Protein AF-A0AA90H547-F1 (afdb_monomer_lite)

Structure (mmCIF, N/CA/C/O backbone):
data_AF-A0AA90H547-F1
#
_entry.id   AF-A0AA90H547-F1
#
loop_
_atom_site.group_PDB
_atom_site.id
_atom_site.type_symbol
_atom_site.label_atom_id
_atom_site.label_alt_id
_atom_site.label_comp_id
_atom_site.label_asym_id
_atom_site.label_entity_id
_atom_site.label_seq_id
_atom_site.pdbx_PDB_ins_code
_atom_site.Cartn_x
_atom_site.Cartn_y
_atom_site.Cartn_z
_atom_site.occupancy
_atom_site.B_iso_or_equiv
_atom_site.auth_seq_id
_atom_site.auth_comp_id
_atom_site.auth_asym_id
_atom_site.auth_atom_id
_atom_site.pdbx_PDB_model_num
ATOM 1 N N . MET A 1 1 ? -18.351 31.328 -49.818 1.00 44.69 1 MET A N 1
ATOM 2 C CA . MET A 1 1 ? -17.237 31.840 -50.646 1.00 44.69 1 MET A CA 1
ATOM 3 C C . MET A 1 1 ? -16.129 32.241 -49.694 1.00 44.69 1 MET A C 1
ATOM 5 O O . MET A 1 1 ? -16.438 33.064 -48.835 1.00 44.69 1 MET A O 1
ATOM 9 N N . PRO A 1 2 ? -14.910 31.686 -49.777 1.00 39.16 2 PRO A N 1
ATOM 10 C CA . PRO A 1 2 ? -14.369 30.683 -50.716 1.00 39.16 2 PRO A CA 1
ATOM 11 C C . PRO A 1 2 ? -14.647 29.254 -50.184 1.00 39.16 2 PRO A C 1
ATOM 13 O O . PRO A 1 2 ? -15.070 29.134 -49.043 1.00 39.16 2 PRO A O 1
ATOM 16 N N . GLY A 1 3 ? -14.597 28.133 -50.902 1.00 38.66 3 GLY A N 1
ATOM 17 C CA . GLY A 1 3 ? -13.915 27.749 -52.138 1.00 38.66 3 GLY A CA 1
ATOM 18 C C . GLY A 1 3 ? -13.122 26.476 -51.807 1.00 38.66 3 GLY A C 1
ATOM 19 O O . GLY A 1 3 ? -11.982 26.596 -51.379 1.00 38.66 3 GLY A O 1
ATOM 20 N N . GLU A 1 4 ? -13.767 25.303 -51.863 1.00 49.12 4 GLU A N 1
ATOM 21 C CA . GLU A 1 4 ? -13.149 23.998 -51.557 1.00 49.12 4 GLU A CA 1
ATOM 22 C C . GLU A 1 4 ? -11.969 23.703 -52.503 1.00 49.12 4 GLU A C 1
ATOM 24 O O . GLU A 1 4 ? -12.091 23.973 -53.702 1.00 49.12 4 GLU A O 1
ATOM 29 N N . PRO A 1 5 ? -10.842 23.169 -51.995 1.00 47.97 5 PRO A N 1
ATOM 30 C CA . PRO A 1 5 ? -9.689 22.825 -52.817 1.00 47.97 5 PRO A CA 1
ATOM 31 C C . PRO A 1 5 ? -9.897 21.519 -53.604 1.00 47.97 5 PRO A C 1
ATOM 33 O O . PRO A 1 5 ? -10.669 20.640 -53.220 1.00 47.97 5 PRO A O 1
ATOM 36 N N . ASP A 1 6 ? -9.185 21.439 -54.726 1.00 48.38 6 ASP A N 1
ATOM 37 C CA . ASP A 1 6 ? -9.250 20.417 -55.773 1.00 48.38 6 ASP A CA 1
ATOM 38 C C . ASP A 1 6 ? -8.772 19.027 -55.279 1.00 48.38 6 ASP A C 1
ATOM 40 O O . ASP A 1 6 ? -7.678 18.921 -54.714 1.00 48.38 6 ASP A O 1
ATOM 44 N N . PRO A 1 7 ? -9.529 17.931 -55.507 1.00 45.75 7 PRO A N 1
ATOM 45 C CA . PRO A 1 7 ? -9.138 16.578 -55.099 1.00 45.75 7 PRO A CA 1
ATOM 46 C C . PRO A 1 7 ? -7.829 16.059 -55.722 1.00 45.75 7 PRO A C 1
ATOM 48 O O . PRO A 1 7 ? -7.287 15.064 -55.237 1.00 45.75 7 PRO A O 1
ATOM 51 N N . ALA A 1 8 ? -7.307 16.699 -56.775 1.00 43.00 8 ALA A N 1
ATOM 52 C CA . ALA A 1 8 ? -6.040 16.316 -57.399 1.00 43.00 8 ALA A CA 1
ATOM 53 C C . ALA A 1 8 ? -4.793 16.743 -56.593 1.00 43.00 8 ALA A C 1
ATOM 55 O O . ALA A 1 8 ? -3.749 16.099 -56.708 1.00 43.00 8 ALA A O 1
ATOM 56 N N . GLU A 1 9 ? -4.887 17.758 -55.725 1.00 43.50 9 GLU A N 1
ATOM 57 C CA . GLU A 1 9 ? -3.752 18.205 -54.895 1.00 43.50 9 GLU A CA 1
ATOM 58 C C . GLU A 1 9 ? -3.546 17.351 -53.629 1.00 43.50 9 GLU A C 1
ATOM 60 O O . GLU A 1 9 ? -2.462 17.356 -53.047 1.00 43.50 9 GLU A O 1
ATOM 65 N N . MET A 1 10 ? -4.527 16.532 -53.228 1.00 44.00 10 MET A N 1
ATOM 66 C CA . MET A 1 10 ? -4.402 15.634 -52.066 1.00 44.00 10 MET A CA 1
ATOM 67 C C . MET A 1 10 ? -3.755 14.271 -52.369 1.00 44.00 10 MET A C 1
ATOM 69 O O . MET A 1 10 ? -3.422 13.535 -51.440 1.00 44.00 10 MET A O 1
ATOM 73 N N . ALA A 1 11 ? -3.545 13.914 -53.639 1.00 42.00 11 ALA A N 1
ATOM 74 C CA . ALA A 1 11 ? -3.012 12.599 -54.010 1.00 42.00 11 ALA A CA 1
ATOM 75 C C . ALA A 1 11 ? -1.473 12.527 -54.049 1.00 42.00 11 ALA A C 1
ATOM 77 O O . ALA A 1 11 ? -0.914 11.432 -54.037 1.00 42.00 11 ALA A O 1
ATOM 78 N N . ILE A 1 12 ? -0.767 13.662 -54.060 1.00 40.53 12 ILE A N 1
ATOM 79 C CA . ILE A 1 12 ? 0.701 13.681 -54.222 1.00 40.53 12 ILE A CA 1
ATOM 80 C C . ILE A 1 12 ? 1.435 13.595 -52.869 1.00 40.53 12 ILE A C 1
ATOM 82 O O . ILE A 1 12 ? 2.621 13.282 -52.821 1.00 40.53 12 ILE A O 1
ATOM 86 N N . HIS A 1 13 ? 0.733 13.758 -51.743 1.00 40.81 13 HIS A N 1
ATOM 87 C CA . HIS A 1 13 ? 1.372 13.823 -50.424 1.00 40.81 13 HIS A CA 1
ATOM 88 C C . HIS A 1 13 ? 1.410 12.496 -49.631 1.00 40.81 13 HIS A C 1
ATOM 90 O O . HIS A 1 13 ? 1.877 12.487 -48.494 1.00 40.81 13 HIS A O 1
ATOM 96 N N . ASN A 1 14 ? 0.960 11.369 -50.206 1.00 40.25 14 ASN A N 1
ATOM 97 C CA . ASN A 1 14 ? 0.777 10.099 -49.476 1.00 40.25 14 ASN A CA 1
ATOM 98 C C . ASN A 1 14 ? 1.447 8.854 -50.098 1.00 40.25 14 ASN A C 1
ATOM 100 O O . ASN A 1 14 ? 1.056 7.732 -49.786 1.00 40.25 14 ASN A O 1
ATOM 104 N N . ALA A 1 15 ? 2.479 9.006 -50.934 1.00 38.09 15 ALA A N 1
ATOM 105 C CA . ALA A 1 15 ? 3.148 7.860 -51.575 1.00 38.09 15 ALA A CA 1
ATOM 106 C C . ALA A 1 15 ? 4.628 7.658 -51.193 1.00 38.09 15 ALA A C 1
ATOM 108 O O . ALA A 1 15 ? 5.321 6.890 -51.850 1.00 38.09 15 ALA A O 1
ATOM 109 N N . TRP A 1 16 ? 5.127 8.312 -50.137 1.00 38.12 16 TRP A N 1
ATOM 110 C CA . TRP A 1 16 ? 6.522 8.151 -49.679 1.00 38.12 16 TRP A CA 1
ATOM 111 C C . TRP A 1 16 ? 6.684 7.351 -48.376 1.00 38.12 16 TRP A C 1
ATOM 113 O O . TRP A 1 16 ? 7.798 7.168 -47.900 1.00 38.12 16 TRP A O 1
ATOM 123 N N . TRP A 1 17 ? 5.590 6.834 -47.807 1.00 38.19 17 TRP A N 1
ATOM 124 C CA . TRP A 1 17 ? 5.592 6.083 -46.543 1.00 38.19 17 TRP A CA 1
ATOM 125 C C . TRP A 1 17 ? 4.669 4.857 -46.601 1.00 38.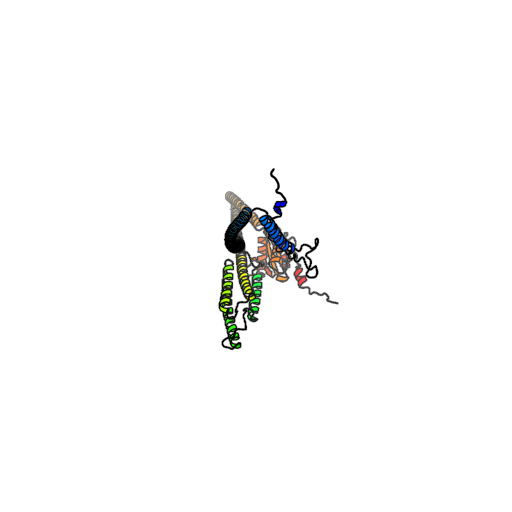19 17 TRP A C 1
ATOM 127 O O . TRP A 1 17 ? 3.679 4.757 -45.887 1.00 38.19 17 TRP A O 1
ATOM 137 N N . SER A 1 18 ? 4.982 3.885 -47.454 1.00 35.16 18 SER A N 1
ATOM 138 C CA . SER A 1 18 ? 4.651 2.488 -47.148 1.00 35.16 18 SER A CA 1
ATOM 139 C C . SER A 1 18 ? 5.580 1.570 -47.932 1.00 35.16 18 SER A C 1
ATOM 141 O O . SER A 1 18 ? 5.590 1.573 -49.159 1.00 35.16 18 SER A O 1
ATOM 143 N N . GLY A 1 19 ? 6.395 0.794 -47.215 1.00 38.19 19 GLY A N 1
ATOM 144 C CA . GLY A 1 19 ? 7.237 -0.269 -47.766 1.00 38.19 19 GLY A CA 1
ATOM 145 C C . GLY A 1 19 ? 6.406 -1.453 -48.266 1.00 38.19 19 GLY A C 1
ATOM 146 O O . GLY A 1 19 ? 6.566 -2.572 -47.788 1.00 38.19 19 GLY A O 1
ATOM 147 N N . ALA A 1 20 ? 5.498 -1.202 -49.205 1.00 31.02 20 ALA A N 1
ATOM 148 C CA . ALA A 1 20 ? 4.696 -2.202 -49.882 1.00 31.02 20 ALA A CA 1
ATOM 149 C C . ALA A 1 20 ? 5.179 -2.315 -51.331 1.00 31.02 20 ALA A C 1
ATOM 151 O O . ALA A 1 20 ? 5.026 -1.410 -52.148 1.00 31.02 20 ALA A O 1
ATOM 152 N N . ARG A 1 21 ? 5.788 -3.461 -51.635 1.00 39.00 21 ARG A N 1
ATOM 153 C CA . ARG A 1 21 ? 6.133 -3.899 -52.985 1.00 39.00 21 ARG A CA 1
ATOM 154 C C . ARG A 1 21 ? 4.821 -4.091 -53.756 1.00 39.00 21 ARG A C 1
ATOM 156 O O . ARG A 1 21 ? 4.161 -5.111 -53.589 1.00 39.00 21 ARG A O 1
ATOM 163 N N . ALA A 1 22 ? 4.415 -3.092 -54.533 1.00 29.08 22 ALA A N 1
ATOM 164 C CA . ALA A 1 22 ? 3.246 -3.184 -55.397 1.00 29.08 22 ALA A CA 1
ATOM 165 C C . ALA A 1 22 ? 3.654 -3.797 -56.742 1.00 29.08 22 ALA A C 1
ATOM 167 O O . ALA A 1 22 ? 4.283 -3.157 -57.584 1.00 29.08 22 ALA A O 1
ATOM 168 N N . GLU A 1 23 ? 3.308 -5.070 -56.902 1.00 39.91 23 GLU A N 1
ATOM 169 C CA . GLU A 1 23 ? 3.184 -5.747 -58.188 1.00 39.91 23 GLU A CA 1
ATOM 170 C C . GLU A 1 23 ? 2.085 -5.063 -59.013 1.00 39.91 23 GLU A C 1
ATOM 172 O O . GLU A 1 23 ? 0.968 -4.891 -58.530 1.00 39.91 23 GLU A O 1
ATOM 177 N N . HIS A 1 24 ? 2.379 -4.692 -60.260 1.00 30.50 24 HIS A N 1
ATOM 178 C CA . HIS A 1 24 ? 1.369 -4.297 -61.243 1.00 30.50 24 HIS A CA 1
ATOM 179 C C . HIS A 1 24 ? 1.851 -4.603 -62.670 1.00 30.50 24 HIS A C 1
ATOM 181 O O . HIS A 1 24 ? 3.049 -4.778 -62.892 1.00 30.50 24 HIS A O 1
ATOM 187 N N . PRO A 1 25 ? 0.917 -4.814 -63.613 1.00 29.62 25 PRO A N 1
ATOM 188 C CA . PRO A 1 25 ? 0.788 -6.090 -64.295 1.00 29.62 25 PRO A CA 1
ATOM 189 C C . PRO A 1 25 ? 1.381 -6.075 -65.698 1.00 29.62 25 PRO A C 1
ATOM 191 O O . PRO A 1 25 ? 1.529 -5.040 -66.342 1.00 29.62 25 PRO A O 1
ATOM 194 N N . ALA A 1 26 ? 1.658 -7.290 -66.156 1.00 30.38 26 ALA A N 1
ATOM 195 C CA . ALA A 1 26 ? 1.956 -7.622 -67.531 1.00 30.38 26 ALA A CA 1
ATOM 196 C C . ALA A 1 26 ? 0.822 -7.254 -68.504 1.00 30.38 26 ALA A C 1
ATOM 198 O O . ALA A 1 26 ? -0.351 -7.179 -68.139 1.00 30.38 26 ALA A O 1
ATOM 199 N N . ASP A 1 27 ? 1.257 -7.178 -69.758 1.00 30.75 27 ASP A N 1
ATOM 200 C CA . ASP A 1 27 ? 0.535 -7.213 -71.025 1.00 30.75 27 ASP A CA 1
ATOM 201 C C . ASP A 1 27 ? 0.208 -5.894 -71.726 1.00 30.75 27 ASP A C 1
ATOM 203 O O . ASP A 1 27 ? -0.417 -4.981 -71.200 1.00 30.75 27 ASP A O 1
ATOM 207 N N . THR A 1 28 ? 0.590 -5.916 -73.012 1.00 29.67 28 THR A N 1
ATOM 208 C CA . THR A 1 28 ? 0.442 -4.924 -74.092 1.00 29.67 28 THR A CA 1
ATOM 209 C C . THR A 1 28 ? 1.487 -3.792 -74.036 1.00 29.67 28 THR A C 1
ATOM 211 O O . THR A 1 28 ? 1.363 -2.850 -73.277 1.00 29.67 28 THR A O 1
ATOM 214 N N . LEU A 1 29 ? 2.594 -3.788 -74.787 1.00 34.34 29 LEU A N 1
ATOM 215 C CA . LEU A 1 29 ? 2.897 -4.360 -76.099 1.00 34.34 29 LEU A CA 1
ATOM 216 C C . LEU A 1 29 ? 4.399 -4.700 -76.199 1.00 34.34 29 LEU A C 1
ATOM 218 O O . LEU A 1 29 ? 5.252 -3.818 -76.214 1.00 34.34 29 LEU A O 1
ATOM 222 N N . VAL A 1 30 ? 4.687 -6.004 -76.253 1.00 31.61 30 VAL A N 1
ATOM 223 C CA . VAL A 1 30 ? 5.514 -6.700 -77.264 1.00 31.61 30 VAL A CA 1
ATOM 224 C C . VAL A 1 30 ? 6.372 -5.776 -78.154 1.00 31.61 30 VAL A C 1
ATOM 226 O O . VAL A 1 30 ? 5.830 -4.989 -78.917 1.00 31.61 30 VAL A O 1
ATOM 229 N N . GLY A 1 31 ? 7.698 -5.862 -78.216 1.00 29.41 31 GLY A N 1
ATOM 230 C CA . GLY A 1 31 ? 8.647 -6.769 -77.588 1.00 29.41 31 GLY A CA 1
ATOM 231 C C . GLY A 1 31 ? 10.067 -6.374 -78.009 1.00 29.41 31 GLY A C 1
ATOM 232 O O . GLY A 1 31 ? 10.310 -6.044 -79.170 1.00 29.41 31 GLY A O 1
ATOM 233 N N . ALA A 1 32 ? 11.006 -6.414 -77.066 1.00 36.19 32 ALA A N 1
ATOM 234 C CA . ALA A 1 32 ? 12.410 -6.608 -77.401 1.00 36.19 32 ALA A CA 1
ATOM 235 C C . ALA A 1 32 ? 12.566 -8.062 -77.884 1.00 36.19 32 ALA A C 1
ATOM 237 O O . ALA A 1 32 ? 12.097 -8.964 -77.181 1.00 36.19 32 ALA A O 1
ATOM 238 N N . PRO A 1 33 ? 13.157 -8.332 -79.061 1.00 36.34 33 PRO A N 1
ATOM 239 C CA . PRO A 1 33 ? 13.434 -9.699 -79.446 1.00 36.34 33 PRO A CA 1
ATOM 240 C C . PRO A 1 33 ? 14.659 -10.234 -78.680 1.00 36.34 33 PRO A C 1
ATOM 242 O O . PRO A 1 33 ? 15.581 -9.474 -78.368 1.00 36.34 33 PRO A O 1
ATOM 245 N N . PRO A 1 34 ? 14.645 -11.537 -78.367 1.00 35.88 34 PRO A N 1
ATOM 246 C CA . PRO A 1 34 ? 15.666 -12.230 -77.598 1.00 35.88 34 PRO A CA 1
ATOM 247 C C . PRO A 1 34 ? 16.887 -12.582 -78.457 1.00 35.88 34 PRO A C 1
ATOM 249 O O . PRO A 1 34 ? 16.847 -12.536 -79.689 1.00 35.88 34 PRO A O 1
ATOM 252 N N . ASP A 1 35 ? 17.954 -12.994 -77.775 1.00 39.34 35 ASP A N 1
ATOM 253 C CA . ASP A 1 35 ? 19.087 -13.706 -78.357 1.00 39.34 35 ASP A CA 1
ATOM 254 C C . ASP A 1 35 ? 18.630 -14.783 -79.354 1.00 39.34 35 ASP A C 1
ATOM 256 O O . ASP A 1 35 ? 17.861 -15.686 -79.019 1.00 39.34 35 ASP A O 1
ATOM 260 N N . GLY A 1 36 ? 19.176 -14.720 -80.570 1.00 41.41 36 GLY A N 1
ATOM 261 C CA . GLY A 1 36 ? 19.128 -15.814 -81.535 1.00 41.41 36 GLY A CA 1
ATOM 262 C C . GLY A 1 36 ? 18.228 -15.574 -82.746 1.00 41.41 36 GLY A C 1
ATOM 263 O O . GLY A 1 36 ? 17.020 -15.768 -82.697 1.00 41.41 36 GLY A O 1
ATOM 264 N N . ALA A 1 37 ? 18.898 -15.310 -83.871 1.00 37.56 37 ALA A N 1
ATOM 265 C CA . ALA A 1 37 ? 18.414 -15.382 -85.252 1.00 37.56 37 ALA A CA 1
ATOM 266 C C . ALA A 1 37 ? 17.555 -14.217 -85.771 1.00 37.56 37 ALA A C 1
ATOM 268 O O . ALA A 1 37 ? 16.365 -14.384 -85.976 1.00 37.56 37 ALA A O 1
ATOM 269 N N . PHE A 1 38 ? 18.202 -13.117 -86.180 1.00 32.38 38 PHE A N 1
ATOM 270 C CA . PHE A 1 38 ? 17.844 -12.406 -87.417 1.00 32.38 38 PHE A CA 1
ATOM 271 C C . PHE A 1 38 ? 19.077 -11.731 -88.039 1.00 32.38 38 PHE A C 1
ATOM 273 O O . PHE A 1 38 ? 19.719 -10.896 -87.417 1.00 32.38 38 PHE A O 1
ATOM 280 N N . GLY A 1 39 ? 19.372 -12.125 -89.282 1.00 32.44 39 GLY A N 1
ATOM 281 C CA . GLY A 1 39 ? 19.934 -11.282 -90.340 1.00 32.44 39 GLY A CA 1
ATOM 282 C C . GLY A 1 39 ? 21.304 -10.648 -90.115 1.00 32.44 39 GLY A C 1
ATOM 283 O O . GLY A 1 39 ? 21.431 -9.597 -89.498 1.00 32.44 39 GLY A O 1
ATOM 284 N N . ALA A 1 40 ? 22.324 -11.201 -90.767 1.00 33.47 40 ALA A N 1
ATOM 285 C CA . ALA A 1 40 ? 23.473 -10.394 -91.142 1.00 33.47 40 ALA A CA 1
ATOM 286 C C . ALA A 1 40 ? 23.029 -9.182 -91.993 1.00 33.47 40 ALA A C 1
ATOM 288 O O . ALA A 1 40 ? 22.294 -9.353 -92.965 1.00 33.47 40 ALA A O 1
ATOM 289 N N . ALA A 1 41 ? 23.612 -8.023 -91.661 1.00 36.66 41 ALA A N 1
ATOM 290 C CA . ALA A 1 41 ? 23.779 -6.816 -92.480 1.00 36.66 41 ALA A CA 1
ATOM 291 C C . ALA A 1 41 ? 22.556 -5.850 -92.571 1.00 36.66 41 ALA A C 1
ATOM 293 O O . ALA A 1 41 ? 21.412 -6.282 -92.522 1.00 36.66 41 ALA A O 1
ATOM 294 N N . PRO A 1 42 ? 22.788 -4.524 -92.665 1.00 34.31 42 PRO A N 1
ATOM 295 C CA . PRO A 1 42 ? 23.821 -3.944 -93.492 1.00 34.31 42 PRO A CA 1
ATOM 296 C C . PRO A 1 42 ? 25.067 -3.644 -92.665 1.00 34.31 42 PRO A C 1
ATOM 298 O O . PRO A 1 42 ? 25.125 -2.693 -91.893 1.00 34.31 42 PRO A O 1
ATOM 301 N N . VAL A 1 43 ? 26.129 -4.408 -92.931 1.00 38.72 43 VAL A N 1
ATOM 302 C CA . VAL A 1 43 ? 27.398 -3.759 -93.249 1.00 38.72 43 VAL A CA 1
ATOM 303 C C . VAL A 1 43 ? 26.981 -2.640 -94.191 1.00 38.72 43 VAL A C 1
ATOM 305 O O . VAL A 1 43 ? 26.488 -2.942 -95.282 1.00 38.72 43 VAL A O 1
ATOM 308 N N . LEU A 1 44 ? 27.040 -1.376 -93.739 1.00 35.16 44 LEU A N 1
ATOM 309 C CA . LEU A 1 44 ? 27.116 -0.274 -94.691 1.00 35.16 44 LEU A CA 1
ATOM 310 C C . LEU A 1 44 ? 28.113 -0.798 -95.706 1.00 35.16 44 LEU A C 1
ATOM 312 O O . LEU A 1 44 ? 29.211 -1.170 -95.258 1.00 35.16 44 LEU A O 1
ATOM 316 N N . PRO A 1 45 ? 27.759 -0.963 -96.997 1.00 32.97 45 PRO A N 1
ATOM 317 C CA . PRO A 1 45 ? 28.813 -1.236 -97.937 1.00 32.97 45 PRO A CA 1
ATOM 318 C C . PRO A 1 45 ? 29.873 -0.199 -97.581 1.00 32.97 45 PRO A C 1
ATOM 320 O O . PRO A 1 45 ? 29.557 0.966 -97.300 1.00 32.97 45 PRO A O 1
ATOM 323 N N . ALA A 1 46 ? 31.132 -0.618 -97.517 1.00 38.22 46 ALA A N 1
ATOM 324 C CA . ALA A 1 46 ? 32.099 0.309 -98.028 1.00 38.22 46 ALA A CA 1
ATOM 325 C C . ALA A 1 46 ? 31.508 0.656 -99.398 1.00 38.22 46 ALA A C 1
ATOM 327 O O . ALA A 1 46 ? 31.682 -0.082 -100.361 1.00 38.22 46 ALA A O 1
ATOM 328 N N . GLU A 1 47 ? 30.755 1.754 -99.478 1.00 33.41 47 GLU A N 1
ATOM 329 C CA . GLU A 1 47 ? 30.955 2.690 -100.537 1.00 33.41 47 GLU A CA 1
ATOM 330 C C . GLU A 1 47 ? 32.457 2.967 -100.407 1.00 33.41 47 GLU A C 1
ATOM 332 O O . GLU A 1 47 ? 32.928 3.960 -99.868 1.00 33.41 47 GLU A O 1
ATOM 337 N N . THR A 1 48 ? 33.250 2.052 -100.977 1.00 33.00 48 THR A N 1
ATOM 338 C CA . THR A 1 48 ? 33.871 2.385 -102.224 1.00 33.00 48 THR A CA 1
ATOM 339 C C . THR A 1 48 ? 32.986 3.470 -102.843 1.00 33.00 48 THR A C 1
ATOM 341 O O . THR A 1 48 ? 32.091 3.198 -103.639 1.00 33.00 48 THR A O 1
ATOM 344 N N . LEU A 1 49 ? 33.299 4.723 -102.514 1.00 33.25 49 LEU A N 1
ATOM 345 C CA . LEU A 1 49 ? 33.912 5.568 -103.513 1.00 33.25 49 LEU A CA 1
ATOM 346 C C . LEU A 1 49 ? 34.849 4.669 -104.336 1.0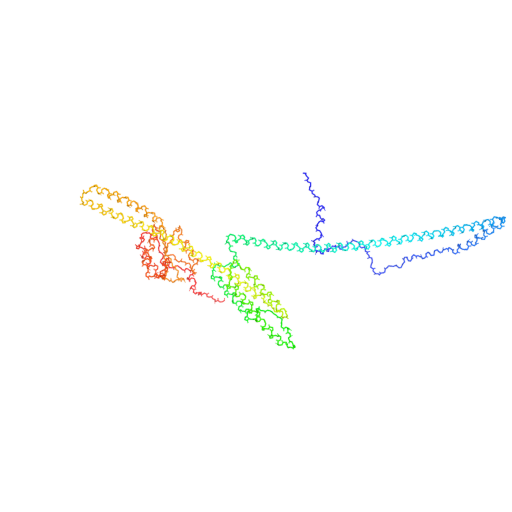0 33.25 49 LEU A C 1
ATOM 348 O O . LEU A 1 49 ? 36.070 4.698 -104.238 1.00 33.25 49 LEU A O 1
ATOM 352 N N . VAL A 1 50 ? 34.224 3.836 -105.175 1.00 34.44 50 VAL A N 1
ATOM 353 C CA . VAL A 1 50 ? 34.584 3.690 -106.549 1.00 34.44 50 VAL A CA 1
ATOM 354 C C . VAL A 1 50 ? 34.476 5.136 -107.008 1.00 34.44 50 VAL A C 1
ATOM 356 O O . VAL A 1 50 ? 33.464 5.574 -107.539 1.00 34.44 50 VAL A O 1
ATOM 359 N N . VAL A 1 51 ? 35.535 5.913 -106.738 1.00 34.97 51 VAL A N 1
ATOM 360 C CA . VAL A 1 51 ? 36.026 6.812 -107.762 1.00 34.97 51 VAL A CA 1
ATOM 361 C C . VAL A 1 51 ? 35.997 5.906 -108.979 1.00 34.97 51 VAL A C 1
ATOM 363 O O . VAL A 1 51 ? 36.644 4.849 -108.922 1.00 34.97 51 VAL A O 1
ATOM 366 N N . PRO A 1 52 ? 35.127 6.167 -109.967 1.00 34.97 52 PRO A N 1
ATOM 367 C CA . PRO A 1 52 ? 35.076 5.331 -111.143 1.00 34.97 52 PRO A CA 1
ATOM 368 C C . PRO A 1 52 ? 36.528 5.090 -111.537 1.00 34.97 52 PRO A C 1
ATOM 370 O O . PRO A 1 52 ? 37.296 6.041 -111.657 1.00 34.97 52 PRO A O 1
ATOM 373 N N . ALA A 1 53 ? 36.939 3.839 -111.734 1.00 40.22 53 ALA A N 1
ATOM 374 C CA . ALA A 1 53 ? 38.170 3.608 -112.484 1.00 40.22 53 ALA A CA 1
ATOM 375 C C . ALA A 1 53 ? 38.055 4.236 -113.899 1.00 40.22 53 ALA A C 1
ATOM 377 O O . ALA A 1 53 ? 39.046 4.361 -114.597 1.00 40.22 53 ALA A O 1
ATOM 378 N N . ALA A 1 54 ? 36.862 4.729 -114.268 1.00 43.50 54 ALA A N 1
ATOM 379 C CA . ALA A 1 54 ? 36.570 5.625 -115.380 1.00 43.50 54 ALA A CA 1
ATOM 380 C C . ALA A 1 54 ? 36.718 7.147 -115.095 1.00 43.50 54 ALA A C 1
ATOM 382 O O . ALA A 1 54 ? 36.473 7.940 -115.992 1.00 43.50 54 ALA A O 1
ATOM 383 N N . ALA A 1 55 ? 37.115 7.589 -113.897 1.00 45.25 55 ALA A N 1
ATOM 384 C CA . ALA A 1 55 ? 37.372 9.000 -113.560 1.00 45.25 55 ALA A CA 1
ATOM 385 C C . ALA A 1 55 ? 38.874 9.326 -113.462 1.00 45.25 55 ALA A C 1
ATOM 387 O O . ALA A 1 55 ? 39.247 10.489 -113.416 1.00 45.25 55 ALA A O 1
ATOM 388 N N . LEU A 1 56 ? 39.747 8.314 -113.513 1.00 42.81 56 LEU A N 1
ATOM 389 C CA . LEU A 1 56 ? 41.192 8.497 -113.710 1.00 42.81 56 LEU A CA 1
ATOM 390 C C . LEU A 1 56 ? 41.647 8.154 -115.136 1.00 42.81 56 LEU A C 1
ATOM 392 O O . LEU A 1 56 ? 42.743 8.540 -115.534 1.00 42.81 56 LEU A O 1
ATOM 396 N N . GLU A 1 57 ? 40.788 7.518 -115.937 1.00 46.94 57 GLU A N 1
ATOM 397 C CA . GLU A 1 57 ? 40.978 7.436 -117.389 1.00 46.94 57 GLU A CA 1
ATOM 398 C C . GLU A 1 57 ? 40.389 8.648 -118.127 1.00 46.94 57 GLU A C 1
ATOM 400 O O . GLU A 1 57 ? 40.873 8.961 -119.212 1.00 46.94 57 GLU A O 1
ATOM 405 N N . ASP A 1 58 ? 39.447 9.399 -117.532 1.00 53.19 58 ASP A N 1
ATOM 406 C CA . ASP A 1 58 ? 38.953 10.655 -118.122 1.00 53.19 58 ASP A CA 1
ATOM 407 C C . ASP A 1 58 ? 39.704 11.903 -117.634 1.00 53.19 58 ASP A C 1
ATOM 409 O O . ASP A 1 58 ? 39.780 12.856 -118.390 1.00 53.19 58 ASP A O 1
ATOM 413 N N . GLU A 1 59 ? 40.398 11.896 -116.486 1.00 47.56 59 GLU A N 1
ATOM 414 C CA . GLU A 1 59 ? 41.338 12.987 -116.155 1.00 47.56 59 GLU A CA 1
ATOM 415 C C . GLU A 1 59 ? 42.583 12.957 -117.054 1.00 47.56 59 GLU A C 1
ATOM 417 O O . GLU A 1 59 ? 43.070 14.005 -117.470 1.00 47.56 59 GLU A O 1
ATOM 422 N N . ALA A 1 60 ? 43.087 11.772 -117.419 1.00 52.19 60 ALA A N 1
ATOM 423 C CA . ALA A 1 60 ? 44.169 11.649 -118.396 1.00 52.19 60 ALA A CA 1
ATOM 424 C C . ALA A 1 60 ? 43.711 12.100 -119.794 1.00 52.19 60 ALA A C 1
ATOM 426 O O . ALA A 1 60 ? 44.435 12.830 -120.470 1.00 52.19 60 ALA A O 1
ATOM 427 N N . SER A 1 61 ? 42.481 11.744 -120.187 1.00 57.84 61 SER A N 1
ATOM 428 C CA . SER A 1 61 ? 41.872 12.143 -121.461 1.00 57.84 61 SER A CA 1
ATOM 429 C C . SER A 1 61 ? 41.515 13.637 -121.496 1.00 57.84 61 SER A C 1
ATOM 431 O O . SER A 1 61 ? 41.675 14.287 -122.528 1.00 57.84 61 SER A O 1
ATOM 433 N N . GLU A 1 62 ? 41.110 14.219 -120.369 1.00 58.00 62 GLU A N 1
ATOM 434 C CA . GLU A 1 62 ? 40.811 15.641 -120.207 1.00 58.00 62 GLU A CA 1
ATOM 435 C C . GLU A 1 62 ? 42.096 16.469 -120.125 1.00 58.00 62 GLU A C 1
ATOM 437 O O . GLU A 1 62 ? 42.188 17.506 -120.774 1.00 58.00 62 GLU A O 1
ATOM 442 N N . VAL A 1 63 ? 43.151 15.965 -119.473 1.00 60.84 63 VAL A N 1
ATOM 443 C CA . VAL A 1 63 ? 44.507 16.538 -119.532 1.00 60.84 63 VAL A CA 1
ATOM 444 C C . VAL A 1 63 ? 45.072 16.464 -120.950 1.00 60.84 63 VAL A C 1
ATOM 446 O O . VAL A 1 63 ? 45.744 17.398 -121.382 1.00 60.84 63 VAL A O 1
ATOM 449 N N . GLU A 1 64 ? 44.787 15.412 -121.716 1.00 60.09 64 GLU A N 1
ATOM 450 C CA . GLU A 1 64 ? 45.251 15.263 -123.099 1.00 60.09 64 GLU A CA 1
ATOM 451 C C . GLU A 1 64 ? 44.425 16.101 -124.093 1.00 60.09 64 GLU A C 1
ATOM 453 O O . GLU A 1 64 ? 44.991 16.708 -125.004 1.00 60.09 64 GLU A O 1
ATOM 458 N N . ARG A 1 65 ? 43.113 16.269 -123.862 1.00 63.69 65 ARG A N 1
ATOM 459 C CA . ARG A 1 65 ? 42.257 17.242 -124.569 1.00 63.69 65 ARG A CA 1
ATOM 460 C C . ARG A 1 65 ? 42.655 18.677 -124.249 1.00 63.69 65 ARG A C 1
ATOM 462 O O . ARG A 1 65 ? 42.733 19.488 -125.169 1.00 63.69 65 ARG A O 1
ATOM 469 N N . LEU A 1 66 ? 42.973 18.981 -122.991 1.00 60.19 66 LEU A N 1
ATOM 470 C CA . LEU A 1 66 ? 43.508 20.275 -122.573 1.00 60.19 66 LEU A CA 1
ATOM 471 C C . LEU A 1 66 ? 44.888 20.506 -123.191 1.00 60.19 66 LEU A C 1
ATOM 473 O O . LEU A 1 66 ? 45.097 21.582 -123.731 1.00 60.19 66 LEU A O 1
ATOM 477 N N . ARG A 1 67 ? 45.785 19.507 -123.239 1.00 60.41 67 ARG A N 1
ATOM 478 C CA . ARG A 1 67 ? 47.082 19.576 -123.952 1.00 60.41 67 ARG A CA 1
ATOM 479 C C . ARG A 1 67 ? 46.919 19.789 -125.462 1.00 60.41 67 ARG A C 1
ATOM 481 O O . ARG A 1 67 ? 47.671 20.561 -126.048 1.00 60.41 67 ARG A O 1
ATOM 488 N N . ALA A 1 68 ? 45.932 19.158 -126.099 1.00 63.78 68 ALA A N 1
ATOM 489 C CA . ALA A 1 68 ? 45.637 19.325 -127.526 1.00 63.78 68 ALA A CA 1
ATOM 490 C C . ALA A 1 68 ? 44.887 20.633 -127.856 1.00 63.78 68 ALA A C 1
ATOM 492 O O . ALA A 1 68 ? 44.933 21.104 -128.998 1.00 63.78 68 ALA A O 1
ATOM 493 N N . TRP A 1 69 ? 44.182 21.216 -126.883 1.00 61.84 69 TRP A N 1
ATOM 494 C CA . TRP A 1 69 ? 43.624 22.568 -126.947 1.00 61.84 69 TRP A CA 1
ATOM 495 C C . TRP A 1 69 ? 44.736 23.612 -126.753 1.00 61.84 69 TRP A C 1
ATOM 497 O O . TRP A 1 69 ? 44.881 24.487 -127.599 1.00 61.84 69 TRP A O 1
ATOM 507 N N . ILE A 1 70 ? 45.613 23.404 -125.764 1.00 57.16 70 ILE A N 1
ATOM 508 C CA . ILE A 1 70 ? 46.868 24.131 -125.485 1.00 57.16 70 ILE A CA 1
ATOM 509 C C . ILE A 1 70 ? 47.817 24.164 -126.692 1.00 57.16 70 ILE A C 1
ATOM 511 O O . ILE A 1 70 ? 48.486 25.164 -126.916 1.00 57.16 70 ILE A O 1
ATOM 515 N N . ALA A 1 71 ? 47.890 23.089 -127.481 1.00 60.28 71 ALA A N 1
ATOM 516 C CA . ALA A 1 71 ? 48.704 23.049 -128.697 1.00 60.28 71 ALA A CA 1
ATOM 517 C C . ALA A 1 71 ? 48.081 23.823 -129.879 1.00 60.28 71 ALA A C 1
ATOM 519 O O . ALA A 1 71 ? 48.777 24.127 -130.847 1.00 60.28 71 ALA A O 1
ATOM 520 N N . ARG A 1 72 ? 46.772 24.114 -129.828 1.00 58.84 72 ARG A N 1
ATOM 521 C CA . ARG A 1 72 ? 46.026 24.835 -130.874 1.00 58.84 72 ARG A CA 1
ATOM 522 C C . ARG A 1 72 ? 45.874 26.326 -130.587 1.00 58.84 72 ARG A C 1
ATOM 524 O O . ARG A 1 72 ? 45.817 27.107 -131.534 1.00 58.84 72 ARG A O 1
ATOM 531 N N . THR A 1 73 ? 45.827 26.733 -129.325 1.00 54.62 73 THR A N 1
ATOM 532 C CA . THR A 1 73 ? 45.961 28.135 -128.922 1.00 54.62 73 THR A CA 1
ATOM 533 C C . THR A 1 73 ? 47.443 28.507 -128.900 1.00 54.62 73 THR A C 1
ATOM 535 O O . THR A 1 73 ? 48.282 27.778 -128.383 1.00 54.62 73 THR A O 1
ATOM 538 N N . GLN A 1 74 ? 47.803 29.609 -129.558 1.00 56.06 74 GLN A N 1
ATOM 539 C CA . GLN A 1 74 ? 49.188 30.068 -129.689 1.00 56.06 74 GLN A CA 1
ATOM 540 C C . GLN A 1 74 ? 49.852 30.106 -128.299 1.00 56.06 74 GLN A C 1
ATOM 542 O O . GLN A 1 74 ? 49.270 30.645 -127.364 1.00 56.06 74 GLN A O 1
ATOM 547 N N . GLY A 1 75 ? 51.046 29.516 -128.158 1.00 58.00 75 GLY A N 1
ATOM 548 C CA . GLY A 1 75 ? 51.677 29.100 -126.889 1.00 58.00 75 GLY A CA 1
ATOM 549 C C . GLY A 1 75 ? 51.884 30.132 -125.762 1.00 58.00 75 GLY A C 1
ATOM 550 O O . GLY A 1 75 ? 52.516 29.790 -124.767 1.00 58.00 75 GLY A O 1
ATOM 551 N N . MET A 1 76 ? 51.356 31.357 -125.866 1.00 52.47 76 MET A N 1
ATOM 552 C CA . MET A 1 76 ? 51.225 32.288 -124.739 1.00 52.47 76 MET A CA 1
ATOM 553 C C . MET A 1 76 ? 50.047 31.937 -123.807 1.00 52.47 76 MET A C 1
ATOM 555 O O . MET A 1 76 ? 50.194 32.080 -122.595 1.00 52.47 76 MET A O 1
ATOM 559 N N . ASP A 1 77 ? 48.933 31.395 -124.319 1.00 61.66 77 ASP A N 1
ATOM 560 C CA . ASP A 1 77 ? 47.737 31.091 -123.502 1.00 61.66 77 ASP A CA 1
ATOM 561 C C . ASP A 1 77 ? 47.923 29.853 -122.603 1.00 61.66 77 ASP A C 1
ATOM 563 O O . ASP A 1 77 ? 47.373 29.760 -121.507 1.00 61.66 77 ASP A O 1
ATOM 567 N N . ALA A 1 78 ? 48.746 28.895 -123.034 1.00 60.44 78 ALA A N 1
ATOM 568 C CA . ALA A 1 78 ? 49.007 27.658 -122.299 1.00 60.44 78 ALA A CA 1
ATOM 569 C C . ALA A 1 78 ? 49.878 27.856 -121.049 1.00 60.44 78 ALA A C 1
ATOM 571 O O . ALA A 1 78 ? 49.622 27.250 -120.009 1.00 60.44 78 ALA A O 1
ATOM 572 N N . LEU A 1 79 ? 50.889 28.726 -121.141 1.00 65.31 79 LEU A N 1
ATOM 573 C CA . LEU A 1 79 ? 51.722 29.134 -120.006 1.00 65.31 79 LEU A CA 1
ATOM 574 C C . LEU A 1 79 ? 50.903 29.940 -118.992 1.00 65.31 79 LEU A C 1
ATOM 576 O O . LEU A 1 79 ? 51.012 29.697 -117.794 1.00 65.31 79 LEU A O 1
ATOM 580 N N . GLN A 1 80 ? 50.020 30.825 -119.466 1.00 71.06 80 GLN A N 1
ATOM 581 C CA . GLN A 1 80 ? 49.084 31.557 -118.608 1.00 71.06 80 GLN A CA 1
ATOM 582 C C . GLN A 1 80 ? 48.092 30.622 -117.903 1.00 71.06 80 GLN A C 1
ATOM 584 O O . GLN A 1 80 ? 47.841 30.790 -116.710 1.00 71.06 80 GLN A O 1
ATOM 589 N N . ALA A 1 81 ? 47.575 29.604 -118.597 1.00 69.62 81 ALA A N 1
ATOM 590 C CA . ALA A 1 81 ? 46.716 28.586 -117.997 1.00 69.62 81 ALA A CA 1
ATOM 591 C C . ALA A 1 81 ? 47.468 27.725 -116.965 1.00 69.62 81 ALA A C 1
ATOM 593 O O . ALA A 1 81 ? 46.938 27.450 -115.890 1.00 69.62 81 ALA A O 1
ATOM 594 N N . GLN A 1 82 ? 48.715 27.334 -117.244 1.00 74.56 82 GLN A N 1
ATOM 595 C CA . GLN A 1 82 ? 49.545 26.577 -116.303 1.00 74.56 82 GLN A CA 1
ATOM 596 C C . GLN A 1 82 ? 49.895 27.399 -115.053 1.00 74.56 82 GLN A C 1
ATOM 598 O O . GLN A 1 82 ? 49.837 26.876 -113.938 1.00 74.56 82 GLN A O 1
ATOM 603 N N . ASP A 1 83 ? 50.202 28.686 -115.222 1.00 77.50 83 ASP A N 1
ATOM 604 C CA . ASP A 1 83 ? 50.432 29.612 -114.114 1.00 77.50 83 ASP A CA 1
ATOM 605 C C . ASP A 1 83 ? 49.162 29.858 -113.294 1.00 77.50 83 ASP A C 1
ATOM 607 O O . ASP A 1 83 ? 49.236 29.883 -112.066 1.00 77.50 83 ASP A O 1
ATOM 611 N N . ALA A 1 84 ? 47.996 29.969 -113.936 1.00 79.00 84 ALA A N 1
ATOM 612 C CA . ALA A 1 84 ? 46.711 30.078 -113.248 1.00 79.00 84 ALA A CA 1
ATOM 613 C C . ALA A 1 84 ? 46.384 28.812 -112.442 1.00 79.00 84 ALA A C 1
ATOM 615 O O . ALA A 1 84 ? 45.992 28.909 -111.284 1.00 79.00 84 ALA A O 1
ATOM 616 N N . VAL A 1 85 ? 46.613 27.620 -113.007 1.00 79.12 85 VAL A N 1
ATOM 617 C CA . VAL A 1 85 ? 46.436 26.344 -112.293 1.00 79.12 85 VAL A CA 1
ATOM 618 C C . VAL A 1 85 ? 47.409 26.221 -111.121 1.00 79.12 85 VAL A C 1
ATOM 620 O O . VAL A 1 85 ? 47.023 25.730 -110.063 1.00 79.12 85 VAL A O 1
ATOM 623 N N . ARG A 1 86 ? 48.662 26.669 -111.272 1.00 80.25 86 ARG A N 1
ATOM 624 C CA . ARG A 1 86 ? 49.636 26.694 -110.171 1.00 80.25 86 ARG A CA 1
ATOM 625 C C . ARG A 1 86 ? 49.190 27.633 -109.049 1.00 80.25 86 ARG A C 1
ATOM 627 O O . ARG A 1 86 ? 49.158 27.189 -107.908 1.00 80.25 86 ARG A O 1
ATOM 634 N N . ARG A 1 87 ? 48.781 28.865 -109.373 1.00 82.31 87 ARG A N 1
ATOM 635 C CA . ARG A 1 87 ? 48.259 29.830 -108.389 1.00 82.31 87 ARG A CA 1
ATOM 636 C C . ARG A 1 87 ? 47.020 29.301 -107.677 1.00 82.31 87 ARG A C 1
ATOM 638 O O . ARG A 1 87 ? 46.981 29.314 -106.459 1.00 82.31 87 ARG A O 1
ATOM 645 N N . LEU A 1 88 ? 46.065 28.730 -108.412 1.00 82.44 88 LEU A N 1
ATOM 646 C CA . LEU A 1 88 ? 44.881 28.102 -107.818 1.00 82.44 88 LEU A CA 1
ATOM 647 C C . LEU A 1 88 ? 45.245 26.918 -106.912 1.00 82.44 88 LEU A C 1
ATOM 649 O O . LEU A 1 88 ? 44.616 26.719 -105.880 1.00 82.44 88 LEU A O 1
ATOM 653 N N . ARG A 1 89 ? 46.259 26.118 -107.265 1.00 82.31 89 ARG A N 1
ATOM 654 C CA . ARG A 1 89 ? 46.745 25.029 -106.401 1.00 82.31 89 ARG A CA 1
ATOM 655 C C . ARG A 1 89 ? 47.407 25.553 -105.130 1.00 82.31 89 ARG A C 1
ATOM 657 O O . ARG A 1 89 ? 47.205 24.949 -104.082 1.00 82.31 89 ARG A O 1
ATOM 664 N N . GLU A 1 90 ? 48.171 26.635 -105.224 1.00 86.19 90 GLU A N 1
ATOM 665 C CA . GLU A 1 90 ? 48.773 27.321 -104.076 1.00 86.19 90 GLU A CA 1
ATOM 666 C C . GLU A 1 90 ? 47.682 27.920 -103.173 1.00 86.19 90 GLU A C 1
ATOM 668 O O . GLU A 1 90 ? 47.650 27.604 -101.989 1.00 86.19 90 GLU A O 1
ATOM 673 N N . GLU A 1 91 ? 46.703 28.635 -103.733 1.00 87.56 91 GLU A N 1
ATOM 674 C CA . GLU A 1 91 ? 45.550 29.189 -103.005 1.00 87.56 91 GLU A CA 1
ATOM 675 C C . GLU A 1 91 ? 44.703 28.096 -102.332 1.00 87.56 91 GLU A C 1
ATOM 677 O O . GLU A 1 91 ? 44.307 28.227 -101.175 1.00 87.56 91 GLU A O 1
ATOM 682 N N . VAL A 1 92 ? 44.446 26.975 -103.017 1.00 84.12 92 VAL A N 1
ATOM 683 C CA . VAL A 1 92 ? 43.731 25.828 -102.432 1.00 84.12 92 VAL A CA 1
ATOM 684 C C . VAL A 1 92 ? 44.560 25.159 -101.334 1.00 84.12 92 VAL A C 1
ATOM 686 O O . VAL A 1 92 ? 43.992 24.704 -100.341 1.00 84.12 92 VAL A O 1
ATOM 689 N N . ALA A 1 93 ? 45.884 25.077 -101.481 1.00 84.06 93 ALA A N 1
ATOM 690 C CA . ALA A 1 93 ? 46.762 24.536 -100.446 1.00 84.06 93 ALA A CA 1
ATOM 691 C C . ALA A 1 93 ? 46.800 25.444 -99.207 1.00 84.06 93 ALA A C 1
ATOM 693 O O . ALA A 1 93 ? 46.688 24.939 -98.091 1.00 84.06 93 ALA A O 1
ATOM 694 N N . GLU A 1 94 ? 46.871 26.763 -99.396 1.00 87.31 94 GLU A N 1
ATOM 695 C CA . GLU A 1 94 ? 46.794 27.760 -98.324 1.00 87.31 94 GLU A CA 1
ATOM 696 C C . GLU A 1 94 ? 45.433 27.728 -97.621 1.00 87.31 94 GLU A C 1
ATOM 698 O O . GLU A 1 94 ? 45.378 27.638 -96.396 1.00 87.31 94 GLU A O 1
ATOM 703 N N . ALA A 1 95 ? 44.329 27.692 -98.374 1.00 84.12 95 ALA A N 1
ATOM 704 C CA . ALA A 1 95 ? 42.984 27.583 -97.813 1.00 84.12 95 ALA A CA 1
ATOM 705 C C . ALA A 1 95 ? 42.782 26.270 -97.037 1.00 84.12 95 ALA A C 1
ATOM 707 O O . ALA A 1 95 ? 42.153 26.263 -95.980 1.00 84.12 95 ALA A O 1
ATOM 708 N N . ARG A 1 96 ? 43.342 25.150 -97.519 1.00 86.38 96 ARG A N 1
ATOM 709 C CA . ARG A 1 96 ? 43.322 23.865 -96.798 1.00 86.38 96 ARG A CA 1
ATOM 710 C C . ARG A 1 96 ? 44.162 23.907 -95.525 1.00 86.38 96 ARG A C 1
ATOM 712 O O . ARG A 1 96 ? 43.724 23.370 -94.512 1.00 86.38 96 ARG A O 1
ATOM 719 N N . ALA A 1 97 ? 45.338 24.530 -95.563 1.00 86.56 97 ALA A N 1
ATOM 720 C CA . ALA A 1 97 ? 46.187 24.698 -94.387 1.00 86.56 97 ALA A CA 1
ATOM 721 C C . ALA A 1 97 ? 45.513 25.588 -93.328 1.00 86.56 97 ALA A C 1
ATOM 723 O O . ALA A 1 97 ? 45.507 25.233 -92.150 1.00 86.56 97 ALA A O 1
ATOM 724 N N . ALA A 1 98 ? 44.873 26.683 -93.749 1.00 88.06 98 ALA A N 1
ATOM 725 C CA . ALA A 1 98 ? 44.077 27.543 -92.875 1.00 88.06 98 ALA A CA 1
ATOM 726 C C . ALA A 1 98 ? 42.890 26.781 -92.262 1.00 88.06 98 ALA A C 1
ATOM 728 O O . ALA A 1 98 ? 42.733 26.768 -91.045 1.00 88.06 98 ALA A O 1
ATOM 729 N N . ALA A 1 99 ? 42.122 26.045 -93.074 1.00 85.00 99 ALA A N 1
ATOM 730 C CA . ALA A 1 99 ? 40.995 25.246 -92.592 1.00 85.00 99 ALA A CA 1
ATOM 731 C C . ALA A 1 99 ? 41.417 24.134 -91.612 1.00 85.00 99 ALA A C 1
ATOM 733 O O . ALA A 1 99 ? 40.694 23.847 -90.658 1.00 85.00 99 ALA A O 1
ATOM 734 N N . LEU A 1 100 ? 42.582 23.509 -91.821 1.00 88.88 100 LEU A N 1
ATOM 735 C CA . LEU A 1 100 ? 43.153 22.537 -90.883 1.00 88.88 100 LEU A CA 1
ATOM 736 C C . LEU A 1 100 ? 43.539 23.198 -89.554 1.00 88.88 100 LEU A C 1
ATOM 738 O O . LEU A 1 100 ? 43.191 22.669 -88.500 1.00 88.88 100 LEU A O 1
ATOM 742 N N . SER A 1 101 ? 44.185 24.365 -89.602 1.00 89.75 101 SER A N 1
ATOM 743 C CA . SER A 1 101 ? 44.535 25.147 -88.410 1.00 89.75 101 SER A CA 1
ATOM 744 C C . SER A 1 101 ? 43.293 25.571 -87.617 1.00 89.75 101 SER A C 1
ATOM 746 O O . SER A 1 101 ? 43.249 25.407 -86.397 1.00 89.75 101 SER A O 1
ATOM 748 N N . ASP A 1 102 ? 42.250 26.055 -88.292 1.00 90.62 102 ASP A N 1
ATOM 749 C CA . ASP A 1 102 ? 40.989 26.441 -87.650 1.00 90.62 102 ASP A CA 1
ATOM 750 C C . ASP A 1 102 ? 40.274 25.227 -87.043 1.00 90.62 102 ASP A C 1
ATOM 752 O O . ASP A 1 102 ? 39.788 25.281 -85.912 1.00 90.62 102 ASP A O 1
ATOM 756 N N . ALA A 1 103 ? 40.262 24.091 -87.749 1.00 84.75 103 ALA A N 1
ATOM 757 C CA . ALA A 1 103 ? 39.704 22.846 -87.231 1.00 84.75 103 ALA A CA 1
ATOM 758 C C . ALA A 1 103 ? 40.464 22.339 -85.992 1.00 84.75 103 ALA A C 1
ATOM 760 O O . ALA A 1 103 ? 39.843 21.834 -85.053 1.00 84.75 103 ALA A O 1
ATOM 761 N N . GLU A 1 104 ? 41.791 22.477 -85.954 1.00 90.44 104 GLU A N 1
ATOM 762 C CA . GLU A 1 104 ? 42.605 22.155 -84.778 1.00 90.44 104 GLU A CA 1
ATOM 763 C C . GLU A 1 104 ? 42.320 23.099 -83.604 1.00 90.44 104 GLU A C 1
ATOM 765 O O . GLU A 1 104 ? 42.163 22.630 -82.471 1.00 90.44 104 GLU A O 1
ATOM 770 N N . ALA A 1 105 ? 42.171 24.401 -83.864 1.00 90.75 105 ALA A N 1
ATOM 771 C CA . ALA A 1 105 ? 41.812 25.389 -82.850 1.00 90.75 105 ALA A CA 1
ATOM 772 C C . ALA A 1 105 ? 40.425 25.107 -82.244 1.00 90.75 105 ALA A C 1
ATOM 774 O O . ALA A 1 105 ? 40.292 25.047 -81.020 1.00 90.75 105 ALA A O 1
ATOM 775 N N . ILE A 1 106 ? 39.415 24.835 -83.077 1.00 90.81 106 ILE A N 1
ATOM 776 C CA . ILE A 1 106 ? 38.057 24.482 -82.630 1.00 90.81 106 ILE A CA 1
ATOM 777 C C . ILE A 1 106 ? 38.074 23.185 -81.814 1.00 90.81 106 ILE A C 1
ATOM 779 O O . ILE A 1 106 ? 37.466 23.116 -80.748 1.00 90.81 106 ILE A O 1
ATOM 783 N N . ARG A 1 107 ? 38.805 22.155 -82.267 1.00 90.69 107 ARG A N 1
ATOM 784 C CA . ARG A 1 107 ? 38.941 20.889 -81.524 1.00 90.69 107 ARG A CA 1
ATOM 785 C C . ARG A 1 107 ? 39.600 21.083 -80.165 1.00 90.69 107 ARG A C 1
ATOM 787 O O . ARG A 1 107 ? 39.231 20.392 -79.217 1.00 90.69 107 ARG A O 1
ATOM 794 N N . LYS A 1 108 ? 40.575 21.988 -80.066 1.00 91.19 108 LYS A N 1
ATOM 795 C CA . LYS A 1 108 ? 41.227 22.319 -78.799 1.00 91.19 108 LYS A CA 1
ATOM 796 C C . LYS A 1 108 ? 40.248 22.999 -77.841 1.00 91.19 108 LYS A C 1
ATOM 798 O O . LYS A 1 108 ? 40.091 22.510 -76.730 1.00 91.19 108 LYS A O 1
ATOM 803 N N . VAL A 1 109 ? 39.534 24.031 -78.296 1.00 93.69 109 VAL A N 1
ATOM 804 C CA . VAL A 1 109 ? 38.519 24.730 -77.486 1.00 93.69 109 VAL A CA 1
ATOM 805 C C . VAL A 1 109 ? 37.421 23.768 -77.029 1.00 93.69 109 VAL A C 1
ATOM 807 O O . VAL A 1 109 ? 37.133 23.694 -75.841 1.00 93.69 109 VAL A O 1
ATOM 810 N N . ALA A 1 110 ? 36.880 22.949 -77.935 1.00 89.56 110 ALA A N 1
ATOM 811 C CA . ALA A 1 110 ? 35.856 21.963 -77.593 1.00 89.56 110 ALA A CA 1
ATOM 812 C C . ALA A 1 110 ? 36.352 20.921 -76.573 1.00 89.56 110 ALA A C 1
ATOM 814 O O . ALA A 1 110 ? 35.587 20.481 -75.716 1.00 89.56 110 ALA A O 1
ATOM 815 N N . ARG A 1 111 ? 37.631 20.525 -76.641 1.00 92.19 111 ARG A N 1
ATOM 816 C CA . ARG A 1 111 ? 38.244 19.619 -75.657 1.00 92.19 111 ARG A CA 1
ATOM 817 C C . ARG A 1 111 ? 38.386 20.288 -74.292 1.00 92.19 111 ARG A C 1
ATOM 819 O O . ARG A 1 111 ? 38.095 19.642 -73.288 1.00 92.19 111 ARG A O 1
ATOM 826 N N . ASP A 1 112 ? 38.832 21.538 -74.260 1.00 92.25 112 ASP A N 1
ATOM 827 C CA . ASP A 1 112 ? 39.032 22.286 -73.019 1.00 92.25 112 ASP A CA 1
ATOM 828 C C . ASP A 1 112 ? 37.680 22.580 -72.338 1.00 92.25 112 ASP A C 1
ATOM 830 O O . ASP A 1 112 ? 37.540 22.330 -71.143 1.00 92.25 112 ASP A O 1
ATOM 834 N N . GLU A 1 113 ? 36.646 22.961 -73.098 1.00 92.44 113 GLU A N 1
ATOM 835 C CA . GLU A 1 113 ? 35.273 23.120 -72.589 1.00 92.44 113 GLU A CA 1
ATOM 836 C C . GLU A 1 113 ? 34.672 21.801 -72.086 1.00 92.44 113 GLU A C 1
ATOM 838 O O . GLU A 1 113 ? 34.034 21.766 -71.034 1.00 92.44 113 GLU A O 1
ATOM 843 N N . ALA A 1 114 ? 34.866 20.697 -72.816 1.00 88.50 114 ALA A N 1
ATOM 844 C CA . ALA A 1 114 ? 34.388 19.386 -72.382 1.00 88.50 114 ALA A CA 1
ATOM 845 C C . ALA A 1 114 ? 35.081 18.929 -71.092 1.00 88.50 114 ALA A C 1
ATOM 847 O O . ALA A 1 114 ? 34.447 18.310 -70.238 1.00 88.50 114 ALA A O 1
ATOM 848 N N . LYS A 1 115 ? 36.371 19.249 -70.938 1.00 92.56 115 LYS A N 1
ATOM 849 C CA . LYS A 1 115 ? 37.116 18.978 -69.709 1.00 92.56 115 LYS A CA 1
ATOM 850 C C . LYS A 1 115 ? 36.592 19.827 -68.553 1.00 92.56 115 LYS A C 1
ATOM 852 O O . LYS A 1 115 ? 36.295 19.271 -67.506 1.00 92.56 115 LYS A O 1
ATOM 857 N N . GLN A 1 116 ? 36.400 21.127 -68.766 1.00 93.31 116 GLN A N 1
ATOM 858 C CA . GLN A 1 116 ? 35.867 22.023 -67.743 1.00 93.31 116 GLN A CA 1
ATOM 859 C C . GLN A 1 116 ? 34.470 21.591 -67.276 1.00 93.31 116 GLN A C 1
ATOM 861 O O . GLN A 1 116 ? 34.253 21.450 -66.080 1.00 93.31 116 GLN A O 1
ATOM 866 N N . ARG A 1 117 ? 33.550 21.283 -68.201 1.00 91.88 117 ARG A N 1
ATOM 867 C CA . ARG A 1 117 ? 32.208 20.788 -67.843 1.00 91.88 117 ARG A CA 1
ATOM 868 C C . ARG A 1 117 ? 32.249 19.470 -67.076 1.00 91.88 117 ARG A C 1
ATOM 870 O O . ARG A 1 117 ? 31.405 19.241 -66.220 1.00 91.88 117 ARG A O 1
ATOM 877 N N . LYS A 1 118 ? 33.205 18.591 -67.392 1.00 92.19 118 LYS A N 1
ATOM 878 C CA . LYS A 1 118 ? 33.397 17.340 -66.653 1.00 92.19 118 LYS A CA 1
ATOM 879 C C . LYS A 1 118 ? 33.877 17.610 -65.227 1.00 92.19 118 LYS A C 1
ATOM 881 O O . LYS A 1 118 ? 33.368 16.982 -64.306 1.00 92.19 118 LYS A O 1
ATOM 886 N N . ASP A 1 119 ? 34.835 18.516 -65.061 1.00 91.94 119 ASP A N 1
ATOM 887 C CA . ASP A 1 119 ? 35.378 18.870 -63.749 1.00 91.94 119 ASP A CA 1
ATOM 888 C C . ASP A 1 119 ? 34.305 19.573 -62.884 1.00 91.94 119 ASP A C 1
ATOM 890 O O . ASP A 1 119 ? 34.152 19.228 -61.716 1.00 91.94 119 ASP A O 1
ATOM 894 N N . GLU A 1 120 ? 33.492 20.462 -63.471 1.00 93.19 120 GLU A N 1
ATOM 895 C CA . GLU A 1 120 ? 32.338 21.109 -62.814 1.00 93.19 120 GLU A CA 1
ATOM 896 C C . GLU A 1 120 ? 31.230 20.110 -62.433 1.00 93.19 120 GLU A C 1
ATOM 898 O O . GLU A 1 120 ? 30.643 20.206 -61.355 1.00 93.19 120 GLU A O 1
ATOM 903 N N . ALA A 1 121 ? 30.942 19.128 -63.295 1.00 90.00 121 ALA A N 1
ATOM 904 C CA . ALA A 1 121 ? 29.976 18.074 -62.985 1.00 90.00 121 ALA A CA 1
ATOM 905 C C . ALA A 1 121 ? 30.456 17.189 -61.826 1.00 90.00 121 ALA A C 1
ATOM 907 O O . ALA A 1 121 ? 29.658 16.839 -60.963 1.00 90.00 121 ALA A O 1
ATOM 908 N N . LEU A 1 122 ? 31.756 16.875 -61.779 1.00 93.25 122 LEU A N 1
ATOM 909 C CA . LEU A 1 122 ? 32.345 16.082 -60.701 1.00 93.25 122 LEU A CA 1
ATOM 910 C C . LEU A 1 122 ? 32.301 16.830 -59.360 1.00 93.25 122 LEU A C 1
ATOM 912 O O . LEU A 1 122 ? 31.981 16.224 -58.342 1.00 93.25 122 LEU A O 1
ATOM 916 N N . SER A 1 123 ? 32.589 18.137 -59.345 1.00 92.00 123 SER A N 1
ATOM 917 C CA . SER A 1 123 ? 32.473 18.930 -58.114 1.00 92.00 123 SER A CA 1
ATOM 918 C C . SER A 1 123 ? 31.024 19.037 -57.642 1.00 92.00 123 SER A C 1
ATOM 920 O O . SER A 1 123 ? 30.765 18.897 -56.453 1.00 92.00 123 SER A O 1
ATOM 922 N N . ALA A 1 124 ? 30.074 19.220 -58.564 1.00 90.94 124 ALA A N 1
ATOM 923 C CA . ALA A 1 124 ? 28.654 19.269 -58.222 1.00 90.94 124 ALA A CA 1
ATOM 924 C C . ALA A 1 124 ? 28.133 17.924 -57.681 1.00 90.94 124 ALA A C 1
ATOM 926 O O . ALA A 1 124 ? 27.300 17.911 -56.780 1.00 90.94 124 ALA A O 1
ATOM 927 N N . GLU A 1 125 ? 28.629 16.797 -58.203 1.00 91.94 125 GLU A N 1
ATOM 928 C CA . GLU A 1 125 ? 28.301 15.456 -57.704 1.00 91.94 125 GLU A CA 1
ATOM 929 C C . GLU A 1 125 ? 28.824 15.248 -56.276 1.00 91.94 125 GLU A C 1
ATOM 931 O O . GLU A 1 125 ? 28.071 14.809 -55.412 1.00 91.94 125 GLU A O 1
ATOM 936 N N . GLN A 1 126 ? 30.066 15.658 -55.996 1.00 92.50 126 GLN A N 1
ATOM 937 C CA . GLN A 1 126 ? 30.650 15.593 -54.650 1.00 92.50 126 GLN A CA 1
ATOM 938 C C . GLN A 1 126 ? 29.917 16.488 -53.641 1.00 92.50 126 GLN A C 1
ATOM 940 O O . GLN A 1 126 ? 29.683 16.080 -52.506 1.00 92.50 126 GLN A O 1
ATOM 945 N N . GLU A 1 127 ? 29.536 17.704 -54.042 1.00 92.81 127 GLU A N 1
ATOM 946 C CA . GLU A 1 127 ? 28.746 18.607 -53.195 1.00 92.81 127 GLU A CA 1
ATOM 947 C C . GLU A 1 127 ? 27.349 18.038 -52.909 1.00 92.81 127 GLU A C 1
ATOM 949 O O . GLU A 1 127 ? 26.867 18.129 -51.780 1.00 92.81 127 GLU A O 1
ATOM 954 N N . ALA A 1 128 ? 26.708 17.416 -53.904 1.00 90.12 128 ALA A N 1
ATOM 955 C CA . ALA A 1 128 ? 25.410 16.772 -53.732 1.00 90.12 128 ALA A CA 1
ATOM 956 C C . ALA A 1 128 ? 25.487 15.541 -52.816 1.00 90.12 128 ALA A C 1
ATOM 958 O O . ALA A 1 128 ? 24.594 15.351 -51.993 1.00 90.12 128 ALA A O 1
ATOM 959 N N . GLU A 1 129 ? 26.546 14.735 -52.931 1.00 93.00 129 GLU A N 1
ATOM 960 C CA . GLU A 1 129 ? 26.785 13.573 -52.068 1.00 93.00 129 GLU A CA 1
ATOM 961 C C . GLU A 1 129 ? 27.011 14.011 -50.613 1.00 93.00 129 GLU A C 1
ATOM 963 O O . GLU A 1 129 ? 26.311 13.541 -49.720 1.00 93.00 129 GLU A O 1
ATOM 968 N N . SER A 1 130 ? 27.866 15.014 -50.379 1.00 92.75 130 SER A N 1
ATOM 969 C CA . SER A 1 130 ? 28.087 15.581 -49.039 1.00 92.75 130 SER A CA 1
ATOM 970 C C . SER A 1 130 ? 26.809 16.172 -48.434 1.00 92.75 130 SER A C 1
ATOM 972 O O . SER A 1 130 ? 26.527 15.961 -47.257 1.00 92.75 130 SER A O 1
ATOM 974 N N . ALA A 1 131 ? 26.013 16.903 -49.221 1.00 90.94 131 ALA A N 1
ATOM 975 C CA . ALA A 1 131 ? 24.748 17.462 -48.748 1.00 90.94 131 ALA A CA 1
ATOM 976 C C . ALA A 1 131 ? 23.706 16.371 -48.445 1.00 90.94 131 ALA A C 1
ATOM 978 O O . ALA A 1 131 ? 22.857 16.551 -47.570 1.00 90.94 131 ALA A O 1
ATOM 979 N N . HIS A 1 132 ? 23.754 15.246 -49.164 1.00 92.06 132 HIS A N 1
ATOM 980 C CA . HIS A 1 132 ? 22.890 14.103 -48.904 1.00 92.06 132 HIS A CA 1
ATOM 981 C C . HIS A 1 132 ? 23.267 13.404 -47.594 1.00 92.06 132 HIS A C 1
ATOM 983 O O . HIS A 1 132 ? 22.380 13.174 -46.775 1.00 92.06 132 HIS A O 1
ATOM 989 N N . GLU A 1 133 ? 24.559 13.157 -47.360 1.00 92.81 133 GLU A N 1
ATOM 990 C CA . GLU A 1 133 ? 25.063 12.577 -46.107 1.00 92.81 133 GLU A CA 1
ATOM 991 C C . GLU A 1 133 ? 24.693 13.443 -44.888 1.00 92.81 133 GLU A C 1
ATOM 993 O O . GLU A 1 133 ? 24.156 12.932 -43.903 1.00 92.81 133 GLU A O 1
ATOM 998 N N . GLU A 1 134 ? 24.879 14.767 -44.969 1.00 93.75 134 GLU A N 1
ATOM 999 C CA . GLU A 1 134 ? 24.486 15.698 -43.897 1.00 93.75 134 GLU A CA 1
ATOM 1000 C C . GLU A 1 134 ? 22.968 15.688 -43.633 1.00 93.75 134 GLU A C 1
ATOM 1002 O O . GLU A 1 134 ? 22.517 15.772 -42.484 1.00 93.75 134 GLU A O 1
ATOM 1007 N N . ALA A 1 135 ? 22.155 15.577 -44.689 1.00 91.81 135 ALA A N 1
ATOM 1008 C CA . ALA A 1 135 ? 20.703 15.504 -44.562 1.00 91.81 135 ALA A CA 1
ATOM 1009 C C . ALA A 1 135 ? 20.247 14.189 -43.911 1.00 91.81 135 ALA A C 1
ATOM 1011 O O . ALA A 1 135 ? 19.344 14.215 -43.069 1.00 91.81 135 ALA A O 1
ATOM 1012 N N . GLU A 1 136 ? 20.869 13.059 -44.262 1.00 93.19 136 GLU A N 1
ATOM 1013 C CA . GLU A 1 136 ? 20.593 11.765 -43.631 1.00 93.19 136 GLU A CA 1
ATOM 1014 C C . GLU A 1 136 ? 20.957 11.785 -42.141 1.00 93.19 136 GLU A C 1
ATOM 1016 O O . GLU A 1 136 ? 20.117 11.434 -41.308 1.00 93.19 136 GLU A O 1
ATOM 1021 N N . GLU A 1 137 ? 22.141 12.290 -41.779 1.00 93.88 137 GLU A N 1
ATOM 1022 C CA . GLU A 1 137 ? 22.573 12.392 -40.379 1.00 93.88 137 GLU A CA 1
ATOM 1023 C C . GLU A 1 137 ? 21.624 13.281 -39.554 1.00 93.88 137 GLU A C 1
ATOM 1025 O O . GLU A 1 137 ? 21.176 12.898 -38.465 1.00 93.88 137 GLU A O 1
ATOM 1030 N N . SER A 1 138 ? 21.230 14.437 -40.099 1.00 88.44 138 SER A N 1
ATOM 1031 C CA . SER A 1 138 ? 20.264 15.329 -39.450 1.00 88.44 138 SER A CA 1
ATOM 1032 C C . SER A 1 138 ? 18.893 14.666 -39.278 1.00 88.44 138 SER A C 1
ATOM 1034 O O . SER A 1 138 ? 18.247 14.797 -38.231 1.00 88.44 138 SER A O 1
ATOM 1036 N N . GLN A 1 139 ? 18.437 13.909 -40.277 1.00 92.75 139 GLN A N 1
ATOM 1037 C CA . GLN A 1 139 ? 17.154 13.220 -40.220 1.00 92.75 139 GLN A CA 1
ATOM 1038 C C . GLN A 1 139 ? 17.157 12.098 -39.174 1.00 92.75 139 GLN A C 1
ATOM 1040 O O . GLN A 1 139 ? 16.185 11.961 -38.420 1.00 92.75 139 GLN A O 1
ATOM 1045 N N . GLU A 1 140 ? 18.253 11.349 -39.054 1.00 93.06 140 GLU A N 1
ATOM 1046 C CA . GLU A 1 140 ? 18.440 10.374 -37.979 1.00 93.06 140 GLU A CA 1
ATOM 1047 C C . GLU A 1 140 ? 18.429 11.033 -36.594 1.00 93.06 140 GLU A C 1
ATOM 1049 O O . GLU A 1 140 ? 17.785 10.528 -35.665 1.00 93.06 140 GLU A O 1
ATOM 1054 N N . GLU A 1 141 ? 19.091 12.181 -36.438 1.00 94.25 141 GLU A N 1
ATOM 1055 C CA . GLU A 1 141 ? 19.117 12.924 -35.178 1.00 94.25 141 GLU A CA 1
ATOM 1056 C C . GLU A 1 141 ? 17.724 13.442 -34.785 1.00 94.25 141 GLU A C 1
ATOM 1058 O O . GLU A 1 141 ? 17.323 13.333 -33.618 1.00 94.25 141 GLU A O 1
ATOM 1063 N N . VAL A 1 142 ? 16.937 13.930 -35.749 1.00 93.25 142 VAL A N 1
ATOM 1064 C CA . VAL A 1 142 ? 15.547 14.355 -35.525 1.00 93.25 142 VAL A CA 1
ATOM 1065 C C . VAL A 1 142 ? 14.677 13.178 -35.087 1.00 93.25 142 VAL A C 1
ATOM 1067 O O . VAL A 1 142 ? 13.898 13.313 -34.138 1.00 93.25 142 VAL A O 1
ATOM 1070 N N . VAL A 1 143 ? 14.801 12.015 -35.733 1.00 94.38 143 VAL A N 1
ATOM 1071 C CA . VAL A 1 143 ? 14.045 10.807 -35.359 1.00 94.38 143 VAL A CA 1
ATOM 1072 C C . VAL A 1 143 ? 14.419 10.343 -33.949 1.00 94.38 143 VAL A C 1
ATOM 1074 O O . VAL A 1 143 ? 13.532 10.058 -33.133 1.00 94.38 143 VAL A O 1
ATOM 1077 N N . ARG A 1 144 ? 15.715 10.330 -33.622 1.00 94.00 144 ARG A N 1
ATOM 1078 C CA . ARG A 1 144 ? 16.225 9.975 -32.290 1.00 94.00 144 ARG A CA 1
ATOM 1079 C C . ARG A 1 144 ? 15.706 10.937 -31.220 1.00 94.00 144 ARG A C 1
ATOM 1081 O O . ARG A 1 144 ? 15.184 10.497 -30.196 1.00 94.00 144 ARG A O 1
ATOM 1088 N N . SER A 1 145 ? 15.769 12.239 -31.488 1.00 89.25 145 SER A N 1
ATOM 1089 C CA . SER A 1 145 ? 15.314 13.290 -30.572 1.00 89.25 145 SER A CA 1
ATOM 1090 C C . SER A 1 145 ? 13.804 13.251 -30.345 1.00 89.25 145 SER A C 1
ATOM 1092 O O . SER A 1 145 ? 13.349 13.370 -29.209 1.00 89.25 145 SER A O 1
ATOM 1094 N N . ARG A 1 146 ? 13.008 13.025 -31.399 1.00 92.75 146 ARG A N 1
ATOM 1095 C CA . ARG A 1 146 ? 11.549 12.856 -31.280 1.00 92.75 146 ARG A CA 1
ATOM 1096 C C . ARG A 1 146 ? 11.179 11.632 -30.449 1.00 92.75 146 ARG A C 1
ATOM 1098 O O . ARG A 1 146 ? 10.273 11.719 -29.626 1.00 92.75 146 ARG A O 1
ATOM 1105 N N . SER A 1 147 ? 11.890 10.523 -30.638 1.00 91.19 147 SER A N 1
ATOM 1106 C CA . SER A 1 147 ? 11.665 9.295 -29.867 1.00 91.19 147 SER A CA 1
ATOM 1107 C C . SER A 1 147 ? 11.974 9.507 -28.383 1.00 91.19 147 SER A C 1
ATOM 1109 O O . SER A 1 147 ? 11.167 9.149 -27.529 1.00 91.19 147 SER A O 1
ATOM 1111 N N . LEU A 1 148 ? 13.091 10.176 -28.077 1.00 90.38 148 LEU A N 1
ATOM 1112 C CA . LEU A 1 148 ? 13.460 10.522 -26.705 1.00 90.38 148 LEU A CA 1
ATOM 1113 C C . LEU A 1 148 ? 12.451 11.484 -26.063 1.00 90.38 148 LEU A C 1
ATOM 1115 O O . LEU A 1 148 ? 12.070 11.292 -24.911 1.00 90.38 148 LEU A O 1
ATOM 1119 N N . LEU A 1 149 ? 11.991 12.502 -26.798 1.00 88.69 149 LEU A N 1
ATOM 1120 C CA . LEU A 1 149 ? 10.959 13.421 -26.315 1.00 88.69 149 LEU A CA 1
ATOM 1121 C C . LEU A 1 149 ? 9.663 12.679 -25.987 1.00 88.69 149 LEU A C 1
ATOM 1123 O O . LEU A 1 149 ? 9.113 12.893 -24.913 1.00 88.69 149 LEU A O 1
ATOM 1127 N N . ALA A 1 150 ? 9.209 11.777 -26.860 1.00 87.88 150 ALA A N 1
ATOM 1128 C CA . ALA A 1 150 ? 8.013 10.978 -26.608 1.00 87.88 150 ALA A CA 1
ATOM 1129 C C . ALA A 1 150 ? 8.151 10.115 -25.340 1.00 87.88 150 ALA A C 1
ATOM 1131 O O . ALA A 1 150 ? 7.230 10.073 -24.522 1.00 87.88 150 ALA A O 1
ATOM 1132 N N . GLU A 1 151 ? 9.309 9.479 -25.136 1.00 90.06 151 GLU A N 1
ATOM 1133 C CA . GLU A 1 151 ? 9.590 8.696 -23.928 1.00 90.06 151 GLU A CA 1
ATOM 1134 C C . GLU A 1 151 ? 9.589 9.572 -22.666 1.00 90.06 151 GLU A C 1
ATOM 1136 O O . GLU A 1 151 ? 8.951 9.235 -21.666 1.00 90.06 151 GLU A O 1
ATOM 1141 N N . LEU A 1 152 ? 10.270 10.721 -22.706 1.00 86.31 152 LEU A N 1
ATOM 1142 C CA . LEU A 1 152 ? 10.337 11.646 -21.576 1.00 86.31 152 LEU A CA 1
ATOM 1143 C C . LEU A 1 152 ? 8.962 12.223 -21.234 1.00 86.31 152 LEU A C 1
ATOM 1145 O O . LEU A 1 152 ? 8.603 12.258 -20.059 1.00 86.31 152 LEU A O 1
ATOM 1149 N N . THR A 1 153 ? 8.168 12.619 -22.232 1.00 83.94 153 THR A N 1
ATOM 1150 C CA . THR A 1 153 ? 6.800 13.106 -22.018 1.00 83.94 153 THR A CA 1
ATOM 1151 C C . THR A 1 153 ? 5.929 12.032 -21.371 1.00 83.94 153 THR A C 1
ATOM 1153 O O . THR A 1 153 ? 5.251 12.325 -20.389 1.00 83.94 153 THR A O 1
ATOM 1156 N N . ALA A 1 154 ? 6.001 10.779 -21.830 1.00 81.06 154 ALA A N 1
ATOM 1157 C CA . ALA A 1 154 ? 5.266 9.680 -21.205 1.00 81.06 154 ALA A CA 1
ATOM 1158 C C . ALA A 1 154 ? 5.671 9.485 -19.730 1.00 81.06 154 ALA A C 1
ATOM 1160 O O . ALA A 1 154 ? 4.814 9.363 -18.854 1.00 81.06 154 ALA A O 1
ATOM 1161 N N . ARG A 1 155 ? 6.972 9.534 -19.417 1.00 81.50 155 ARG A N 1
ATOM 1162 C CA . ARG A 1 155 ? 7.455 9.423 -18.028 1.00 81.50 155 ARG A CA 1
ATOM 1163 C C . ARG A 1 155 ? 6.996 10.590 -17.153 1.00 81.50 155 ARG A C 1
ATOM 1165 O O . ARG A 1 155 ? 6.643 10.357 -16.000 1.00 81.50 155 ARG A O 1
ATOM 1172 N N . ILE A 1 156 ? 6.966 11.811 -17.693 1.00 79.06 156 ILE A N 1
ATOM 1173 C CA . ILE A 1 156 ? 6.464 12.999 -16.987 1.00 79.06 156 ILE A CA 1
ATOM 1174 C C . ILE A 1 156 ? 4.978 12.841 -16.670 1.00 79.06 156 ILE A C 1
ATOM 1176 O O . ILE A 1 156 ? 4.608 13.018 -15.518 1.00 79.06 156 ILE A O 1
ATOM 1180 N N . THR A 1 157 ? 4.147 12.423 -17.631 1.00 73.44 157 THR A N 1
ATOM 1181 C CA . THR A 1 157 ? 2.702 12.248 -17.383 1.00 73.44 157 THR A CA 1
ATOM 1182 C C . THR A 1 157 ? 2.416 11.247 -16.260 1.00 73.44 157 THR A C 1
ATOM 1184 O O . THR A 1 157 ? 1.645 11.542 -15.353 1.00 73.44 157 THR A O 1
ATOM 1187 N N . VAL A 1 158 ? 3.113 10.105 -16.241 1.00 71.94 158 VAL A N 1
ATOM 1188 C CA . VAL A 1 158 ? 2.986 9.109 -15.162 1.00 71.94 158 VAL A CA 1
ATOM 1189 C C . VAL A 1 158 ? 3.462 9.670 -13.816 1.00 71.94 158 VAL A C 1
ATOM 1191 O O . VAL A 1 158 ? 2.864 9.389 -12.778 1.00 71.94 158 VAL A O 1
ATOM 1194 N N . ALA A 1 159 ? 4.535 10.465 -13.814 1.00 69.44 159 ALA A N 1
ATOM 1195 C CA . ALA A 1 159 ? 5.039 11.106 -12.603 1.00 69.44 159 ALA A CA 1
ATOM 1196 C C . ALA A 1 159 ? 4.084 12.192 -12.074 1.00 69.44 159 ALA A C 1
ATOM 1198 O O . ALA A 1 159 ? 3.906 12.296 -10.863 1.00 69.44 159 ALA A O 1
ATOM 1199 N N . GLU A 1 160 ? 3.448 12.966 -12.956 1.00 68.94 160 GLU A N 1
ATOM 1200 C CA . GLU A 1 160 ? 2.439 13.973 -12.606 1.00 68.94 160 GLU A CA 1
ATOM 1201 C C . GLU A 1 160 ? 1.174 13.328 -12.030 1.00 68.94 160 GLU A C 1
ATOM 1203 O O . GLU A 1 160 ? 0.687 13.768 -10.990 1.00 68.94 160 GLU A O 1
ATOM 1208 N N . GLU A 1 161 ? 0.678 12.241 -12.628 1.00 64.06 161 GLU A N 1
ATOM 1209 C CA . GLU A 1 161 ? -0.445 11.469 -12.078 1.00 64.06 161 GLU A CA 1
ATOM 1210 C C . GLU A 1 161 ? -0.121 10.899 -10.690 1.00 64.06 161 GLU A C 1
ATOM 1212 O O . GLU A 1 161 ? -0.929 10.998 -9.763 1.00 64.06 161 GLU A O 1
ATOM 1217 N N . ALA A 1 162 ? 1.083 10.346 -10.513 1.00 61.66 162 ALA A N 1
ATOM 1218 C CA . ALA A 1 162 ? 1.544 9.858 -9.217 1.00 61.66 162 ALA A CA 1
ATOM 1219 C C . ALA A 1 162 ? 1.665 10.990 -8.179 1.00 61.66 162 ALA A C 1
ATOM 1221 O O . ALA A 1 162 ? 1.290 10.800 -7.019 1.00 61.66 162 ALA A O 1
ATOM 1222 N N . ALA A 1 163 ? 2.140 12.171 -8.587 1.00 58.88 163 ALA A N 1
ATOM 1223 C CA . ALA A 1 163 ? 2.234 13.348 -7.728 1.00 58.88 163 ALA A CA 1
ATOM 1224 C C . ALA A 1 163 ? 0.848 13.870 -7.310 1.00 58.88 163 ALA A C 1
ATOM 1226 O O . ALA A 1 163 ? 0.638 14.137 -6.128 1.00 58.88 163 ALA A O 1
ATOM 1227 N N . LEU A 1 164 ? -0.116 13.929 -8.234 1.00 55.75 164 LEU A N 1
ATOM 1228 C CA . LEU A 1 164 ? -1.505 14.319 -7.954 1.00 55.75 164 LEU A CA 1
ATOM 1229 C C . LEU A 1 164 ? -2.185 13.362 -6.965 1.00 55.75 164 LEU A C 1
ATOM 1231 O O . LEU A 1 164 ? -2.858 13.797 -6.030 1.00 55.75 164 LEU A O 1
ATOM 1235 N N . LEU A 1 165 ? -1.979 12.052 -7.128 1.00 59.94 165 LEU A N 1
ATOM 1236 C CA . LEU A 1 165 ? -2.477 11.046 -6.184 1.00 59.94 165 LEU A CA 1
ATOM 1237 C C . LEU A 1 165 ? -1.841 11.213 -4.797 1.00 59.94 165 LEU A C 1
ATOM 1239 O O . LEU A 1 165 ? -2.531 11.119 -3.781 1.00 59.94 165 LEU A O 1
ATOM 1243 N N . GLN A 1 166 ? -0.545 11.527 -4.748 1.00 53.41 166 GLN A N 1
ATOM 1244 C CA . GLN A 1 166 ? 0.170 11.781 -3.502 1.00 53.41 166 GLN A CA 1
ATOM 1245 C C . GLN A 1 166 ? -0.308 13.065 -2.798 1.00 53.41 166 GLN A C 1
ATOM 1247 O O . GLN A 1 166 ? -0.456 13.048 -1.575 1.00 53.41 166 GLN A O 1
ATOM 1252 N N . GLU A 1 167 ? -0.591 14.145 -3.535 1.00 51.00 167 GLU A N 1
ATOM 1253 C CA . GLU A 1 167 ? -1.181 15.384 -2.997 1.00 51.00 167 GLU A CA 1
ATOM 1254 C C . GLU A 1 167 ? -2.591 15.161 -2.437 1.00 51.00 167 GLU A C 1
ATOM 1256 O O . GLU A 1 167 ? -2.931 15.698 -1.382 1.00 51.00 167 GLU A O 1
ATOM 1261 N N . ALA A 1 168 ? -3.387 14.303 -3.079 1.00 48.72 168 ALA A N 1
ATOM 1262 C CA . ALA A 1 168 ? -4.698 13.889 -2.582 1.00 48.72 168 ALA A CA 1
ATOM 1263 C C . ALA A 1 168 ? -4.627 12.886 -1.409 1.00 48.72 168 ALA A C 1
ATOM 1265 O O . ALA A 1 168 ? -5.661 12.472 -0.885 1.00 48.72 168 ALA A O 1
ATOM 1266 N N . GLY A 1 169 ? -3.424 12.469 -0.994 1.00 56.25 169 GLY A N 1
ATOM 1267 C CA . GLY A 1 169 ? -3.225 11.461 0.050 1.00 56.25 169 GLY A CA 1
ATOM 1268 C C . GLY A 1 169 ? -3.643 10.043 -0.359 1.00 56.25 169 GLY A C 1
ATOM 1269 O O . GLY A 1 169 ? -3.713 9.160 0.495 1.00 56.25 169 GLY A O 1
ATOM 1270 N N . VAL A 1 170 ? -3.903 9.808 -1.647 1.00 60.34 170 VAL A N 1
ATOM 1271 C CA . VAL A 1 170 ? -4.329 8.519 -2.192 1.00 60.34 170 VAL A CA 1
ATOM 1272 C C . VAL A 1 170 ? -3.092 7.679 -2.486 1.00 60.34 170 VAL A C 1
ATOM 1274 O O . VAL A 1 170 ? -2.315 7.962 -3.396 1.00 60.34 170 VAL A O 1
ATOM 1277 N N . TYR A 1 171 ? -2.892 6.620 -1.704 1.00 64.94 171 TYR A N 1
ATOM 1278 C CA . TYR A 1 171 ? -1.839 5.655 -1.986 1.00 64.94 171 TYR A CA 1
ATOM 1279 C C . TYR A 1 171 ? -2.270 4.714 -3.118 1.00 64.94 171 TYR A C 1
ATOM 1281 O O . TYR A 1 171 ? -3.249 3.981 -2.988 1.00 64.94 171 TYR A O 1
ATOM 1289 N N . ALA A 1 172 ? -1.524 4.713 -4.223 1.00 66.31 172 ALA A N 1
ATOM 1290 C CA . ALA A 1 172 ? -1.739 3.778 -5.320 1.00 66.31 172 ALA A CA 1
ATOM 1291 C C . ALA A 1 172 ? -1.133 2.410 -4.976 1.00 66.31 172 ALA A C 1
ATOM 1293 O O . ALA A 1 172 ? 0.066 2.183 -5.150 1.00 66.31 172 ALA A O 1
ATOM 1294 N N . TYR A 1 173 ? -1.974 1.500 -4.490 1.00 73.31 173 TYR A N 1
ATOM 1295 C CA . TYR A 1 173 ? -1.588 0.116 -4.233 1.00 73.31 173 TYR A CA 1
ATOM 1296 C C . TYR A 1 173 ? -1.135 -0.581 -5.511 1.00 73.31 173 TYR A C 1
ATOM 1298 O O . TYR A 1 173 ? -1.848 -0.571 -6.519 1.00 73.31 173 TYR A O 1
ATOM 1306 N N . ARG A 1 174 ? 0.031 -1.233 -5.469 1.00 77.06 174 ARG A N 1
ATOM 1307 C CA . ARG A 1 174 ? 0.510 -2.017 -6.616 1.00 77.06 174 ARG A CA 1
ATOM 1308 C C . ARG A 1 174 ? -0.124 -3.402 -6.661 1.00 77.06 174 ARG A C 1
ATOM 1310 O O . ARG A 1 174 ? -0.341 -3.943 -7.744 1.00 77.06 174 ARG A O 1
ATOM 1317 N N . HIS A 1 175 ? -0.440 -3.950 -5.494 1.00 76.81 175 HIS A N 1
ATOM 1318 C CA . HIS A 1 175 ? -1.122 -5.222 -5.326 1.00 76.81 175 HIS A CA 1
ATOM 1319 C C . HIS A 1 175 ? -2.423 -5.006 -4.561 1.00 76.81 175 HIS A C 1
ATOM 1321 O O . HIS A 1 175 ? -2.409 -4.948 -3.346 1.00 76.81 175 HIS A O 1
ATOM 1327 N N . VAL A 1 176 ? -3.562 -4.889 -5.243 1.00 79.00 176 VAL A N 1
ATOM 1328 C CA . VAL A 1 176 ? -4.845 -4.646 -4.564 1.00 79.00 176 VAL A CA 1
ATOM 1329 C C . VAL A 1 176 ? -5.315 -5.927 -3.864 1.00 79.00 176 VAL A C 1
ATOM 1331 O O . VAL A 1 176 ? -5.875 -6.817 -4.499 1.00 79.00 176 VAL A O 1
ATOM 1334 N N . LEU A 1 177 ? -5.068 -6.023 -2.555 1.00 79.62 177 LEU A N 1
ATOM 1335 C CA . LEU A 1 177 ? -5.524 -7.116 -1.689 1.00 79.62 177 LEU A CA 1
ATOM 1336 C C . LEU A 1 177 ? -6.470 -6.597 -0.597 1.00 79.62 177 LEU A C 1
ATOM 1338 O O . LEU A 1 177 ? -6.419 -5.422 -0.222 1.00 79.62 177 LEU A O 1
ATOM 1342 N N . ALA A 1 178 ? -7.341 -7.481 -0.099 1.00 75.75 178 ALA A N 1
ATOM 1343 C CA . ALA A 1 178 ? -8.444 -7.123 0.794 1.00 75.75 178 ALA A CA 1
ATOM 1344 C C . ALA A 1 178 ? -7.970 -6.528 2.133 1.00 75.75 178 ALA A C 1
ATOM 1346 O O . ALA A 1 178 ? -8.428 -5.455 2.534 1.00 75.75 178 ALA A O 1
ATOM 1347 N N . ASP A 1 179 ? -7.022 -7.193 2.793 1.00 77.50 179 ASP A N 1
ATOM 1348 C CA . ASP A 1 179 ? -6.570 -6.872 4.147 1.00 77.50 179 ASP A CA 1
ATOM 1349 C C . ASP A 1 179 ? -5.079 -7.189 4.351 1.00 77.50 179 ASP A C 1
ATOM 1351 O O . ASP A 1 179 ? -4.407 -7.779 3.495 1.00 77.50 179 ASP A O 1
ATOM 1355 N N . ALA A 1 180 ? -4.545 -6.793 5.507 1.00 83.75 180 ALA A N 1
ATOM 1356 C CA . ALA A 1 180 ? -3.166 -7.079 5.885 1.00 83.75 180 ALA A CA 1
ATOM 1357 C C . ALA A 1 180 ? -2.833 -8.590 5.940 1.00 83.75 180 ALA A C 1
ATOM 1359 O O . ALA A 1 180 ? -1.669 -8.960 5.747 1.00 83.75 180 ALA A O 1
ATOM 1360 N N . ALA A 1 181 ? -3.808 -9.476 6.175 1.00 84.06 181 ALA A N 1
ATOM 1361 C CA . ALA A 1 181 ? -3.591 -10.923 6.206 1.00 84.06 181 ALA A CA 1
ATOM 1362 C C . ALA A 1 181 ? -3.396 -11.503 4.794 1.00 84.06 181 ALA A C 1
ATOM 1364 O O . ALA A 1 181 ? -2.503 -12.328 4.593 1.00 84.06 181 ALA A O 1
ATOM 1365 N N . ALA A 1 182 ? -4.140 -11.014 3.802 1.00 84.50 182 ALA A N 1
ATOM 1366 C CA . ALA A 1 182 ? -3.980 -11.369 2.396 1.00 84.50 182 ALA A CA 1
ATOM 1367 C C . ALA A 1 182 ? -2.592 -10.966 1.873 1.00 84.50 182 ALA A C 1
ATOM 1369 O O . ALA A 1 182 ? -1.903 -11.775 1.250 1.00 84.50 182 ALA A O 1
ATOM 1370 N N . TYR A 1 183 ? -2.121 -9.758 2.207 1.00 87.31 183 TYR A N 1
ATOM 1371 C CA . TYR A 1 183 ? -0.742 -9.350 1.908 1.00 87.31 183 TYR A CA 1
ATOM 1372 C C . TYR A 1 183 ? 0.294 -10.253 2.574 1.00 87.31 183 TYR A C 1
ATOM 1374 O O . TYR A 1 183 ? 1.323 -10.559 1.972 1.00 87.31 183 TYR A O 1
ATOM 1382 N N . ARG A 1 184 ? 0.040 -10.688 3.814 1.00 89.06 184 ARG A N 1
ATOM 1383 C CA . ARG A 1 184 ? 0.948 -11.592 4.521 1.00 89.06 184 ARG A CA 1
ATOM 1384 C C . ARG A 1 184 ? 1.050 -12.947 3.824 1.00 89.06 184 ARG A C 1
ATOM 1386 O O . ARG A 1 184 ? 2.162 -13.431 3.643 1.00 89.06 184 ARG A O 1
ATOM 1393 N N . ALA A 1 185 ? -0.076 -13.513 3.398 1.00 90.75 185 ALA A N 1
ATOM 1394 C CA . ALA A 1 185 ? -0.110 -14.778 2.670 1.00 90.75 185 ALA A CA 1
ATOM 1395 C C . ALA A 1 185 ? 0.649 -14.697 1.333 1.00 90.75 185 ALA A C 1
ATOM 1397 O O . ALA A 1 185 ? 1.449 -15.579 1.020 1.00 90.75 185 ALA A O 1
ATOM 1398 N N . GLU A 1 186 ? 0.468 -13.612 0.574 1.00 91.94 186 GLU A N 1
ATOM 1399 C CA . GLU A 1 186 ? 1.208 -13.386 -0.675 1.00 91.94 186 GLU A CA 1
ATOM 1400 C C . GLU A 1 186 ? 2.711 -13.173 -0.444 1.00 91.94 186 GLU A C 1
ATOM 1402 O O . GLU A 1 186 ? 3.535 -13.693 -1.199 1.00 91.94 186 GLU A O 1
ATOM 1407 N N . LEU A 1 187 ? 3.097 -12.461 0.621 1.00 93.62 187 LEU A N 1
ATOM 1408 C CA . LEU A 1 187 ? 4.503 -12.341 1.021 1.00 93.62 187 LEU A CA 1
ATOM 1409 C C . LEU A 1 187 ? 5.112 -13.709 1.353 1.00 93.62 187 LEU A C 1
ATOM 1411 O O . LEU A 1 187 ? 6.215 -14.006 0.895 1.00 93.62 187 LEU A O 1
ATOM 1415 N N . ASP A 1 188 ? 4.395 -14.560 2.090 1.00 94.06 188 ASP A N 1
ATOM 1416 C CA . ASP A 1 188 ? 4.856 -15.910 2.422 1.00 94.06 188 ASP A CA 1
ATOM 1417 C C . ASP A 1 188 ? 5.020 -16.775 1.152 1.00 94.06 188 ASP A C 1
ATOM 1419 O O . ASP A 1 188 ? 6.012 -17.502 1.021 1.00 94.06 188 ASP A O 1
ATOM 1423 N N . ALA A 1 189 ? 4.113 -16.643 0.174 1.00 94.88 189 ALA A N 1
ATOM 1424 C CA . ALA A 1 189 ? 4.209 -17.316 -1.123 1.00 94.88 189 ALA A CA 1
ATOM 1425 C C . ALA A 1 189 ? 5.436 -16.857 -1.933 1.00 94.88 189 ALA A C 1
ATOM 1427 O O . ALA A 1 189 ? 6.197 -17.686 -2.444 1.00 94.88 189 ALA A O 1
ATOM 1428 N N . VAL A 1 190 ? 5.684 -15.544 -2.004 1.00 95.25 190 VAL A N 1
ATOM 1429 C CA . VAL A 1 190 ? 6.868 -14.980 -2.676 1.00 95.25 190 VAL A CA 1
ATOM 1430 C C . VAL A 1 190 ? 8.160 -15.420 -1.988 1.00 95.25 190 VAL A C 1
ATOM 1432 O O . VAL A 1 190 ? 9.110 -15.823 -2.661 1.00 95.25 190 VAL A O 1
ATOM 1435 N N . GLN A 1 191 ? 8.197 -15.427 -0.656 1.00 94.00 191 GLN A N 1
ATOM 1436 C CA . GLN A 1 191 ? 9.346 -15.932 0.098 1.00 94.00 191 GLN A CA 1
ATOM 1437 C C . GLN A 1 191 ? 9.582 -17.429 -0.128 1.00 94.00 191 GLN A C 1
ATOM 1439 O O . GLN A 1 191 ? 10.734 -17.870 -0.136 1.00 94.00 191 GLN A O 1
ATOM 1444 N N . GLY A 1 192 ? 8.519 -18.213 -0.332 1.00 95.00 192 GLY A N 1
ATOM 1445 C CA . GLY A 1 192 ? 8.603 -19.599 -0.793 1.00 95.00 192 GLY A CA 1
ATOM 1446 C C . GLY A 1 192 ? 9.314 -19.707 -2.143 1.00 95.00 192 GLY A C 1
ATOM 1447 O O . GLY A 1 192 ? 10.341 -20.380 -2.241 1.00 95.00 192 GLY A O 1
ATOM 1448 N N . ALA A 1 193 ? 8.850 -18.955 -3.144 1.00 94.88 193 ALA A N 1
ATOM 1449 C CA . ALA A 1 193 ? 9.446 -18.941 -4.481 1.00 94.88 193 ALA A CA 1
ATOM 1450 C C . ALA A 1 193 ? 10.927 -18.508 -4.472 1.00 94.88 193 ALA A C 1
ATOM 1452 O O . ALA A 1 193 ? 11.767 -19.145 -5.109 1.00 94.88 193 ALA A O 1
ATOM 1453 N N . ILE A 1 194 ? 11.280 -17.475 -3.697 1.00 95.00 194 ILE A N 1
ATOM 1454 C CA . ILE A 1 194 ? 12.672 -17.025 -3.512 1.00 95.00 194 ILE A CA 1
ATOM 1455 C C . ILE A 1 194 ? 13.533 -18.158 -2.937 1.00 95.00 194 ILE A C 1
ATOM 1457 O O . ILE A 1 194 ? 14.631 -18.418 -3.436 1.00 95.00 194 ILE A O 1
ATOM 1461 N N . LYS A 1 195 ? 13.048 -18.859 -1.901 1.00 94.62 195 LYS A N 1
ATOM 1462 C CA . LYS A 1 195 ? 13.770 -19.988 -1.292 1.00 94.62 195 LYS A CA 1
ATOM 1463 C C . LYS A 1 195 ? 13.993 -21.117 -2.293 1.00 94.62 195 LYS A C 1
ATOM 1465 O O . LYS A 1 195 ? 15.082 -21.691 -2.304 1.00 94.62 195 LYS A O 1
ATOM 1470 N N . ASP A 1 196 ? 13.003 -21.425 -3.120 1.00 95.75 196 ASP A N 1
ATOM 1471 C CA . ASP A 1 196 ? 13.101 -22.503 -4.103 1.00 95.75 196 ASP A CA 1
ATOM 1472 C C . ASP A 1 196 ? 14.088 -22.161 -5.225 1.00 95.75 196 ASP A C 1
ATOM 1474 O O . ASP A 1 196 ? 14.941 -22.986 -5.557 1.00 95.75 196 ASP A O 1
ATOM 1478 N N . LEU A 1 197 ? 14.094 -20.915 -5.711 1.00 94.88 197 LEU A N 1
ATOM 1479 C CA . LEU A 1 197 ? 15.090 -20.436 -6.678 1.00 94.88 197 LEU A CA 1
ATOM 1480 C C . LEU A 1 197 ? 16.527 -20.541 -6.140 1.00 94.88 197 LEU A C 1
ATOM 1482 O O . LEU A 1 197 ? 17.439 -20.921 -6.876 1.00 94.88 197 LEU A O 1
ATOM 1486 N N . VAL A 1 198 ? 16.749 -20.250 -4.853 1.00 93.56 198 VAL A N 1
ATOM 1487 C CA . VAL A 1 198 ? 18.072 -20.408 -4.223 1.00 93.56 198 VAL A CA 1
ATOM 1488 C C . VAL A 1 198 ? 18.443 -21.883 -4.068 1.00 93.56 198 VAL A C 1
ATOM 1490 O O . VAL A 1 198 ? 19.560 -22.265 -4.419 1.00 93.56 198 VAL A O 1
ATOM 1493 N N . LYS A 1 199 ? 17.527 -22.724 -3.566 1.00 92.31 199 LYS A N 1
ATOM 1494 C CA . LYS A 1 199 ? 17.767 -24.167 -3.369 1.00 92.31 199 LYS A CA 1
ATOM 1495 C C . LYS A 1 199 ? 18.090 -24.884 -4.678 1.00 92.31 199 LYS A C 1
ATOM 1497 O O . LYS A 1 199 ? 18.987 -25.722 -4.698 1.00 92.31 199 LYS A O 1
ATOM 1502 N N . ASN A 1 200 ? 17.400 -24.520 -5.755 1.00 92.06 200 ASN A N 1
ATOM 1503 C CA . ASN A 1 200 ? 17.585 -25.110 -7.079 1.00 92.06 200 ASN A CA 1
ATOM 1504 C C . ASN A 1 200 ? 18.786 -24.518 -7.838 1.00 92.06 200 ASN A C 1
ATOM 1506 O O . ASN A 1 200 ? 19.056 -24.924 -8.966 1.00 92.06 200 ASN A O 1
ATOM 1510 N N . GLY A 1 201 ? 19.511 -23.556 -7.251 1.00 89.56 201 GLY A N 1
ATOM 1511 C CA . GLY A 1 201 ? 20.660 -22.908 -7.889 1.00 89.56 201 GLY A CA 1
ATOM 1512 C C . GLY A 1 201 ? 20.292 -21.989 -9.059 1.00 89.56 201 GLY A C 1
ATOM 1513 O O . GLY A 1 201 ? 21.151 -21.688 -9.880 1.00 89.56 201 GLY A O 1
ATOM 1514 N N . GLN A 1 202 ? 19.038 -21.536 -9.135 1.00 92.19 202 GLN A N 1
ATOM 1515 C CA . GLN A 1 202 ? 18.490 -20.705 -10.216 1.00 92.19 202 GLN A CA 1
ATOM 1516 C C . GLN A 1 202 ? 18.548 -19.197 -9.911 1.00 92.19 202 GLN A C 1
ATOM 1518 O O . GLN A 1 202 ? 18.120 -18.385 -10.724 1.00 92.19 202 GLN A O 1
ATOM 1523 N N . ALA A 1 203 ? 19.071 -18.802 -8.747 1.00 93.06 203 ALA A N 1
ATOM 1524 C CA . ALA A 1 203 ? 19.186 -17.395 -8.351 1.00 93.06 203 ALA A CA 1
ATOM 1525 C C . ALA A 1 203 ? 20.278 -16.618 -9.119 1.00 93.06 203 ALA A C 1
ATOM 1527 O O . ALA A 1 203 ? 20.222 -15.393 -9.233 1.00 93.06 203 ALA A O 1
ATOM 1528 N N . MET A 1 204 ? 21.270 -17.328 -9.660 1.00 92.88 204 MET A N 1
ATOM 1529 C CA . MET A 1 204 ? 22.380 -16.774 -10.435 1.00 92.88 204 MET A CA 1
ATOM 1530 C C . MET A 1 204 ? 22.488 -17.506 -11.773 1.00 92.88 204 MET A C 1
ATOM 1532 O O . MET A 1 204 ? 22.267 -18.711 -11.849 1.00 92.88 204 MET A O 1
ATOM 1536 N N . THR A 1 205 ? 22.890 -16.787 -12.813 1.00 89.94 205 THR A N 1
ATOM 1537 C CA . THR A 1 205 ? 23.218 -17.337 -14.137 1.00 89.94 205 THR A CA 1
ATOM 1538 C C . THR A 1 205 ? 24.689 -17.067 -14.446 1.00 89.94 205 THR A C 1
ATOM 1540 O O . THR A 1 205 ? 25.238 -16.085 -13.948 1.00 89.94 205 THR A O 1
ATOM 1543 N N . GLY A 1 206 ? 25.340 -17.946 -15.213 1.00 83.69 206 GLY A N 1
ATOM 1544 C CA . GLY A 1 206 ? 26.732 -17.774 -15.638 1.00 83.69 206 GLY A CA 1
ATOM 1545 C C . GLY A 1 206 ? 27.241 -18.894 -16.539 1.00 83.69 206 GLY A C 1
ATOM 1546 O O . GLY A 1 206 ? 26.624 -19.959 -16.629 1.00 83.69 206 GLY A O 1
ATOM 1547 N N . SER A 1 207 ? 28.377 -18.655 -17.197 1.00 73.75 207 SER A N 1
ATOM 1548 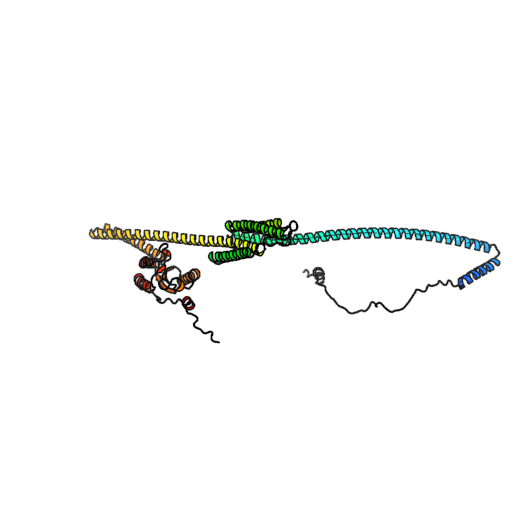C CA . SER A 1 207 ? 28.989 -19.614 -18.121 1.00 73.75 207 SER A CA 1
ATOM 1549 C C . SER A 1 207 ? 29.879 -20.620 -17.388 1.00 73.75 207 SER A C 1
ATOM 1551 O O . SER A 1 207 ? 30.686 -20.278 -16.525 1.00 73.75 207 SER A O 1
ATOM 1553 N N . SER A 1 208 ? 29.756 -21.898 -17.757 1.00 63.16 208 SER A N 1
ATOM 1554 C CA . SER A 1 208 ? 30.574 -22.995 -17.208 1.00 63.16 208 SER A CA 1
ATOM 1555 C C . SER A 1 208 ? 31.899 -23.205 -17.954 1.00 63.16 208 SER A C 1
ATOM 1557 O O . SER A 1 208 ? 32.636 -24.139 -17.631 1.00 63.16 208 SER A O 1
ATOM 1559 N N . GLN A 1 209 ? 32.182 -22.384 -18.970 1.00 62.16 209 GLN A N 1
ATOM 1560 C CA . GLN A 1 209 ? 33.295 -22.588 -19.904 1.00 62.16 209 GLN A CA 1
ATOM 1561 C C . GLN A 1 209 ? 34.608 -21.920 -19.464 1.00 62.16 209 GLN A C 1
ATOM 1563 O O . GLN A 1 209 ? 35.628 -22.077 -20.130 1.00 62.16 209 GLN A O 1
ATOM 1568 N N . TRP A 1 210 ? 34.618 -21.217 -18.329 1.00 64.25 210 TRP A N 1
ATOM 1569 C CA . TRP A 1 210 ? 35.820 -20.565 -17.812 1.00 64.25 210 TRP A CA 1
ATOM 1570 C C . TRP A 1 210 ? 36.869 -21.584 -17.333 1.00 64.25 210 TRP A C 1
ATOM 1572 O O . TRP A 1 210 ? 36.621 -22.363 -16.406 1.00 64.25 210 TRP A O 1
ATOM 1582 N N . ALA A 1 211 ? 38.063 -21.549 -17.930 1.00 58.66 211 ALA A N 1
ATOM 1583 C CA . ALA A 1 211 ? 39.231 -22.314 -17.502 1.00 58.66 211 ALA A CA 1
ATOM 1584 C C . ALA A 1 211 ? 40.276 -21.368 -16.891 1.00 58.66 211 ALA A C 1
ATOM 1586 O O . ALA A 1 211 ? 40.757 -20.457 -17.555 1.00 58.66 211 ALA A O 1
ATOM 1587 N N . SER A 1 212 ? 40.632 -21.603 -15.628 1.00 52.88 212 SER A N 1
ATOM 1588 C CA . SER A 1 212 ? 41.758 -20.939 -14.959 1.00 52.88 212 SER A CA 1
ATOM 1589 C C . SER A 1 212 ? 42.973 -21.858 -15.062 1.00 52.88 212 SER A C 1
ATOM 1591 O O . SER A 1 212 ? 42.846 -23.037 -14.731 1.00 52.88 212 SER A O 1
ATOM 1593 N N . ASP A 1 213 ? 44.108 -21.355 -15.555 1.00 53.97 213 ASP A N 1
ATOM 1594 C CA . ASP A 1 213 ? 45.413 -22.046 -15.589 1.00 53.97 213 ASP A CA 1
ATOM 1595 C C . ASP A 1 213 ? 45.383 -23.521 -16.050 1.00 53.97 213 ASP A C 1
ATOM 1597 O O . ASP A 1 213 ? 46.081 -24.387 -15.528 1.00 53.97 213 ASP A O 1
ATOM 1601 N N . GLY A 1 214 ? 44.560 -23.831 -17.058 1.00 58.91 214 GLY A N 1
ATOM 1602 C CA . GLY A 1 214 ? 44.530 -25.148 -17.706 1.00 58.91 214 GLY A CA 1
ATOM 1603 C C . GLY A 1 214 ? 43.624 -26.205 -17.058 1.00 58.91 214 GLY A C 1
ATOM 1604 O O . GLY A 1 214 ? 43.481 -27.288 -17.625 1.00 58.91 214 GLY A O 1
ATOM 1605 N N . SER A 1 215 ? 42.943 -25.912 -15.940 1.00 74.75 215 SER A N 1
ATOM 1606 C CA . SER A 1 215 ? 41.980 -26.836 -15.314 1.00 74.75 215 SER A CA 1
ATOM 1607 C C . SER A 1 215 ? 40.549 -26.294 -15.333 1.00 74.75 215 SER A C 1
ATOM 1609 O O . SER A 1 215 ? 40.150 -25.433 -14.544 1.00 74.75 215 SER A O 1
ATOM 1611 N N . ALA A 1 216 ? 39.712 -26.875 -16.195 1.00 76.12 216 ALA A N 1
ATOM 1612 C CA . ALA A 1 216 ? 38.285 -26.552 -16.260 1.00 76.12 216 ALA A CA 1
ATOM 1613 C C . ALA A 1 216 ? 37.534 -26.886 -14.950 1.00 76.12 216 ALA A C 1
ATOM 1615 O O . ALA A 1 216 ? 36.499 -26.292 -14.651 1.00 76.12 216 ALA A O 1
ATOM 1616 N N . ALA A 1 217 ? 38.032 -27.834 -14.146 1.00 78.19 217 ALA A N 1
ATOM 1617 C CA . ALA A 1 217 ? 37.425 -28.180 -12.859 1.00 78.19 217 ALA A CA 1
ATOM 1618 C C . ALA A 1 217 ? 37.641 -27.090 -11.799 1.00 78.19 217 ALA A C 1
ATOM 1620 O O . ALA A 1 217 ? 36.731 -26.803 -11.017 1.00 78.19 217 ALA A O 1
ATOM 1621 N N . GLU A 1 218 ? 38.820 -26.469 -11.801 1.00 78.06 218 GLU A N 1
ATOM 1622 C CA . GLU A 1 218 ? 39.177 -25.395 -10.878 1.00 78.06 218 GLU A CA 1
ATOM 1623 C C . GLU A 1 218 ? 38.460 -24.092 -11.245 1.00 78.06 218 GLU A C 1
ATOM 1625 O O . GLU A 1 218 ? 37.826 -23.485 -10.384 1.00 78.06 218 GLU A O 1
ATOM 1630 N N . GLY A 1 219 ? 38.386 -23.761 -12.541 1.00 78.31 219 GLY A N 1
ATOM 1631 C CA . GLY A 1 219 ? 37.569 -22.647 -13.039 1.00 78.31 219 GLY A CA 1
ATOM 1632 C C . GLY A 1 219 ? 36.089 -22.755 -12.640 1.00 78.31 219 GLY A C 1
ATOM 1633 O O . GLY A 1 219 ? 35.519 -21.805 -12.101 1.00 78.31 219 GLY A O 1
ATOM 1634 N N . ARG A 1 220 ? 35.482 -23.946 -12.777 1.00 80.88 220 ARG A N 1
ATOM 1635 C CA . ARG A 1 220 ? 34.102 -24.210 -12.314 1.00 80.88 220 ARG A CA 1
ATOM 1636 C C . ARG A 1 220 ? 33.930 -24.114 -10.798 1.00 80.88 220 ARG A C 1
ATOM 1638 O O . ARG A 1 220 ? 32.820 -23.873 -10.321 1.00 80.88 220 ARG A O 1
ATOM 1645 N N . ARG A 1 221 ? 34.970 -24.384 -10.006 1.00 84.56 221 ARG A N 1
ATOM 1646 C CA . ARG A 1 221 ? 34.915 -24.222 -8.546 1.00 84.56 221 ARG A CA 1
ATOM 1647 C C . ARG A 1 221 ? 34.935 -22.741 -8.180 1.00 84.56 221 ARG A C 1
ATOM 1649 O O . ARG A 1 221 ? 34.029 -22.298 -7.484 1.00 84.56 221 ARG A O 1
ATOM 1656 N N . THR A 1 222 ? 35.880 -21.985 -8.729 1.00 84.62 222 THR A N 1
ATOM 1657 C CA . THR A 1 222 ? 36.009 -20.543 -8.487 1.00 84.62 222 THR A CA 1
ATOM 1658 C C . THR A 1 222 ? 34.755 -19.781 -8.912 1.00 84.62 222 THR A C 1
ATOM 1660 O O . THR A 1 222 ? 34.259 -18.955 -8.150 1.00 84.62 222 THR A O 1
ATOM 1663 N N . ALA A 1 223 ? 34.172 -20.111 -10.070 1.00 84.69 223 ALA A N 1
ATOM 1664 C CA . ALA A 1 223 ? 32.921 -19.501 -10.525 1.00 84.69 223 ALA A CA 1
ATOM 1665 C C . ALA A 1 223 ? 31.746 -19.767 -9.564 1.00 84.69 223 ALA A C 1
ATOM 1667 O O . ALA A 1 223 ? 30.949 -18.869 -9.296 1.00 84.69 223 ALA A O 1
ATOM 1668 N N . ARG A 1 224 ? 31.652 -20.977 -8.989 1.00 87.19 224 ARG A N 1
ATOM 1669 C CA . ARG A 1 224 ? 30.628 -21.309 -7.981 1.00 87.19 224 ARG A CA 1
ATOM 1670 C C . ARG A 1 224 ? 30.828 -20.541 -6.677 1.00 87.19 224 ARG A C 1
ATOM 1672 O O . ARG A 1 224 ? 29.855 -20.018 -6.135 1.00 87.19 224 ARG A O 1
ATOM 1679 N N . ASP A 1 225 ? 32.061 -20.459 -6.188 1.00 88.94 225 ASP A N 1
ATOM 1680 C CA . ASP A 1 225 ? 32.373 -19.746 -4.946 1.00 88.94 225 ASP A CA 1
ATOM 1681 C C . ASP A 1 225 ? 32.115 -18.235 -5.096 1.00 88.94 225 ASP A C 1
ATOM 1683 O O . ASP A 1 225 ? 31.487 -17.624 -4.226 1.00 88.94 225 ASP A O 1
ATOM 1687 N N . LEU A 1 226 ? 32.490 -17.651 -6.240 1.00 89.50 226 LEU A N 1
ATOM 1688 C CA . LEU A 1 226 ? 32.209 -16.252 -6.567 1.00 89.50 226 LEU A CA 1
ATOM 1689 C C . LEU A 1 226 ? 30.706 -15.991 -6.734 1.00 89.50 226 LEU A C 1
ATOM 1691 O O . LEU A 1 226 ? 30.191 -15.024 -6.178 1.00 89.50 226 LEU A O 1
ATOM 1695 N N . SER A 1 227 ? 29.983 -16.877 -7.429 1.00 91.50 227 SER A N 1
ATOM 1696 C CA . SER A 1 227 ? 28.523 -16.802 -7.572 1.00 91.50 227 SER A CA 1
ATOM 1697 C C . SER A 1 227 ? 27.821 -16.783 -6.209 1.00 91.50 227 SER A C 1
ATOM 1699 O O . SER A 1 227 ? 26.970 -15.931 -5.950 1.00 91.50 227 SER A O 1
ATOM 1701 N N . LYS A 1 228 ? 28.245 -17.653 -5.283 1.00 92.00 228 LYS A N 1
ATOM 1702 C CA . LYS A 1 228 ? 27.714 -17.701 -3.914 1.00 92.00 228 LYS A CA 1
ATOM 1703 C C . LYS A 1 228 ? 28.004 -16.420 -3.126 1.00 92.00 228 LYS A C 1
ATOM 1705 O O . LYS A 1 228 ? 27.143 -15.967 -2.371 1.00 92.00 228 LYS A O 1
ATOM 1710 N N . LEU A 1 229 ? 29.195 -15.839 -3.283 1.00 93.69 229 LEU A N 1
ATOM 1711 C CA . LEU A 1 229 ? 29.564 -14.577 -2.638 1.00 93.69 229 LEU A CA 1
ATOM 1712 C C . LEU A 1 229 ? 28.727 -13.405 -3.171 1.00 93.69 229 LEU A C 1
ATOM 1714 O O . LEU A 1 229 ? 28.174 -12.644 -2.379 1.00 93.69 229 LEU A O 1
ATOM 1718 N N . MET A 1 230 ? 28.587 -13.300 -4.494 1.00 94.56 230 MET A N 1
ATOM 1719 C CA . MET A 1 230 ? 27.791 -12.261 -5.155 1.00 94.56 230 MET A CA 1
ATOM 1720 C C . MET A 1 230 ? 26.313 -12.351 -4.772 1.00 94.56 230 MET A C 1
ATOM 1722 O O . MET A 1 230 ? 25.713 -11.349 -4.390 1.00 94.56 230 MET A O 1
ATOM 1726 N N . LEU A 1 231 ? 25.741 -13.560 -4.780 1.00 94.94 231 LEU A N 1
ATOM 1727 C CA . LEU A 1 231 ? 24.362 -13.782 -4.344 1.00 94.94 231 LEU A CA 1
ATOM 1728 C C . LEU A 1 231 ? 24.158 -13.380 -2.878 1.00 94.94 231 LEU A C 1
ATOM 1730 O O . LEU A 1 231 ? 23.132 -12.803 -2.530 1.00 94.94 231 LEU A O 1
ATOM 1734 N N . ARG A 1 232 ? 25.141 -13.641 -2.007 1.00 95.25 232 ARG A N 1
ATOM 1735 C CA . ARG A 1 232 ? 25.083 -13.209 -0.605 1.00 95.25 232 ARG A CA 1
ATOM 1736 C C . ARG A 1 232 ? 25.079 -11.687 -0.476 1.00 95.25 232 ARG A C 1
ATOM 1738 O O . ARG A 1 232 ? 24.328 -11.170 0.346 1.00 95.25 232 ARG A O 1
ATOM 1745 N N . ALA A 1 233 ? 25.895 -10.991 -1.266 1.00 94.56 233 ALA A N 1
ATOM 1746 C CA . ALA A 1 233 ? 25.930 -9.531 -1.280 1.00 94.56 233 ALA A CA 1
ATOM 1747 C C . ALA A 1 233 ? 24.596 -8.945 -1.770 1.00 94.56 233 ALA A C 1
ATOM 1749 O O . ALA A 1 233 ? 24.032 -8.077 -1.108 1.00 94.56 233 ALA A O 1
ATOM 1750 N N . TYR A 1 234 ? 24.045 -9.490 -2.859 1.00 97.00 234 TYR A N 1
ATOM 1751 C CA . TYR A 1 234 ? 22.728 -9.106 -3.371 1.00 97.00 234 TYR A CA 1
ATOM 1752 C C . TYR A 1 234 ? 21.617 -9.318 -2.336 1.00 97.00 234 TYR A C 1
ATOM 1754 O O . TYR A 1 234 ? 20.798 -8.434 -2.096 1.00 97.00 234 TYR A O 1
ATOM 1762 N N . ASN A 1 235 ? 21.601 -10.488 -1.689 1.00 95.94 235 ASN A N 1
ATOM 1763 C CA . ASN A 1 235 ? 20.591 -10.809 -0.687 1.00 95.94 235 ASN A CA 1
ATOM 1764 C C . ASN A 1 235 ? 20.673 -9.879 0.520 1.00 95.94 235 ASN A C 1
ATOM 1766 O O . ASN A 1 235 ? 19.631 -9.440 0.988 1.00 95.94 235 ASN A O 1
ATOM 1770 N N . ALA A 1 236 ? 21.879 -9.528 0.972 1.00 95.88 236 ALA A N 1
ATOM 1771 C CA . ALA A 1 236 ? 22.057 -8.578 2.065 1.00 95.88 236 ALA A CA 1
ATOM 1772 C C . ALA A 1 236 ? 21.463 -7.196 1.738 1.00 95.88 236 ALA A C 1
ATOM 1774 O O . ALA A 1 236 ? 20.804 -6.602 2.591 1.00 95.88 236 ALA A O 1
ATOM 1775 N N . GLU A 1 237 ? 21.649 -6.707 0.507 1.00 95.62 237 GLU A N 1
ATOM 1776 C CA . GLU A 1 237 ? 21.043 -5.449 0.057 1.00 95.62 237 GLU A CA 1
ATOM 1777 C C . GLU A 1 237 ? 19.515 -5.556 0.011 1.00 95.62 237 GLU A C 1
ATOM 1779 O O . GLU A 1 237 ? 18.803 -4.716 0.558 1.00 95.62 237 GLU A O 1
ATOM 1784 N N . ALA A 1 238 ? 19.000 -6.632 -0.580 1.00 96.19 238 ALA A N 1
ATOM 1785 C CA . ALA A 1 238 ? 17.565 -6.840 -0.697 1.00 96.19 238 ALA A CA 1
ATOM 1786 C C . ALA A 1 238 ? 16.876 -7.051 0.670 1.00 96.19 238 ALA A C 1
ATOM 1788 O O . ALA A 1 238 ? 15.789 -6.527 0.889 1.00 96.19 238 ALA A O 1
ATOM 1789 N N . ASP A 1 239 ? 17.507 -7.761 1.612 1.00 95.75 239 ASP A N 1
ATOM 1790 C CA . ASP A 1 239 ? 16.978 -7.957 2.970 1.00 95.75 239 ASP A CA 1
ATOM 1791 C C . ASP A 1 239 ? 16.934 -6.627 3.734 1.00 95.75 239 ASP A C 1
ATOM 1793 O O . ASP A 1 239 ? 15.966 -6.335 4.440 1.00 95.75 239 ASP A O 1
ATOM 1797 N N . ASN A 1 240 ? 17.957 -5.783 3.563 1.00 95.19 240 ASN A N 1
ATOM 1798 C CA . ASN A 1 240 ? 17.978 -4.437 4.132 1.00 95.19 240 ASN A CA 1
ATOM 1799 C C . ASN A 1 240 ? 16.861 -3.565 3.540 1.00 95.19 240 ASN A C 1
ATOM 1801 O O . ASN A 1 240 ? 16.150 -2.882 4.285 1.00 95.19 240 ASN A O 1
ATOM 1805 N N . ALA A 1 241 ? 16.664 -3.633 2.221 1.00 93.75 241 ALA A N 1
ATOM 1806 C CA . ALA A 1 241 ? 15.585 -2.927 1.547 1.00 93.75 241 ALA A CA 1
ATOM 1807 C C . ALA A 1 241 ? 14.219 -3.331 2.116 1.00 93.75 241 ALA A C 1
ATOM 1809 O O . ALA A 1 241 ? 13.476 -2.466 2.570 1.00 93.75 241 ALA A O 1
ATOM 1810 N N . VAL A 1 242 ? 13.924 -4.632 2.205 1.00 94.38 242 VAL A N 1
ATOM 1811 C CA . VAL A 1 242 ? 12.667 -5.143 2.782 1.00 94.38 242 VAL A CA 1
ATOM 1812 C C . VAL A 1 242 ? 12.484 -4.696 4.238 1.00 94.38 242 VAL A C 1
ATOM 1814 O O . VAL A 1 242 ? 11.389 -4.298 4.630 1.00 94.38 242 VAL A O 1
ATOM 1817 N N . LEU A 1 243 ? 13.549 -4.695 5.046 1.00 93.00 243 LEU A N 1
ATOM 1818 C CA . LEU A 1 243 ? 13.481 -4.293 6.455 1.00 93.00 243 LEU A CA 1
ATOM 1819 C C . LEU A 1 243 ? 13.194 -2.793 6.644 1.00 93.00 243 LEU A C 1
ATOM 1821 O O . LEU A 1 243 ? 12.527 -2.396 7.604 1.00 93.00 243 LEU A O 1
ATOM 1825 N N . THR A 1 244 ? 13.741 -1.946 5.772 1.00 92.12 244 THR A N 1
ATOM 1826 C CA . THR A 1 244 ? 13.771 -0.489 5.975 1.00 92.12 244 THR A CA 1
ATOM 1827 C C . THR A 1 244 ? 12.843 0.290 5.049 1.00 92.12 244 THR A C 1
ATOM 1829 O O . THR A 1 244 ? 12.669 1.498 5.256 1.00 92.12 244 THR A O 1
ATOM 1832 N N . VAL A 1 245 ? 12.205 -0.379 4.083 1.00 92.00 245 VAL A N 1
ATOM 1833 C CA . VAL A 1 245 ? 11.315 0.257 3.111 1.00 92.00 245 VAL A CA 1
ATOM 1834 C C . VAL A 1 245 ? 10.220 1.068 3.799 1.00 92.00 245 VAL A C 1
ATOM 1836 O O . VAL A 1 245 ? 9.709 0.757 4.884 1.00 92.00 245 VAL A O 1
ATOM 1839 N N . ARG A 1 246 ? 9.878 2.177 3.153 1.00 87.81 246 ARG A N 1
ATOM 1840 C CA . ARG A 1 246 ? 8.706 2.985 3.472 1.00 87.81 246 ARG A CA 1
ATOM 1841 C C . ARG A 1 246 ? 7.878 3.130 2.201 1.00 87.81 246 ARG A C 1
ATOM 1843 O O . ARG A 1 246 ? 8.491 3.314 1.150 1.00 87.81 246 ARG A O 1
ATOM 1850 N N . PRO A 1 247 ? 6.534 3.126 2.282 1.00 87.94 247 PRO A N 1
ATOM 1851 C CA . PRO A 1 247 ? 5.686 3.158 1.089 1.00 87.94 247 PRO A CA 1
ATOM 1852 C C . PRO A 1 247 ? 6.013 4.308 0.124 1.00 87.94 247 PRO A C 1
ATOM 1854 O O . PRO A 1 247 ? 6.091 4.098 -1.076 1.00 87.94 247 PRO A O 1
ATOM 1857 N N . HIS A 1 248 ? 6.310 5.502 0.651 1.00 80.12 248 HIS A N 1
ATOM 1858 C CA . HIS A 1 248 ? 6.659 6.700 -0.130 1.00 80.12 248 HIS A CA 1
ATOM 1859 C C . HIS A 1 248 ? 8.088 6.703 -0.709 1.00 80.12 248 HIS A C 1
ATOM 1861 O O . HIS A 1 248 ? 8.462 7.634 -1.410 1.00 80.12 248 HIS A O 1
ATOM 1867 N N . ARG A 1 249 ? 8.927 5.719 -0.364 1.00 84.44 249 ARG A N 1
ATOM 1868 C CA . ARG A 1 249 ? 10.308 5.589 -0.861 1.00 84.44 249 ARG A CA 1
ATOM 1869 C C . ARG A 1 249 ? 10.537 4.305 -1.650 1.00 84.44 249 ARG A C 1
ATOM 1871 O O . ARG A 1 249 ? 11.687 4.012 -1.969 1.00 84.44 249 ARG A O 1
ATOM 1878 N N . LEU A 1 250 ? 9.481 3.553 -1.958 1.00 88.56 250 LEU A N 1
ATOM 1879 C CA . LEU A 1 250 ? 9.561 2.255 -2.629 1.00 88.56 250 LEU A CA 1
ATOM 1880 C C . LEU A 1 250 ? 10.452 2.301 -3.877 1.00 88.56 250 LEU A C 1
ATOM 1882 O O . LEU A 1 250 ? 11.396 1.519 -3.961 1.00 88.56 250 LEU A O 1
ATOM 1886 N N . ASP A 1 251 ? 10.226 3.263 -4.770 1.00 88.31 251 ASP A N 1
ATOM 1887 C CA . ASP A 1 251 ? 10.977 3.375 -6.027 1.00 88.31 251 ASP A CA 1
ATOM 1888 C C . ASP A 1 251 ? 12.481 3.545 -5.788 1.00 88.31 251 ASP A C 1
ATOM 1890 O O . ASP A 1 251 ? 13.290 2.859 -6.400 1.00 88.31 251 ASP A O 1
ATOM 1894 N N . SER A 1 252 ? 12.874 4.342 -4.789 1.00 87.56 252 SER A N 1
ATOM 1895 C CA . SER A 1 252 ? 14.293 4.515 -4.443 1.00 87.56 252 SER A CA 1
ATOM 1896 C C . SER A 1 252 ? 14.967 3.228 -3.945 1.00 87.56 252 SER A C 1
ATOM 1898 O O . SER A 1 252 ? 16.178 3.062 -4.106 1.00 87.56 252 SER A O 1
ATOM 1900 N N . PHE A 1 253 ? 14.205 2.315 -3.333 1.00 91.19 253 PHE A N 1
ATOM 1901 C CA . PHE A 1 253 ? 14.711 1.006 -2.923 1.00 91.19 253 PHE A CA 1
ATOM 1902 C C . PHE A 1 253 ? 14.757 0.019 -4.095 1.00 91.19 253 PHE A C 1
ATOM 1904 O O . PHE A 1 253 ? 15.705 -0.762 -4.166 1.00 91.19 253 PHE A O 1
ATOM 1911 N N . VAL A 1 254 ? 13.792 0.081 -5.022 1.00 94.56 254 VAL A N 1
ATOM 1912 C CA . VAL A 1 254 ? 13.823 -0.692 -6.277 1.00 94.56 254 VAL A CA 1
ATOM 1913 C C . VAL A 1 254 ? 15.043 -0.282 -7.107 1.00 94.56 254 VAL A C 1
ATOM 1915 O O . VAL A 1 254 ? 15.888 -1.128 -7.384 1.00 94.56 254 VAL A O 1
ATOM 1918 N N . ASP A 1 255 ? 15.238 1.018 -7.346 1.00 93.19 255 ASP A N 1
ATOM 1919 C CA . ASP A 1 255 ? 16.393 1.556 -8.077 1.00 93.19 255 ASP A CA 1
ATOM 1920 C C . ASP A 1 255 ? 17.733 1.141 -7.454 1.00 93.19 255 ASP A C 1
ATOM 1922 O O . ASP A 1 255 ? 18.730 0.903 -8.143 1.00 93.19 255 ASP A O 1
ATOM 1926 N N . ARG A 1 256 ? 17.801 1.093 -6.117 1.00 93.00 256 ARG A N 1
ATOM 1927 C CA . ARG A 1 256 ? 19.012 0.655 -5.415 1.00 93.00 256 ARG A CA 1
ATOM 1928 C C . ARG A 1 256 ? 19.286 -0.826 -5.661 1.00 93.00 256 ARG A C 1
ATOM 1930 O O . ARG A 1 256 ? 20.444 -1.201 -5.860 1.00 93.00 256 ARG A O 1
ATOM 1937 N N . LEU A 1 257 ? 18.243 -1.651 -5.662 1.00 95.75 257 LEU A N 1
ATOM 1938 C CA . LEU A 1 257 ? 18.360 -3.077 -5.930 1.00 95.75 257 LEU A CA 1
ATOM 1939 C C . LEU A 1 257 ? 18.771 -3.346 -7.387 1.00 95.75 257 LEU A C 1
ATOM 1941 O O . LEU A 1 257 ? 19.634 -4.195 -7.626 1.00 95.75 257 LEU A O 1
ATOM 1945 N N . ASP A 1 258 ? 18.244 -2.569 -8.334 1.00 96.88 258 ASP A N 1
ATOM 1946 C CA . ASP A 1 258 ? 18.623 -2.610 -9.752 1.00 96.88 258 ASP A CA 1
ATOM 1947 C C . ASP A 1 258 ? 20.107 -2.261 -9.936 1.00 96.88 258 ASP A C 1
ATOM 1949 O O . ASP A 1 258 ? 20.873 -3.022 -10.531 1.00 96.88 258 ASP A O 1
ATOM 1953 N N . LYS A 1 259 ? 20.574 -1.174 -9.310 1.00 95.69 259 LYS A N 1
ATOM 1954 C CA . LYS A 1 259 ? 21.998 -0.785 -9.325 1.00 95.69 259 LYS A CA 1
ATOM 1955 C C . LYS A 1 259 ? 22.907 -1.836 -8.686 1.00 95.69 259 LYS A C 1
ATOM 1957 O O . LYS A 1 259 ? 24.030 -2.056 -9.155 1.00 95.69 259 LYS A O 1
ATOM 1962 N N . CYS A 1 260 ? 22.452 -2.498 -7.620 1.00 95.69 260 CYS A N 1
ATOM 1963 C CA . CYS A 1 260 ? 23.178 -3.611 -7.006 1.00 95.69 260 CYS A CA 1
ATOM 1964 C C . CYS A 1 260 ? 23.342 -4.766 -8.005 1.00 95.69 260 CYS A C 1
ATOM 1966 O O . CYS A 1 260 ? 24.453 -5.263 -8.208 1.00 95.69 260 CYS A O 1
ATOM 1968 N N . ARG A 1 261 ? 22.256 -5.135 -8.695 1.00 96.75 261 ARG A N 1
ATOM 1969 C CA . ARG A 1 261 ? 22.256 -6.158 -9.746 1.00 96.75 261 ARG A CA 1
ATOM 1970 C C . ARG A 1 261 ? 23.207 -5.814 -10.893 1.00 96.75 261 ARG A C 1
ATOM 1972 O O . ARG A 1 261 ? 23.996 -6.669 -11.296 1.00 96.75 261 ARG A O 1
ATOM 1979 N N . GLU A 1 262 ? 23.175 -4.580 -11.390 1.00 96.31 262 GLU A N 1
ATOM 1980 C CA . GLU A 1 262 ? 24.090 -4.114 -12.440 1.00 96.31 262 GLU A CA 1
ATOM 1981 C C . GLU A 1 262 ? 25.555 -4.182 -12.002 1.00 96.31 262 GLU A C 1
ATOM 1983 O O . GLU A 1 262 ? 26.423 -4.604 -12.767 1.00 96.31 262 GLU A O 1
ATOM 1988 N N . THR A 1 263 ? 25.844 -3.783 -10.762 1.00 95.81 263 THR A N 1
ATOM 1989 C CA . THR A 1 263 ? 27.203 -3.824 -10.208 1.00 95.81 263 THR A CA 1
ATOM 1990 C C . THR A 1 263 ? 27.714 -5.259 -10.128 1.00 95.81 263 THR A C 1
ATOM 1992 O O . THR A 1 263 ? 28.847 -5.533 -10.523 1.00 95.81 263 THR A O 1
ATOM 1995 N N . ILE A 1 264 ? 26.866 -6.194 -9.691 1.00 94.38 264 ILE A N 1
ATOM 1996 C CA . ILE A 1 264 ? 27.194 -7.623 -9.668 1.00 94.38 264 ILE A CA 1
ATOM 1997 C C . ILE A 1 264 ? 27.466 -8.146 -11.078 1.00 94.38 264 ILE A C 1
ATOM 1999 O O . ILE A 1 264 ? 28.457 -8.845 -11.269 1.00 94.38 264 ILE A O 1
ATOM 2003 N N . ALA A 1 265 ? 26.646 -7.781 -12.067 1.00 94.50 265 ALA A N 1
ATOM 2004 C CA . ALA A 1 265 ? 26.859 -8.189 -13.455 1.00 94.50 265 ALA A CA 1
ATOM 2005 C C . ALA A 1 265 ? 28.183 -7.645 -14.024 1.00 94.50 265 ALA A C 1
ATOM 2007 O O . ALA A 1 265 ? 28.919 -8.379 -14.678 1.00 94.50 265 ALA A O 1
ATOM 2008 N N . LYS A 1 266 ? 28.533 -6.385 -13.723 1.00 94.19 266 LYS A N 1
ATOM 2009 C CA . LYS A 1 266 ? 29.816 -5.777 -14.124 1.00 94.19 266 LYS A CA 1
ATOM 2010 C C . LYS A 1 266 ? 31.011 -6.504 -13.504 1.00 94.19 266 LYS A C 1
ATOM 2012 O O . LYS A 1 266 ? 31.963 -6.821 -14.210 1.00 94.19 266 LYS A O 1
ATOM 2017 N N . LEU A 1 267 ? 30.958 -6.805 -12.204 1.00 91.94 267 LEU A N 1
ATOM 2018 C CA . LEU A 1 267 ? 32.023 -7.540 -11.506 1.00 91.94 267 LEU A CA 1
ATOM 2019 C C . LEU A 1 267 ? 32.102 -9.015 -11.938 1.00 91.94 267 LEU A C 1
ATOM 2021 O O . LEU A 1 267 ? 33.176 -9.612 -11.910 1.00 91.94 267 LEU A O 1
ATOM 2025 N N . GLY A 1 268 ? 30.972 -9.602 -12.332 1.00 89.69 268 GLY A N 1
ATOM 2026 C CA . GLY A 1 268 ? 30.846 -10.980 -12.797 1.00 89.69 268 GLY A CA 1
ATOM 2027 C C . GLY A 1 268 ? 31.118 -11.190 -14.289 1.00 89.69 268 GLY A C 1
ATOM 2028 O O . GLY A 1 268 ? 31.139 -12.341 -14.729 1.00 89.69 268 GLY A O 1
ATOM 2029 N N . ALA A 1 269 ? 31.350 -10.119 -15.057 1.00 89.75 269 ALA A N 1
ATOM 2030 C CA . ALA A 1 269 ? 31.446 -10.147 -16.517 1.00 89.75 269 ALA A CA 1
ATOM 2031 C C . ALA A 1 269 ? 32.430 -11.192 -17.088 1.00 89.75 269 ALA A C 1
ATOM 2033 O O . ALA A 1 269 ? 32.032 -11.891 -18.018 1.00 89.75 269 ALA A O 1
ATOM 2034 N N . PRO A 1 270 ? 33.646 -11.402 -16.535 1.00 85.44 270 PRO A N 1
ATOM 2035 C CA . PRO A 1 270 ? 34.582 -12.401 -17.071 1.00 85.44 270 PRO A CA 1
ATOM 2036 C C . PRO A 1 270 ? 34.047 -13.842 -17.062 1.00 85.44 270 PRO A C 1
ATOM 2038 O O . PRO A 1 270 ? 34.485 -14.672 -17.849 1.00 85.44 270 PRO A O 1
ATOM 2041 N N . MET A 1 271 ? 33.106 -14.145 -16.165 1.00 84.62 271 MET A N 1
ATOM 2042 C CA . MET A 1 271 ? 32.472 -15.461 -16.019 1.00 84.62 271 MET A CA 1
ATOM 2043 C C . MET A 1 271 ? 30.989 -15.434 -16.427 1.00 84.62 271 MET A C 1
ATOM 2045 O O . MET A 1 271 ? 30.253 -16.390 -16.169 1.00 84.62 271 MET A O 1
ATOM 2049 N N . GLU A 1 272 ? 30.540 -14.322 -17.020 1.00 88.00 272 GLU A N 1
ATOM 2050 C CA . GLU A 1 272 ? 29.141 -14.033 -17.357 1.00 88.00 272 GLU A CA 1
ATOM 2051 C C . GLU A 1 272 ? 28.178 -14.179 -16.164 1.00 88.00 272 GLU A C 1
ATOM 2053 O O . GLU A 1 272 ? 26.995 -14.477 -16.329 1.00 88.00 272 GLU A O 1
ATOM 2058 N N . LEU A 1 273 ? 28.682 -13.979 -14.941 1.00 90.88 273 LEU A N 1
ATOM 2059 C CA . LEU A 1 273 ? 27.898 -14.131 -13.721 1.00 90.88 273 LEU A CA 1
ATOM 2060 C C . LEU A 1 273 ? 26.946 -12.949 -13.543 1.00 90.88 273 LEU A C 1
ATOM 2062 O O . LEU A 1 273 ? 27.377 -11.804 -13.416 1.00 90.88 273 LEU A O 1
ATOM 2066 N N . ARG A 1 274 ? 25.646 -13.233 -13.457 1.00 94.38 274 ARG A N 1
ATOM 2067 C CA . ARG A 1 274 ? 24.607 -12.231 -13.188 1.00 94.38 274 ARG A CA 1
ATOM 2068 C C . ARG A 1 274 ? 23.462 -12.812 -12.365 1.00 94.38 274 ARG A C 1
ATOM 2070 O O . ARG A 1 274 ? 23.181 -14.010 -12.433 1.00 94.38 274 ARG A O 1
ATOM 2077 N N . VAL A 1 275 ? 22.771 -11.950 -11.622 1.00 96.44 275 VAL A N 1
ATOM 2078 C CA . VAL A 1 275 ? 21.532 -12.321 -10.921 1.00 96.44 275 VAL A CA 1
ATOM 2079 C C . VAL A 1 275 ? 20.459 -12.657 -11.959 1.00 96.44 275 VAL A C 1
ATOM 2081 O O . VAL A 1 275 ? 20.240 -11.878 -12.895 1.00 96.44 275 VAL A O 1
ATOM 2084 N N . ALA A 1 276 ? 19.820 -13.817 -11.800 1.00 96.31 276 ALA A N 1
ATOM 2085 C CA . ALA A 1 276 ? 18.777 -14.287 -12.707 1.00 96.31 276 ALA A CA 1
ATOM 2086 C C . ALA A 1 276 ? 17.564 -13.343 -12.702 1.00 96.31 276 ALA A C 1
ATOM 2088 O O . ALA A 1 276 ? 17.176 -12.859 -11.637 1.00 96.31 276 ALA A O 1
ATOM 2089 N N . ASP A 1 277 ? 16.943 -13.122 -13.866 1.00 95.94 277 ASP A N 1
ATOM 2090 C CA . ASP A 1 277 ? 15.788 -12.220 -14.011 1.00 95.94 277 ASP A CA 1
ATOM 2091 C C . ASP A 1 277 ? 14.641 -12.619 -13.077 1.00 95.94 277 ASP A C 1
ATOM 2093 O O . ASP A 1 277 ? 14.238 -11.828 -12.230 1.00 95.94 277 ASP A O 1
ATOM 2097 N N . ALA A 1 278 ? 14.225 -13.890 -13.116 1.00 95.62 278 ALA A N 1
ATOM 2098 C CA . ALA A 1 278 ? 13.149 -14.409 -12.267 1.00 95.62 278 ALA A CA 1
ATOM 2099 C C . ALA A 1 278 ? 13.417 -14.220 -10.760 1.00 95.62 278 ALA A C 1
ATOM 2101 O O . ALA A 1 278 ? 12.502 -13.959 -9.980 1.00 95.62 278 ALA A O 1
ATOM 2102 N N . TYR A 1 279 ? 14.678 -14.334 -10.330 1.00 97.25 279 TYR A N 1
ATOM 2103 C CA . TYR A 1 279 ? 15.049 -14.131 -8.929 1.00 97.25 279 TYR A CA 1
ATOM 2104 C C . TYR A 1 279 ? 15.003 -12.659 -8.529 1.00 97.25 279 TYR A C 1
ATOM 2106 O O . TYR A 1 279 ? 14.522 -12.307 -7.450 1.00 97.25 279 TYR A O 1
ATOM 2114 N N . HIS A 1 280 ? 15.494 -11.792 -9.407 1.00 97.56 280 HIS A N 1
ATOM 2115 C CA . HIS A 1 280 ? 15.449 -10.357 -9.203 1.00 97.56 280 HIS A CA 1
ATOM 2116 C C . HIS A 1 280 ? 14.002 -9.842 -9.170 1.00 97.56 280 HIS A C 1
ATOM 2118 O O . HIS A 1 280 ? 13.630 -9.152 -8.222 1.00 97.56 280 HIS A O 1
ATOM 2124 N N . GLU A 1 281 ? 13.162 -10.269 -10.114 1.00 96.56 281 GLU A N 1
ATOM 2125 C CA . GLU A 1 281 ? 11.731 -9.952 -10.154 1.00 96.56 281 GLU A CA 1
ATOM 2126 C C . GLU A 1 281 ? 11.001 -10.408 -8.887 1.00 96.56 281 GLU A C 1
ATOM 2128 O O . GLU A 1 281 ? 10.216 -9.644 -8.324 1.00 96.56 281 GLU A O 1
ATOM 2133 N N . ALA A 1 282 ? 11.298 -11.610 -8.380 1.00 96.50 282 ALA A N 1
ATOM 2134 C CA . ALA A 1 282 ? 10.718 -12.099 -7.130 1.00 96.50 282 ALA A CA 1
ATOM 2135 C C . ALA A 1 282 ? 11.083 -11.205 -5.930 1.00 96.50 282 ALA A C 1
ATOM 2137 O O . ALA A 1 282 ? 10.227 -10.915 -5.094 1.00 96.50 282 ALA A O 1
ATOM 2138 N N . ARG A 1 283 ? 12.327 -10.709 -5.862 1.00 97.50 283 ARG A N 1
ATOM 2139 C CA . ARG A 1 283 ? 12.778 -9.795 -4.795 1.00 97.50 283 ARG A CA 1
ATOM 2140 C C . ARG A 1 283 ? 12.193 -8.390 -4.930 1.00 97.50 283 ARG A C 1
ATOM 2142 O O . ARG A 1 283 ? 11.819 -7.792 -3.925 1.00 97.50 283 ARG A O 1
ATOM 2149 N N . VAL A 1 284 ? 12.039 -7.881 -6.151 1.00 96.50 284 VAL A N 1
ATOM 2150 C CA . VAL A 1 284 ? 11.322 -6.619 -6.397 1.00 96.50 284 VAL A CA 1
ATOM 2151 C C . VAL A 1 284 ? 9.843 -6.758 -6.016 1.00 96.50 284 VAL A C 1
ATOM 2153 O O . VAL A 1 284 ? 9.287 -5.860 -5.384 1.00 96.50 284 VAL A O 1
ATOM 2156 N N . ARG A 1 285 ? 9.204 -7.893 -6.333 1.00 95.88 285 ARG A N 1
ATOM 2157 C CA . ARG A 1 285 ? 7.820 -8.186 -5.927 1.00 95.88 285 ARG A CA 1
ATOM 2158 C C . ARG A 1 285 ? 7.675 -8.235 -4.405 1.00 95.88 285 ARG A C 1
ATOM 2160 O O . ARG A 1 285 ? 6.743 -7.635 -3.881 1.00 95.88 285 ARG A O 1
ATOM 2167 N N . GLU A 1 286 ? 8.597 -8.886 -3.696 1.00 96.56 286 GLU A N 1
ATOM 2168 C CA . GLU A 1 286 ? 8.620 -8.897 -2.224 1.00 96.56 286 GLU A CA 1
ATOM 2169 C C . GLU A 1 286 ? 8.684 -7.476 -1.647 1.00 96.56 286 GLU A C 1
ATOM 2171 O O . GLU A 1 286 ? 7.929 -7.137 -0.734 1.00 96.56 286 GLU A O 1
ATOM 2176 N N . LEU A 1 287 ? 9.545 -6.620 -2.204 1.00 94.94 287 LEU A N 1
ATOM 2177 C CA . LEU A 1 287 ? 9.700 -5.237 -1.762 1.00 94.94 287 LEU A CA 1
ATOM 2178 C C . LEU A 1 287 ? 8.421 -4.409 -1.986 1.00 94.94 287 LEU A C 1
ATOM 2180 O O . LEU A 1 287 ? 7.997 -3.677 -1.089 1.00 94.94 287 LEU A O 1
ATOM 2184 N N . ARG A 1 288 ? 7.780 -4.563 -3.153 1.00 93.56 288 ARG A N 1
ATOM 2185 C CA . ARG A 1 288 ? 6.503 -3.908 -3.492 1.00 93.56 288 ARG A CA 1
ATOM 2186 C C . ARG A 1 288 ? 5.375 -4.354 -2.559 1.00 93.56 288 ARG A C 1
ATOM 2188 O O . ARG A 1 288 ? 4.733 -3.509 -1.943 1.00 93.56 288 ARG A O 1
ATOM 2195 N N . LEU A 1 289 ? 5.204 -5.664 -2.372 1.00 93.81 289 LEU A N 1
ATOM 2196 C CA . LEU A 1 289 ? 4.219 -6.222 -1.438 1.00 93.81 289 LEU A CA 1
ATOM 2197 C C . LEU A 1 289 ? 4.464 -5.769 0.005 1.00 93.81 289 LEU A C 1
ATOM 2199 O O . LEU A 1 289 ? 3.514 -5.509 0.737 1.00 93.81 289 LEU A O 1
ATOM 2203 N N . THR A 1 290 ? 5.726 -5.643 0.421 1.00 92.88 290 THR A N 1
ATOM 2204 C CA . THR A 1 290 ? 6.068 -5.157 1.764 1.00 92.88 290 THR A CA 1
ATOM 2205 C C . THR A 1 290 ? 5.640 -3.701 1.950 1.00 92.88 290 THR A C 1
ATOM 2207 O O . THR A 1 290 ? 5.094 -3.352 2.996 1.00 92.88 290 THR A O 1
ATOM 2210 N N . ALA A 1 291 ? 5.852 -2.845 0.947 1.00 91.25 291 ALA A N 1
ATOM 2211 C CA . ALA A 1 291 ? 5.395 -1.459 0.983 1.00 91.25 291 ALA A CA 1
ATOM 2212 C C . ALA A 1 291 ? 3.861 -1.359 1.059 1.00 91.25 291 ALA A C 1
ATOM 2214 O O . ALA A 1 291 ? 3.346 -0.660 1.936 1.00 91.25 291 ALA A O 1
ATOM 2215 N N . ASP A 1 292 ? 3.146 -2.107 0.215 1.00 89.50 292 ASP A N 1
ATOM 2216 C CA . ASP A 1 292 ? 1.680 -2.146 0.222 1.00 89.50 292 ASP A CA 1
ATOM 2217 C C . ASP A 1 292 ? 1.132 -2.673 1.569 1.00 89.50 292 ASP A C 1
ATOM 2219 O O . ASP A 1 292 ? 0.233 -2.071 2.164 1.00 89.50 292 ASP A O 1
ATOM 2223 N N . PHE A 1 293 ? 1.732 -3.738 2.117 1.00 91.38 293 PHE A N 1
ATOM 2224 C CA . PHE A 1 293 ? 1.391 -4.295 3.431 1.00 91.38 293 PHE A CA 1
ATOM 2225 C C . PHE A 1 293 ? 1.547 -3.270 4.558 1.00 91.38 293 PHE A C 1
ATOM 2227 O O . PHE A 1 293 ? 0.661 -3.132 5.402 1.00 91.38 293 PHE A O 1
ATOM 2234 N N . LEU A 1 294 ? 2.671 -2.542 4.587 1.00 89.31 294 LEU A N 1
ATOM 2235 C CA . LEU A 1 294 ? 2.915 -1.517 5.602 1.00 89.31 294 LEU A CA 1
ATOM 2236 C C . LEU A 1 294 ? 1.865 -0.407 5.530 1.00 89.31 294 LEU A C 1
ATOM 2238 O O . LEU A 1 294 ? 1.359 0.003 6.572 1.00 89.31 294 LEU A O 1
ATOM 2242 N N . ARG A 1 295 ? 1.494 0.029 4.318 1.00 87.56 295 ARG A N 1
ATOM 2243 C CA . ARG A 1 295 ? 0.427 1.018 4.143 1.00 87.56 295 ARG A CA 1
ATOM 2244 C C . ARG A 1 295 ? -0.906 0.495 4.670 1.00 87.56 295 ARG A C 1
ATOM 2246 O O . ARG A 1 295 ? -1.541 1.177 5.466 1.00 87.56 295 ARG A O 1
ATOM 2253 N N . LYS A 1 296 ? -1.312 -0.709 4.256 1.00 86.56 296 LYS A N 1
ATOM 2254 C CA . LYS A 1 296 ? -2.595 -1.303 4.660 1.00 86.56 296 LYS A CA 1
ATOM 2255 C C . LYS A 1 296 ? -2.692 -1.474 6.178 1.00 86.56 296 LYS A C 1
ATOM 2257 O O . LYS A 1 296 ? -3.711 -1.153 6.780 1.00 86.56 296 LYS A O 1
ATOM 2262 N N . LYS A 1 297 ? -1.598 -1.896 6.811 1.00 88.56 297 LYS A N 1
ATOM 2263 C CA . LYS A 1 297 ? -1.507 -2.023 8.267 1.00 88.56 297 LYS A CA 1
ATOM 2264 C C . LYS A 1 297 ? -1.637 -0.680 8.990 1.00 88.56 297 LYS A C 1
ATOM 2266 O O . LYS A 1 297 ? -2.241 -0.622 10.060 1.00 88.56 297 LYS A O 1
ATOM 2271 N N . ASP A 1 298 ? -1.048 0.383 8.446 1.00 83.00 298 ASP A N 1
ATOM 2272 C CA . ASP A 1 298 ? -1.190 1.725 9.014 1.00 83.00 298 ASP A CA 1
ATOM 2273 C C . ASP A 1 298 ? -2.637 2.228 8.877 1.00 83.00 298 ASP A C 1
ATOM 2275 O O . ASP A 1 298 ? -3.181 2.758 9.843 1.00 83.00 298 ASP A O 1
ATOM 2279 N N . GLU A 1 299 ? -3.295 1.987 7.741 1.00 78.38 299 GLU A N 1
ATOM 2280 C CA . GLU A 1 299 ? -4.711 2.330 7.532 1.00 78.38 299 GLU A CA 1
ATOM 2281 C C . GLU A 1 299 ? -5.649 1.608 8.506 1.00 78.38 299 GLU A C 1
ATOM 2283 O O . GLU A 1 299 ? -6.470 2.251 9.159 1.00 78.38 299 GLU A O 1
ATOM 2288 N N . GLU A 1 300 ? -5.500 0.289 8.661 1.00 83.50 300 GLU A N 1
ATOM 2289 C CA . GLU A 1 300 ? -6.292 -0.503 9.613 1.00 83.50 300 GLU A CA 1
ATOM 2290 C C . GLU A 1 300 ? -6.110 0.003 11.053 1.00 83.50 300 GLU A C 1
ATOM 2292 O O . GLU A 1 300 ? -7.067 0.109 11.823 1.00 83.50 300 GLU A O 1
ATOM 2297 N N . LYS A 1 301 ? -4.882 0.389 11.412 1.00 84.00 301 LYS A N 1
ATOM 2298 C CA . LYS A 1 301 ? -4.558 0.932 12.733 1.00 84.00 301 LYS A CA 1
ATOM 2299 C C . LYS A 1 301 ? -5.149 2.323 12.963 1.00 84.00 301 LYS A C 1
ATOM 2301 O O . LYS A 1 301 ? -5.583 2.613 14.078 1.00 84.00 301 LYS A O 1
ATOM 2306 N N . GLU A 1 302 ? -5.141 3.196 11.959 1.00 78.81 302 GLU A N 1
ATOM 2307 C CA . GLU A 1 302 ? -5.782 4.514 12.045 1.00 78.81 302 GLU A CA 1
ATOM 2308 C C . GLU A 1 302 ? -7.308 4.387 12.126 1.00 78.81 302 GLU A C 1
ATOM 2310 O O . GLU A 1 302 ? -7.929 5.065 12.945 1.00 78.81 302 GLU A O 1
ATOM 2315 N N . ALA A 1 303 ? -7.907 3.456 11.380 1.00 73.00 303 ALA A N 1
ATOM 2316 C CA . ALA A 1 303 ? -9.330 3.147 11.493 1.00 73.00 303 ALA A CA 1
ATOM 2317 C C . ALA A 1 303 ? -9.693 2.672 12.912 1.00 73.00 303 ALA A C 1
ATOM 2319 O O . ALA A 1 303 ? -10.623 3.204 13.515 1.00 73.00 303 ALA A O 1
ATOM 2320 N N . GLU A 1 304 ? -8.917 1.750 13.493 1.00 74.62 304 GLU A N 1
ATOM 2321 C CA . GLU A 1 304 ? -9.129 1.270 14.868 1.00 74.62 304 GLU A CA 1
ATOM 2322 C C . GLU A 1 304 ? -8.951 2.384 15.920 1.00 74.62 304 GLU A C 1
ATOM 2324 O O . GLU A 1 304 ? -9.639 2.432 16.942 1.00 74.62 304 GLU A O 1
ATOM 2329 N N . ARG A 1 305 ? -8.012 3.310 15.694 1.00 74.88 305 ARG A N 1
ATOM 2330 C CA . ARG A 1 305 ? -7.839 4.482 16.563 1.00 74.88 305 ARG A CA 1
ATOM 2331 C C . ARG A 1 305 ? -9.042 5.408 16.480 1.00 74.88 305 ARG A C 1
ATOM 2333 O O . ARG A 1 305 ? -9.518 5.835 17.529 1.00 74.88 305 ARG A O 1
ATOM 2340 N N . ALA A 1 306 ? -9.528 5.678 15.270 1.00 72.50 306 ALA A N 1
ATOM 2341 C CA . ALA A 1 306 ? -10.669 6.548 15.023 1.00 72.50 306 ALA A CA 1
ATOM 2342 C C . ALA A 1 306 ? -11.962 5.992 15.637 1.00 72.50 306 ALA A C 1
ATOM 2344 O O . ALA A 1 306 ? -12.730 6.745 16.241 1.00 72.50 306 ALA A O 1
ATOM 2345 N N . THR A 1 307 ? -12.198 4.679 15.544 1.00 65.19 307 THR A N 1
ATOM 2346 C CA . THR A 1 307 ? -13.340 4.049 16.222 1.00 65.19 307 THR A CA 1
ATOM 2347 C C . THR A 1 307 ? -13.203 4.163 17.736 1.00 65.19 307 THR A C 1
ATOM 2349 O O . THR A 1 307 ? -14.122 4.642 18.393 1.00 65.19 307 THR A O 1
ATOM 2352 N N . ARG A 1 308 ? -12.026 3.863 18.296 1.00 72.12 308 ARG A N 1
ATOM 2353 C CA . ARG A 1 308 ? -11.779 3.965 19.743 1.00 72.12 308 ARG A CA 1
ATOM 2354 C C . ARG A 1 308 ? -11.923 5.391 20.278 1.00 72.12 308 ARG A C 1
ATOM 2356 O O . ARG A 1 308 ? -12.338 5.576 21.421 1.00 72.12 308 ARG A O 1
ATOM 2363 N N . THR A 1 309 ? -11.539 6.410 19.510 1.00 70.75 309 THR A N 1
ATOM 2364 C CA . THR A 1 309 ? -11.753 7.811 19.907 1.00 70.75 309 THR A CA 1
ATOM 2365 C C . THR A 1 309 ? -13.232 8.167 19.902 1.00 70.75 309 THR A C 1
ATOM 2367 O O . THR A 1 309 ? -13.693 8.731 20.889 1.00 70.75 309 THR A O 1
ATOM 2370 N N . ARG A 1 310 ? -13.986 7.756 18.872 1.00 64.88 310 ARG A N 1
ATOM 2371 C CA . ARG A 1 310 ? -15.442 7.968 18.811 1.00 64.88 310 ARG A CA 1
ATOM 2372 C C . ARG A 1 310 ? -16.153 7.293 19.981 1.00 64.88 310 ARG A C 1
ATOM 2374 O O . ARG A 1 310 ? -16.900 7.947 20.696 1.00 64.88 310 ARG A O 1
ATOM 2381 N N . GLU A 1 311 ? -15.826 6.033 20.260 1.00 69.88 311 GLU A N 1
ATOM 2382 C CA . GLU A 1 311 ? -16.379 5.287 21.399 1.00 69.88 311 GLU A CA 1
ATOM 2383 C C . GLU A 1 311 ? -16.096 5.977 22.744 1.00 69.88 311 GLU A C 1
ATOM 2385 O O . GLU A 1 311 ? -16.944 5.999 23.634 1.00 69.88 311 GLU A O 1
ATOM 2390 N N . ARG A 1 312 ? -14.907 6.573 22.914 1.00 72.00 312 ARG A N 1
ATOM 2391 C CA . ARG A 1 312 ? -14.554 7.316 24.135 1.00 72.00 312 ARG A CA 1
ATOM 2392 C C . ARG A 1 312 ? -15.314 8.629 24.266 1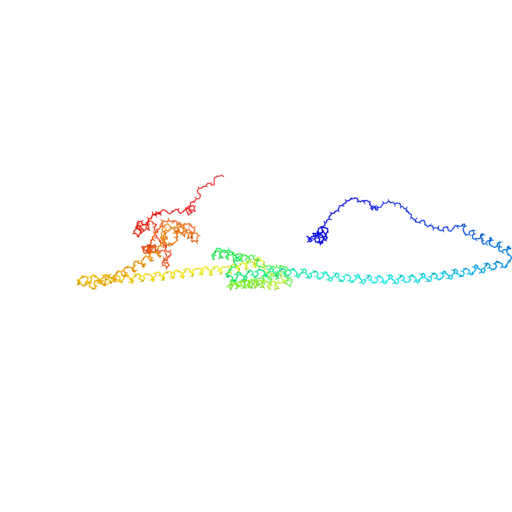.00 72.00 312 ARG A C 1
ATOM 2394 O O . ARG A 1 312 ? -15.707 8.967 25.380 1.00 72.00 312 ARG A O 1
ATOM 2401 N N . GLU A 1 313 ? -15.478 9.366 23.173 1.00 69.81 313 GLU A N 1
ATOM 2402 C CA . GLU A 1 313 ? -16.249 10.612 23.147 1.00 69.81 313 GLU A CA 1
ATOM 2403 C C . GLU A 1 313 ? -17.724 10.341 23.453 1.00 69.81 313 GLU A C 1
ATOM 2405 O O . GLU A 1 313 ? -18.298 10.991 24.327 1.00 69.81 313 GLU A O 1
ATOM 2410 N N . GLU A 1 314 ? -18.302 9.312 22.831 1.00 70.75 314 GLU A N 1
ATOM 2411 C CA . GLU A 1 314 ? -19.671 8.868 23.098 1.00 70.75 314 GLU A CA 1
ATOM 2412 C C . GLU A 1 314 ? -19.848 8.409 24.553 1.00 70.75 314 GLU A C 1
ATOM 2414 O O . GLU A 1 314 ? -20.787 8.838 25.225 1.00 70.75 314 GLU A O 1
ATOM 2419 N N . ALA A 1 315 ? -18.920 7.610 25.092 1.00 72.12 315 ALA A N 1
ATOM 2420 C CA . ALA A 1 315 ? -18.971 7.170 26.487 1.00 72.12 315 ALA A CA 1
ATOM 2421 C C . ALA A 1 315 ? -18.810 8.330 27.487 1.00 72.12 315 ALA A C 1
ATOM 2423 O O . ALA A 1 315 ? -19.428 8.325 28.555 1.00 72.12 315 ALA A O 1
ATOM 2424 N N . ALA A 1 316 ? -17.983 9.330 27.168 1.00 74.62 316 ALA A N 1
ATOM 2425 C CA . ALA A 1 316 ? -17.818 10.518 28.000 1.00 74.62 316 ALA A CA 1
ATOM 2426 C C . ALA A 1 316 ? -19.092 11.374 28.015 1.00 74.62 316 ALA A C 1
ATOM 2428 O O . ALA A 1 316 ? -19.551 11.738 29.099 1.00 74.62 316 ALA A O 1
ATOM 2429 N N . ALA A 1 317 ? -19.686 11.617 26.842 1.00 73.75 317 ALA A N 1
ATOM 2430 C CA . ALA A 1 317 ? -20.954 12.330 26.709 1.00 73.75 317 ALA A CA 1
ATOM 2431 C C . ALA A 1 317 ? -22.088 11.602 27.449 1.00 73.75 317 ALA A C 1
ATOM 2433 O O . ALA A 1 317 ? -22.865 12.221 28.174 1.00 73.75 317 ALA A O 1
ATOM 2434 N N . GLN A 1 318 ? -22.133 10.270 27.346 1.00 72.56 318 GLN A N 1
ATOM 2435 C CA . GLN A 1 318 ? -23.117 9.457 28.055 1.00 72.56 318 GLN A CA 1
ATOM 2436 C C . GLN A 1 318 ? -22.970 9.587 29.577 1.00 72.56 318 GLN A C 1
ATOM 2438 O O . GLN A 1 318 ? -23.949 9.809 30.287 1.00 72.56 318 GLN A O 1
ATOM 2443 N N . LYS A 1 319 ? -21.734 9.537 30.084 1.00 79.62 319 LYS A N 1
ATOM 2444 C CA . LYS A 1 319 ? -21.448 9.691 31.515 1.00 79.62 319 LYS A CA 1
ATOM 2445 C C . LYS A 1 319 ? -21.784 11.086 32.049 1.00 79.62 319 LYS A C 1
ATOM 2447 O O . LYS A 1 319 ? -22.121 11.220 33.225 1.00 79.62 319 LYS A O 1
ATOM 2452 N N . GLU A 1 320 ? -21.637 12.125 31.234 1.00 81.50 320 GLU A N 1
ATOM 2453 C CA . GLU A 1 320 ? -22.045 13.487 31.588 1.00 81.50 320 GLU A CA 1
ATOM 2454 C C . GLU A 1 320 ? -23.567 13.586 31.720 1.00 81.50 320 GLU A C 1
ATOM 2456 O O . GLU A 1 320 ? -24.051 14.010 32.770 1.00 81.50 320 GLU A O 1
ATOM 2461 N N . LEU A 1 321 ? -24.303 13.059 30.737 1.00 78.44 321 LEU A N 1
ATOM 2462 C CA . LEU A 1 321 ? -25.764 12.976 30.764 1.00 78.44 321 LEU A CA 1
ATOM 2463 C C . LEU A 1 321 ? -26.276 12.233 32.013 1.00 78.44 321 LEU A C 1
ATOM 2465 O O . LEU A 1 321 ? -27.185 12.701 32.697 1.00 78.44 321 LEU A O 1
ATOM 2469 N N . ASP A 1 322 ? -25.656 11.101 32.361 1.00 81.00 322 ASP A N 1
ATOM 2470 C CA . ASP A 1 322 ? -26.036 10.313 33.540 1.00 81.00 322 ASP A CA 1
ATOM 2471 C C . ASP A 1 322 ? -25.811 11.061 34.860 1.00 81.00 322 ASP A C 1
ATOM 2473 O O . ASP A 1 322 ? -26.623 10.969 35.785 1.00 81.00 322 ASP A O 1
ATOM 2477 N N . ARG A 1 323 ? -24.730 11.845 34.953 1.00 87.06 323 ARG A N 1
ATOM 2478 C CA . ARG A 1 323 ? -24.451 12.682 36.130 1.00 87.06 323 ARG A CA 1
ATOM 2479 C C . ARG A 1 323 ? -25.472 13.802 36.283 1.00 87.06 323 ARG A C 1
ATOM 2481 O O . ARG A 1 323 ? -25.859 14.106 37.413 1.00 87.06 323 ARG A O 1
ATOM 2488 N N . GLU A 1 324 ? -25.895 14.414 35.181 1.00 85.19 324 GLU A N 1
ATOM 2489 C CA . GLU A 1 324 ? -26.938 15.442 35.195 1.00 85.19 324 GLU A CA 1
ATOM 2490 C C . GLU A 1 324 ? -28.287 14.863 35.631 1.00 85.19 324 GLU A C 1
ATOM 2492 O O . GLU A 1 324 ? -28.913 15.409 36.544 1.00 85.19 324 GLU A O 1
ATOM 2497 N N . LEU A 1 325 ? -28.678 13.701 35.093 1.00 84.50 325 LEU A N 1
ATOM 2498 C CA . LEU A 1 325 ? -29.873 12.975 35.540 1.00 84.50 325 LEU A CA 1
ATOM 2499 C C . LEU A 1 325 ? -29.817 12.653 37.037 1.00 84.50 325 LEU A C 1
ATOM 2501 O O . LEU A 1 325 ? -30.791 12.869 37.760 1.00 84.50 325 LEU A O 1
ATOM 2505 N N . GLU A 1 326 ? -28.687 12.148 37.538 1.00 89.44 326 GLU A N 1
ATOM 2506 C CA . GLU A 1 326 ? -28.539 11.817 38.958 1.00 89.44 326 GLU A CA 1
ATOM 2507 C C . GLU A 1 326 ? -28.616 13.066 39.854 1.00 89.44 326 GLU A C 1
ATOM 2509 O O . GLU A 1 326 ? -29.214 13.026 40.936 1.00 89.44 326 GLU A O 1
ATOM 2514 N N . ARG A 1 327 ? -28.045 14.193 39.408 1.00 91.69 327 ARG A N 1
ATOM 2515 C CA . ARG A 1 327 ? -28.125 15.476 40.116 1.00 91.69 327 ARG A CA 1
ATOM 2516 C C . ARG A 1 327 ? -29.573 15.953 40.229 1.00 91.69 327 ARG A C 1
ATOM 2518 O O . ARG A 1 327 ? -30.001 16.243 41.348 1.00 91.69 327 ARG A O 1
ATOM 2525 N N . LEU A 1 328 ? -30.310 15.974 39.116 1.00 89.00 328 LEU A N 1
ATOM 2526 C CA . LEU A 1 328 ? -31.718 16.384 39.075 1.00 89.00 328 LEU A CA 1
ATOM 2527 C C . LEU A 1 328 ? -32.605 15.447 39.909 1.00 89.00 328 LEU A C 1
ATOM 2529 O O . LEU A 1 328 ? -33.428 15.911 40.692 1.00 89.00 328 LEU A O 1
ATOM 2533 N N . ARG A 1 329 ? -32.368 14.126 39.871 1.00 90.06 329 ARG A N 1
ATOM 2534 C CA . ARG A 1 329 ? -33.071 13.156 40.739 1.00 90.06 329 ARG A CA 1
ATOM 2535 C C . ARG A 1 329 ? -32.858 13.436 42.225 1.00 90.06 329 ARG A C 1
ATOM 2537 O O . ARG A 1 329 ? -33.807 13.388 43.008 1.00 90.06 329 ARG A O 1
ATOM 2544 N N . LYS A 1 330 ? -31.617 13.724 42.636 1.00 93.00 330 LYS A N 1
ATOM 2545 C CA . LYS A 1 330 ? -31.303 14.077 44.033 1.00 93.00 330 LYS A CA 1
ATOM 2546 C C . LYS A 1 330 ? -31.963 15.391 44.441 1.00 93.00 330 LYS A C 1
ATOM 2548 O O . LYS A 1 330 ? -32.362 15.525 45.593 1.00 93.00 330 LYS A O 1
ATOM 2553 N N . GLU A 1 331 ? -32.053 16.349 43.528 1.00 91.81 331 GLU A N 1
ATOM 2554 C CA . GLU A 1 331 ? -32.717 17.631 43.747 1.00 91.81 331 GLU A CA 1
ATOM 2555 C C . GLU A 1 331 ? -34.224 17.472 43.935 1.00 91.81 331 GLU A C 1
ATOM 2557 O O . GLU A 1 331 ? -34.719 17.812 45.008 1.00 91.81 331 GLU A O 1
ATOM 2562 N N . ALA A 1 332 ? -34.906 16.805 43.002 1.00 90.62 332 ALA A N 1
ATOM 2563 C CA . ALA A 1 332 ? -36.324 16.474 43.126 1.00 90.62 332 ALA A CA 1
ATOM 2564 C C . ALA A 1 332 ? -36.621 15.709 44.431 1.00 90.62 332 ALA A C 1
ATOM 2566 O O . ALA A 1 332 ? -37.574 16.014 45.147 1.00 90.62 332 ALA A O 1
ATOM 2567 N N . HIS A 1 333 ? -35.760 14.759 44.824 1.00 92.56 333 HIS A N 1
ATOM 2568 C CA . HIS A 1 333 ? -35.919 14.039 46.092 1.00 92.56 333 HIS A CA 1
ATOM 2569 C C . HIS A 1 333 ? -35.790 14.951 47.328 1.00 92.56 333 HIS A C 1
ATOM 2571 O O . HIS A 1 333 ? -36.551 14.802 48.292 1.00 92.56 333 HIS A O 1
ATOM 2577 N N . ARG A 1 334 ? -34.849 15.909 47.318 1.00 91.75 334 ARG A N 1
ATOM 2578 C CA . ARG A 1 334 ? -34.705 16.902 48.397 1.00 91.75 334 ARG A CA 1
ATOM 2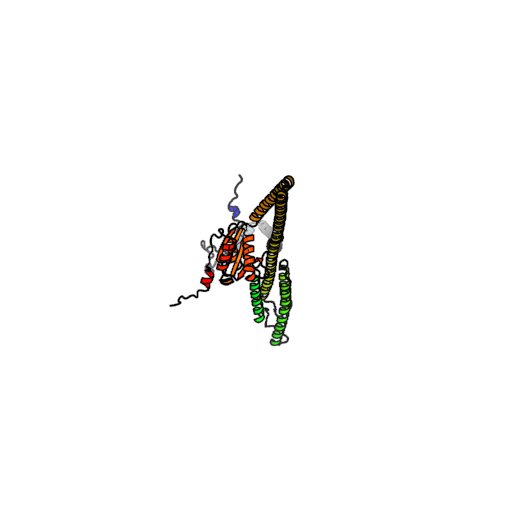579 C C . ARG A 1 334 ? -35.938 17.800 48.490 1.00 91.75 334 ARG A C 1
ATOM 2581 O O . ARG A 1 334 ? -36.453 17.947 49.600 1.00 91.75 334 ARG A O 1
ATOM 2588 N N . CYS A 1 335 ? -36.427 18.332 47.367 1.00 88.38 335 CYS A N 1
ATOM 2589 C CA . CYS A 1 335 ? -37.619 19.185 47.331 1.00 88.38 335 CYS A CA 1
ATOM 2590 C C . CYS A 1 335 ? -38.858 18.417 47.812 1.00 88.38 335 CYS A C 1
ATOM 2592 O O . CYS A 1 335 ? -39.560 18.881 48.709 1.00 88.38 335 CYS A O 1
ATOM 2594 N N . ARG A 1 336 ? -39.047 17.169 47.358 1.00 92.06 336 ARG A N 1
ATOM 2595 C CA . ARG A 1 336 ? -40.144 16.297 47.815 1.00 92.06 336 ARG A CA 1
ATOM 2596 C C . ARG A 1 336 ? -40.102 16.061 49.329 1.00 92.06 336 ARG A C 1
ATOM 2598 O O . ARG A 1 336 ? -41.120 16.171 50.008 1.00 92.06 336 ARG A O 1
ATOM 2605 N N . THR A 1 337 ? -38.915 15.821 49.887 1.00 91.88 337 THR A N 1
ATOM 2606 C CA . THR A 1 337 ? -38.736 15.660 51.342 1.00 91.88 337 THR A CA 1
ATOM 2607 C C . THR A 1 337 ? -39.013 16.961 52.111 1.00 91.88 337 THR A C 1
ATOM 2609 O O . THR A 1 337 ? -39.545 16.927 53.224 1.00 91.88 337 THR A O 1
ATOM 2612 N N . ALA A 1 338 ? -38.635 18.117 51.556 1.00 89.25 338 ALA A N 1
ATOM 2613 C CA . ALA A 1 338 ? -38.907 19.426 52.150 1.00 89.25 338 ALA A CA 1
ATOM 2614 C C . ALA A 1 338 ? -40.411 19.738 52.160 1.00 89.25 338 ALA A C 1
ATOM 2616 O O . ALA A 1 338 ? -40.939 20.110 53.210 1.00 89.25 338 ALA A O 1
ATOM 2617 N N . LEU A 1 339 ? -41.103 19.471 51.049 1.00 90.50 339 LEU A N 1
ATOM 2618 C CA . LEU A 1 339 ? -42.553 19.602 50.916 1.00 90.50 339 LEU A CA 1
ATOM 2619 C C . LEU A 1 339 ? -43.294 18.741 51.949 1.00 90.50 339 LEU A C 1
ATOM 2621 O O . LEU A 1 339 ? -44.165 19.235 52.664 1.00 90.50 339 LEU A O 1
ATOM 2625 N N . GLU A 1 340 ? -42.909 17.470 52.108 1.00 90.88 340 GLU A N 1
ATOM 2626 C CA . GLU A 1 340 ? -43.494 16.587 53.128 1.00 90.88 340 GLU A CA 1
ATOM 2627 C C . GLU A 1 340 ? -43.314 17.122 54.558 1.00 90.88 340 GLU A C 1
ATOM 2629 O O . GLU A 1 340 ? -44.208 16.985 55.397 1.00 90.88 340 GLU A O 1
ATOM 2634 N N . ARG A 1 341 ? -42.160 17.728 54.865 1.00 90.62 341 ARG A N 1
ATOM 2635 C CA . ARG A 1 341 ? -41.885 18.312 56.188 1.00 90.62 341 ARG A CA 1
ATOM 2636 C C . ARG A 1 341 ? -42.665 19.602 56.427 1.00 90.62 341 ARG A C 1
ATOM 2638 O O . ARG A 1 341 ? -43.149 19.785 57.542 1.00 90.62 341 ARG A O 1
ATOM 2645 N N . ALA A 1 342 ? -42.782 20.466 55.420 1.00 88.75 342 ALA A N 1
ATOM 2646 C CA . ALA A 1 342 ? -43.558 21.702 55.497 1.00 88.75 342 ALA A CA 1
ATOM 2647 C C . ALA A 1 342 ? -45.051 21.402 55.695 1.00 88.75 342 ALA A C 1
ATOM 2649 O O . ALA A 1 342 ? -45.658 21.916 56.633 1.00 88.75 342 ALA A O 1
ATOM 2650 N N . ARG A 1 343 ? -45.595 20.441 54.932 1.00 88.31 343 ARG A N 1
ATOM 2651 C CA . ARG A 1 343 ? -46.971 19.943 55.100 1.00 88.31 343 ARG A CA 1
ATOM 2652 C C . ARG A 1 343 ? -47.226 19.363 56.496 1.00 88.31 343 ARG A C 1
ATOM 2654 O O . ARG A 1 343 ? -48.274 19.606 57.075 1.00 88.31 343 ARG A O 1
ATOM 2661 N N . LYS A 1 344 ? -46.265 18.639 57.088 1.00 91.00 344 LYS A N 1
ATOM 2662 C CA . LYS A 1 344 ? -46.381 18.122 58.472 1.00 91.00 344 LYS A CA 1
ATOM 2663 C C . LYS A 1 344 ? -46.354 19.212 59.551 1.00 91.00 344 LYS A C 1
ATOM 2665 O O . LYS A 1 344 ? -46.780 18.947 60.671 1.00 91.00 344 LYS A O 1
ATOM 2670 N N . ARG A 1 345 ? -45.798 20.388 59.250 1.00 89.44 345 ARG A N 1
ATOM 2671 C CA . ARG A 1 345 ? -45.711 21.538 60.164 1.00 89.44 345 ARG A CA 1
ATOM 2672 C C . ARG A 1 345 ? -46.830 22.561 59.960 1.00 89.44 345 ARG A C 1
ATOM 2674 O O . ARG A 1 345 ? -46.857 23.531 60.708 1.00 89.44 345 ARG A O 1
ATOM 2681 N N . ASP A 1 346 ? -47.718 22.331 58.992 1.00 86.88 346 ASP A N 1
ATOM 2682 C CA . ASP A 1 346 ? -48.795 23.251 58.595 1.00 86.88 346 ASP A CA 1
ATOM 2683 C C . ASP A 1 346 ? -48.280 24.646 58.173 1.00 86.88 346 ASP A C 1
ATOM 2685 O O . ASP A 1 346 ? -48.957 25.664 58.302 1.00 86.88 346 ASP A O 1
ATOM 2689 N N . ASP A 1 347 ? -47.044 24.694 57.661 1.00 89.94 347 ASP A N 1
ATOM 2690 C CA . ASP A 1 347 ? -46.401 25.910 57.159 1.00 89.94 347 ASP A CA 1
ATOM 2691 C C . ASP A 1 347 ? -46.702 26.062 55.661 1.00 89.94 347 ASP A C 1
ATOM 2693 O O . ASP A 1 347 ? -46.006 25.501 54.810 1.00 89.94 347 ASP A O 1
ATOM 2697 N N . LEU A 1 348 ? -47.790 26.772 55.352 1.00 84.12 348 LEU A N 1
ATOM 2698 C CA . LEU A 1 348 ? -48.311 26.928 53.989 1.00 84.12 348 LEU A CA 1
ATOM 2699 C C . LEU A 1 348 ? -47.352 27.691 53.062 1.00 84.12 348 LEU A C 1
ATOM 2701 O O . LEU A 1 348 ? -47.224 27.325 51.895 1.00 84.12 348 LEU A O 1
ATOM 2705 N N . ASP A 1 349 ? -46.637 28.695 53.576 1.00 85.31 349 ASP A N 1
ATOM 2706 C CA . ASP A 1 349 ? -45.679 29.478 52.784 1.00 85.31 349 ASP A CA 1
ATOM 2707 C C . ASP A 1 349 ? -44.434 28.651 52.435 1.00 85.31 349 ASP A C 1
ATOM 2709 O O . ASP A 1 349 ? -43.926 28.719 51.313 1.00 85.31 349 ASP A O 1
ATOM 2713 N N . ALA A 1 350 ? -43.930 27.851 53.382 1.00 83.31 350 ALA A N 1
ATOM 2714 C CA . ALA A 1 350 ? -42.826 26.933 53.114 1.00 83.31 350 ALA A CA 1
ATOM 2715 C C . ALA A 1 350 ? -43.250 25.761 52.214 1.00 83.31 350 ALA A C 1
ATOM 2717 O O . ALA A 1 350 ? -42.439 25.282 51.421 1.00 83.31 350 ALA A O 1
ATOM 2718 N N . ALA A 1 351 ? -44.503 25.306 52.323 1.00 85.69 351 ALA A N 1
ATOM 2719 C CA . ALA A 1 351 ? -45.048 24.258 51.469 1.00 85.69 351 ALA A CA 1
ATOM 2720 C C . ALA A 1 351 ? -45.162 24.728 50.015 1.00 85.69 351 ALA A C 1
ATOM 2722 O O . ALA A 1 351 ? -44.634 24.038 49.153 1.00 85.69 351 ALA A O 1
ATOM 2723 N N . GLY A 1 352 ? -45.744 25.906 49.753 1.00 87.38 352 GLY A N 1
ATOM 2724 C CA . GLY A 1 352 ? -45.881 26.440 48.391 1.00 87.38 352 GLY A CA 1
ATOM 2725 C C . GLY A 1 352 ? -44.536 26.609 47.679 1.00 87.38 352 GLY A C 1
ATOM 2726 O O . GLY A 1 352 ? -44.364 26.127 46.567 1.00 87.38 352 GLY A O 1
ATOM 2727 N N . LYS A 1 353 ? -43.526 27.167 48.363 1.00 89.00 353 LYS A N 1
ATOM 2728 C CA . LYS A 1 353 ? -42.169 27.301 47.797 1.00 89.00 353 LYS A CA 1
ATOM 2729 C C . LYS A 1 353 ? -41.521 25.956 47.465 1.00 89.00 353 LYS A C 1
ATOM 2731 O O . LYS A 1 353 ? -40.909 25.816 46.416 1.00 89.00 353 LYS A O 1
ATOM 2736 N N . ALA A 1 354 ? -41.652 24.968 48.352 1.00 87.06 354 ALA A N 1
ATOM 2737 C CA . ALA A 1 354 ? -41.111 23.630 48.114 1.00 87.06 354 ALA A CA 1
ATOM 2738 C C . ALA A 1 354 ? -41.876 22.867 47.016 1.00 87.06 354 ALA A C 1
ATOM 2740 O O . ALA A 1 354 ? -41.330 21.930 46.438 1.00 87.06 354 ALA A O 1
ATOM 2741 N N . GLU A 1 355 ? -43.133 23.233 46.761 1.00 90.19 355 GLU A N 1
ATOM 2742 C CA . GLU A 1 355 ? -43.982 22.679 45.704 1.00 90.19 355 GLU A CA 1
ATOM 2743 C C . GLU A 1 355 ? -43.586 23.241 44.331 1.00 90.19 355 GLU A C 1
ATOM 2745 O O . GLU A 1 355 ? -43.382 22.458 43.405 1.00 90.19 355 GLU A O 1
ATOM 2750 N N . ASP A 1 356 ? -43.355 24.555 44.236 1.00 90.69 356 ASP A N 1
ATOM 2751 C CA . ASP A 1 356 ? -42.829 25.213 43.032 1.00 90.69 356 ASP A CA 1
ATOM 2752 C C . ASP A 1 356 ? -41.422 24.687 42.679 1.00 90.69 356 ASP A C 1
ATOM 2754 O O . ASP A 1 356 ? -41.185 24.228 41.562 1.00 90.69 356 ASP A O 1
ATOM 2758 N N . GLU A 1 357 ? -40.505 24.640 43.657 1.00 89.81 357 GLU A N 1
ATOM 2759 C CA . GLU A 1 357 ? -39.144 24.103 43.469 1.00 89.81 357 GLU A CA 1
ATOM 2760 C C . GLU A 1 357 ? -39.136 22.610 43.089 1.00 89.81 357 GLU A C 1
ATOM 2762 O O . GLU A 1 357 ? -38.216 22.133 42.419 1.00 89.81 357 GLU A O 1
ATOM 2767 N N . LEU A 1 358 ? -40.137 21.840 43.534 1.00 90.81 358 LEU A N 1
ATOM 2768 C CA . LEU A 1 358 ? -40.302 20.447 43.123 1.00 90.81 358 LEU A CA 1
ATOM 2769 C C . LEU A 1 358 ? -40.793 20.356 41.674 1.00 90.81 358 LEU A C 1
ATOM 2771 O O . LEU A 1 358 ? -40.271 19.527 40.931 1.00 90.81 358 LEU A O 1
ATOM 2775 N N . GLY A 1 359 ? -41.749 21.201 41.280 1.00 91.06 359 GLY A N 1
ATOM 2776 C CA . GLY A 1 359 ? -42.261 21.272 39.912 1.00 91.06 359 GLY A CA 1
ATOM 2777 C C . GLY A 1 359 ? -41.161 21.581 38.898 1.00 91.06 359 GLY A C 1
ATOM 2778 O O . GLY A 1 359 ? -40.990 20.827 37.941 1.00 91.06 359 GLY A O 1
ATOM 2779 N N . ASP A 1 360 ? -40.345 22.604 39.164 1.00 90.56 360 ASP A N 1
ATOM 2780 C CA . ASP A 1 360 ? -39.222 22.989 38.299 1.00 90.56 360 ASP A CA 1
ATOM 2781 C C . ASP A 1 360 ? -38.194 21.851 38.146 1.00 90.56 360 ASP A C 1
ATOM 2783 O O . ASP A 1 360 ? -37.717 21.557 37.045 1.00 90.56 360 ASP A O 1
ATOM 2787 N N . ALA A 1 361 ? -37.853 21.175 39.250 1.00 88.81 361 ALA A N 1
ATOM 2788 C CA . ALA A 1 361 ? -36.906 20.061 39.237 1.00 88.81 361 ALA A CA 1
ATOM 2789 C C . ALA A 1 361 ? -37.463 18.826 38.504 1.00 88.81 361 ALA A C 1
ATOM 2791 O O . ALA A 1 361 ? -36.710 18.120 37.827 1.00 88.81 361 ALA A O 1
ATOM 2792 N N . GLU A 1 362 ? -38.764 18.549 38.631 1.00 89.19 362 GLU A N 1
ATOM 2793 C CA . GLU A 1 362 ? -39.439 17.447 37.939 1.00 89.19 362 GLU A CA 1
ATOM 2794 C C . GLU A 1 362 ? -39.599 17.724 36.436 1.00 89.19 362 GLU A C 1
ATOM 2796 O O . GLU A 1 362 ? -39.380 16.810 35.641 1.00 89.19 362 GLU A O 1
ATOM 2801 N N . GLU A 1 363 ? -39.882 18.965 36.026 1.00 91.75 363 GLU A N 1
ATOM 2802 C CA . GLU A 1 363 ? -39.948 19.359 34.612 1.00 91.75 363 GLU A CA 1
ATOM 2803 C C . GLU A 1 363 ? -38.576 19.248 33.932 1.00 91.75 363 GLU A C 1
ATOM 2805 O O . GLU A 1 363 ? -38.451 18.634 32.869 1.00 91.75 363 GLU A O 1
ATOM 2810 N N . GLN A 1 364 ? -37.519 19.760 34.571 1.00 88.75 364 GLN A N 1
ATOM 2811 C CA . GLN A 1 364 ? -36.149 19.626 34.063 1.00 88.75 364 GLN A CA 1
ATOM 2812 C C . GLN A 1 364 ? -35.718 18.160 33.976 1.00 88.75 364 GLN A C 1
ATOM 2814 O O . GLN A 1 364 ? -35.086 17.753 32.998 1.00 88.75 364 GLN A O 1
ATOM 2819 N N . LEU A 1 365 ? -36.075 17.349 34.977 1.00 89.50 365 LEU A N 1
ATOM 2820 C CA . LEU A 1 365 ? -35.797 15.918 34.966 1.00 89.50 365 LEU A CA 1
ATOM 2821 C C . LEU A 1 365 ? -36.549 15.209 33.835 1.00 89.50 365 LEU A C 1
ATOM 2823 O O . LEU A 1 365 ? -35.946 14.376 33.161 1.00 89.50 365 LEU A O 1
ATOM 2827 N N . ALA A 1 366 ? -37.824 15.532 33.609 1.00 85.19 366 ALA A N 1
ATOM 2828 C CA . ALA A 1 366 ? -38.622 14.962 32.528 1.00 85.19 366 ALA A CA 1
ATOM 2829 C C . ALA A 1 366 ? -38.035 15.323 31.157 1.00 85.19 366 ALA A C 1
ATOM 2831 O O . ALA A 1 366 ? -37.718 14.427 30.381 1.00 85.19 366 ALA A O 1
ATOM 2832 N N . ALA A 1 367 ? -37.753 16.604 30.905 1.00 85.00 367 ALA A N 1
ATOM 2833 C CA . ALA A 1 367 ? -37.179 17.064 29.640 1.00 85.00 367 ALA A CA 1
ATOM 2834 C C . ALA A 1 367 ? -35.810 16.425 29.339 1.00 85.00 367 ALA A C 1
ATOM 2836 O O . ALA A 1 367 ? -35.530 16.029 28.203 1.00 85.00 367 ALA A O 1
ATOM 2837 N N . LEU A 1 368 ? -34.947 16.296 30.353 1.00 83.81 368 LEU A N 1
ATOM 2838 C CA . LEU A 1 368 ? -33.640 15.659 30.187 1.00 83.81 368 LEU A CA 1
ATOM 2839 C C . LEU A 1 368 ? -33.761 14.135 30.029 1.00 83.81 368 LEU A C 1
ATOM 2841 O O . LEU A 1 368 ? -32.980 13.543 29.290 1.00 83.81 368 LEU A O 1
ATOM 2845 N N . THR A 1 369 ? -34.750 13.508 30.674 1.00 79.44 369 THR A N 1
ATOM 2846 C CA . THR A 1 369 ? -35.056 12.074 30.522 1.00 79.44 369 THR A CA 1
ATOM 2847 C C . THR A 1 369 ? -35.609 11.771 29.132 1.00 79.44 369 THR A C 1
ATOM 2849 O O . THR A 1 369 ? -35.170 10.805 28.518 1.00 79.44 369 THR A O 1
ATOM 2852 N N . ASP A 1 370 ? -36.484 12.618 28.593 1.00 76.44 370 ASP A N 1
ATOM 2853 C CA . ASP A 1 370 ? -37.018 12.479 27.236 1.00 76.44 370 ASP A CA 1
ATOM 2854 C C . ASP A 1 370 ? -35.910 12.634 26.194 1.00 76.44 370 ASP A C 1
ATOM 2856 O O . ASP A 1 370 ? -35.776 11.820 25.278 1.00 76.44 370 ASP A O 1
ATOM 2860 N N . ARG A 1 371 ? -35.043 13.639 26.371 1.00 74.19 371 ARG A N 1
ATOM 2861 C CA . ARG A 1 371 ? -33.861 13.822 25.522 1.00 74.19 371 ARG A CA 1
ATOM 2862 C C . ARG A 1 371 ? -32.896 12.641 25.636 1.00 74.19 371 ARG A C 1
ATOM 2864 O O . ARG A 1 371 ? -32.353 12.203 24.626 1.00 74.19 371 ARG A O 1
ATOM 2871 N N . ALA A 1 372 ? -32.691 12.109 26.840 1.00 70.88 372 ALA A N 1
ATOM 2872 C CA . ALA A 1 372 ? -31.873 10.920 27.055 1.00 70.88 372 ALA A CA 1
ATOM 2873 C C . ALA A 1 372 ? -32.482 9.680 26.387 1.00 70.88 372 ALA A C 1
ATOM 2875 O O . ALA A 1 372 ? -31.751 8.930 25.747 1.00 70.88 372 ALA A O 1
ATOM 2876 N N . GLY A 1 373 ? -33.803 9.501 26.468 1.00 66.50 373 GLY A N 1
ATOM 2877 C CA . GLY A 1 373 ? -34.541 8.446 25.774 1.00 66.50 373 GLY A CA 1
ATOM 2878 C C . GLY A 1 373 ? -34.370 8.552 24.263 1.00 66.50 373 GLY A C 1
ATOM 2879 O O . GLY A 1 373 ? -33.936 7.609 23.622 1.00 66.50 373 GLY A O 1
ATOM 2880 N N . GLN A 1 374 ? -34.539 9.737 23.676 1.00 67.56 374 GLN A N 1
ATOM 2881 C CA . GLN A 1 374 ? -34.301 9.935 22.239 1.00 67.56 374 GLN A CA 1
ATOM 2882 C C . GLN A 1 374 ? -32.861 9.598 21.806 1.00 67.56 374 GLN A C 1
ATOM 2884 O O . GLN A 1 374 ? -32.650 9.096 20.704 1.00 67.56 374 GLN A O 1
ATOM 2889 N N . VAL A 1 375 ? -31.867 9.834 22.670 1.00 67.62 375 VAL A N 1
ATOM 2890 C CA . VAL A 1 375 ? -30.449 9.502 22.419 1.00 67.62 375 VAL A CA 1
ATOM 2891 C C . VAL A 1 375 ? -30.142 8.009 22.644 1.00 67.62 375 VAL A C 1
ATOM 2893 O O . VAL A 1 375 ? -29.214 7.455 22.039 1.00 67.62 375 VAL A O 1
ATOM 2896 N N . ARG A 1 376 ? -30.914 7.334 23.500 1.00 72.12 376 ARG A N 1
ATOM 2897 C CA . ARG A 1 376 ? -30.787 5.903 23.828 1.00 72.12 376 ARG A CA 1
ATOM 2898 C C . ARG A 1 376 ? -31.744 5.000 23.046 1.00 72.12 376 ARG A C 1
ATOM 2900 O O . ARG A 1 376 ? -31.617 3.777 23.133 1.00 72.12 376 ARG A O 1
ATOM 2907 N N . ALA A 1 377 ? -32.644 5.585 22.264 1.00 80.81 377 ALA A N 1
ATOM 2908 C CA . ALA A 1 377 ? -33.563 4.877 21.396 1.00 80.81 377 ALA A CA 1
ATOM 2909 C C . ALA A 1 377 ? -32.809 4.112 20.302 1.00 80.81 377 ALA A C 1
ATOM 2911 O O . ALA A 1 377 ? -31.794 4.568 19.766 1.00 80.81 377 ALA A O 1
ATOM 2912 N N . GLY A 1 378 ? -33.318 2.931 19.966 1.00 86.31 378 GLY A N 1
ATOM 2913 C CA . GLY A 1 378 ? -32.709 2.063 18.967 1.00 86.31 378 GLY A CA 1
ATOM 2914 C C . GLY A 1 378 ? -33.286 0.656 18.998 1.00 86.31 378 GLY A C 1
ATOM 2915 O O . GLY A 1 378 ? -34.409 0.428 19.453 1.00 86.31 378 GLY A O 1
ATOM 2916 N N . HIS A 1 379 ? -32.491 -0.291 18.521 1.00 88.38 379 HIS A N 1
ATOM 2917 C CA . HIS A 1 379 ? -32.825 -1.702 18.454 1.00 88.38 379 HIS A CA 1
ATOM 2918 C C . HIS A 1 379 ? -31.778 -2.513 19.215 1.00 88.38 379 HIS A C 1
ATOM 2920 O O . HIS A 1 379 ? -30.586 -2.409 18.932 1.00 88.38 379 HIS A O 1
ATOM 2926 N N . VAL A 1 380 ? -32.215 -3.340 20.161 1.00 91.12 380 VAL A N 1
ATOM 2927 C CA . VAL A 1 380 ? -31.383 -4.395 20.748 1.00 91.12 380 VAL A CA 1
ATOM 2928 C C . VAL A 1 380 ? -31.523 -5.631 19.877 1.00 91.12 380 VAL A C 1
ATOM 2930 O O . VAL A 1 380 ? -32.640 -6.091 19.655 1.00 91.12 380 VAL A O 1
ATOM 2933 N N . TYR A 1 381 ? -30.415 -6.183 19.396 1.00 92.00 381 TYR A N 1
ATOM 2934 C CA . TYR A 1 381 ? -30.422 -7.428 18.638 1.00 92.00 381 TYR A CA 1
ATOM 2935 C C . TYR A 1 381 ? -29.705 -8.548 19.389 1.00 92.00 381 TYR A C 1
ATOM 2937 O O . TYR A 1 381 ? -28.728 -8.327 20.110 1.00 92.00 381 TYR A O 1
ATOM 2945 N N . VAL A 1 382 ? -30.190 -9.770 19.186 1.00 93.31 382 VAL A N 1
ATOM 2946 C CA . VAL A 1 382 ? -29.564 -11.003 19.667 1.00 93.31 382 VAL A CA 1
ATOM 2947 C C . VAL A 1 382 ? -29.299 -11.889 18.465 1.00 93.31 382 VAL A C 1
ATOM 2949 O O . VAL A 1 382 ? -30.225 -12.229 17.732 1.00 93.31 382 VAL A O 1
ATOM 2952 N N . VAL A 1 383 ? -28.039 -12.262 18.266 1.00 93.50 383 VAL A N 1
ATOM 2953 C CA . VAL A 1 383 ? -27.606 -13.073 17.124 1.00 93.50 383 VAL A CA 1
ATOM 2954 C C . VAL A 1 383 ? -26.694 -14.209 17.568 1.00 93.50 383 VAL A C 1
ATOM 2956 O O . VAL A 1 383 ? -26.026 -14.107 18.598 1.00 93.50 383 VAL A O 1
ATOM 2959 N N . SER A 1 384 ? -26.632 -15.290 16.799 1.00 94.12 384 SER A N 1
ATOM 2960 C CA . SER A 1 384 ? -25.675 -16.377 17.023 1.00 94.12 384 SER A CA 1
ATOM 2961 C C . SER A 1 384 ? -25.088 -16.888 15.715 1.00 94.12 384 SER A C 1
ATOM 2963 O O . SER A 1 384 ? -25.590 -16.604 14.633 1.00 94.12 384 SER A O 1
ATOM 2965 N N . ASN A 1 385 ? -23.971 -17.603 15.807 1.00 92.69 385 ASN A N 1
ATOM 2966 C CA . ASN A 1 385 ? -23.360 -18.242 14.652 1.00 92.69 385 ASN A CA 1
ATOM 2967 C C . ASN A 1 385 ? -22.760 -19.574 15.084 1.00 92.69 385 ASN A C 1
ATOM 2969 O O . ASN A 1 385 ? -21.673 -19.628 15.668 1.00 92.69 385 ASN A O 1
ATOM 2973 N N . VAL A 1 386 ? -23.488 -20.648 14.792 1.00 90.81 386 VAL A N 1
ATOM 2974 C CA . VAL A 1 386 ? -23.109 -22.006 15.193 1.00 90.81 386 VAL A CA 1
ATOM 2975 C C . VAL A 1 386 ? -21.793 -22.431 14.554 1.00 90.81 386 VAL A C 1
ATOM 2977 O O . VAL A 1 386 ? -20.970 -23.057 15.219 1.00 90.81 386 VAL A O 1
ATOM 2980 N N . GLY A 1 387 ? -21.567 -22.062 13.293 1.00 86.06 387 GLY A N 1
ATOM 2981 C CA . GLY A 1 387 ? -20.378 -22.475 12.556 1.00 86.06 387 GLY A CA 1
ATOM 2982 C C . GLY A 1 387 ? -19.092 -21.780 13.004 1.00 86.06 387 GLY A C 1
ATOM 2983 O O . GLY A 1 387 ? -18.022 -22.373 12.902 1.00 86.06 387 GLY A O 1
ATOM 2984 N N . ALA A 1 388 ? -19.185 -20.559 13.538 1.00 88.38 388 ALA A N 1
ATOM 2985 C CA . ALA A 1 388 ? -18.037 -19.815 14.054 1.00 88.38 388 ALA A CA 1
ATOM 2986 C C . ALA A 1 388 ? -17.800 -20.039 15.557 1.00 88.38 388 ALA A C 1
ATOM 2988 O O . ALA A 1 388 ? -16.657 -20.164 15.997 1.00 88.38 388 ALA A O 1
ATOM 2989 N N . PHE A 1 389 ? -18.873 -20.061 16.356 1.00 90.19 389 PHE A N 1
ATOM 2990 C CA . PHE A 1 389 ? -18.782 -19.958 17.817 1.00 90.19 389 PHE A CA 1
ATOM 2991 C C . PHE A 1 389 ? -19.426 -21.125 18.582 1.00 90.19 389 PHE A C 1
ATOM 2993 O O . PHE A 1 389 ? -19.196 -21.258 19.785 1.00 90.19 389 PHE A O 1
ATOM 3000 N N . GLY A 1 390 ? -20.182 -21.994 17.906 1.00 87.69 390 GLY A N 1
ATOM 3001 C CA . GLY A 1 390 ? -20.942 -23.088 18.515 1.00 87.69 390 GLY A CA 1
ATOM 3002 C C . GLY A 1 390 ? -22.365 -22.694 18.934 1.00 87.69 390 GLY A C 1
ATOM 3003 O O . GLY A 1 390 ? -22.735 -21.523 18.925 1.00 87.69 390 GLY A O 1
ATOM 3004 N N . ALA A 1 391 ? -23.173 -23.696 19.296 1.00 86.62 391 ALA A N 1
ATOM 3005 C CA . ALA A 1 391 ? -24.611 -23.531 19.552 1.00 86.62 391 ALA A CA 1
ATOM 3006 C C . ALA A 1 391 ? -24.934 -22.658 20.781 1.00 86.62 391 ALA A C 1
ATOM 3008 O O . ALA A 1 391 ? -25.931 -21.941 20.788 1.00 86.62 391 ALA A O 1
ATOM 3009 N N . ASP A 1 392 ? -24.064 -22.672 21.792 1.00 90.81 392 ASP A N 1
ATOM 3010 C CA . ASP A 1 392 ? -24.274 -21.971 23.064 1.00 90.81 392 ASP A CA 1
ATOM 3011 C C . ASP A 1 392 ? -23.581 -20.605 23.118 1.00 90.81 392 ASP A C 1
ATOM 3013 O O . ASP A 1 392 ? -23.199 -20.154 24.199 1.00 90.81 392 ASP A O 1
ATOM 3017 N N . VAL A 1 393 ? -23.339 -19.961 21.973 1.00 94.06 393 VAL A N 1
ATOM 3018 C CA . VAL A 1 393 ? -22.737 -18.625 21.932 1.00 94.06 393 VAL A CA 1
ATOM 3019 C C . VAL A 1 393 ? -23.654 -17.637 21.236 1.00 94.06 393 VAL A C 1
ATOM 3021 O O . VAL A 1 393 ? -24.004 -17.791 20.070 1.00 94.06 393 VAL A O 1
ATOM 3024 N N . VAL A 1 394 ? -23.975 -16.571 21.961 1.00 94.56 394 VAL A N 1
ATOM 3025 C CA . VAL A 1 394 ? -24.816 -15.471 21.496 1.00 94.56 394 VAL A CA 1
ATOM 3026 C C . VAL A 1 394 ? -24.063 -14.156 21.597 1.00 94.56 394 VAL A C 1
ATOM 3028 O O . VAL A 1 394 ? -23.250 -13.942 22.503 1.00 94.56 394 VAL A O 1
ATOM 3031 N N . ARG A 1 395 ? -24.366 -13.255 20.672 1.00 93.88 395 ARG A N 1
ATOM 3032 C CA . ARG A 1 395 ? -23.992 -11.851 20.737 1.00 93.88 395 ARG A CA 1
ATOM 3033 C C . ARG A 1 395 ? -25.237 -11.025 21.009 1.00 93.88 395 ARG A C 1
ATOM 3035 O O . ARG A 1 395 ? -26.240 -11.166 20.317 1.00 93.88 395 ARG A O 1
ATOM 3042 N N . ILE A 1 396 ? -25.133 -10.152 21.999 1.00 93.81 396 ILE A N 1
ATOM 3043 C CA . ILE A 1 396 ? -26.140 -9.143 22.321 1.00 93.81 396 ILE A CA 1
ATOM 3044 C C . ILE A 1 396 ? -25.543 -7.797 21.922 1.00 93.81 396 ILE A C 1
ATOM 3046 O O . ILE A 1 396 ? -24.411 -7.497 22.303 1.00 93.81 396 ILE A O 1
ATOM 3050 N N . GLY A 1 397 ? -26.267 -7.020 21.125 1.00 90.88 397 GLY A N 1
ATOM 3051 C CA . GLY A 1 397 ? -25.809 -5.723 20.639 1.00 90.88 397 GLY A CA 1
ATOM 3052 C C . GLY A 1 397 ? -26.938 -4.710 20.533 1.00 90.88 397 GLY A C 1
ATOM 3053 O O . GLY A 1 397 ? -28.112 -5.053 20.654 1.00 90.88 397 GLY A O 1
ATOM 3054 N N . VAL A 1 398 ? -26.564 -3.452 20.313 1.00 90.44 398 VAL A N 1
ATOM 3055 C CA . VAL A 1 398 ? -27.491 -2.339 20.093 1.00 90.44 398 VAL A CA 1
ATOM 3056 C C . VAL A 1 398 ? -27.140 -1.674 18.777 1.00 90.44 398 VAL A C 1
ATOM 3058 O O . VAL A 1 398 ? -25.963 -1.499 18.475 1.00 90.44 398 VAL A O 1
ATOM 3061 N N . THR A 1 399 ? -28.151 -1.271 18.020 1.00 86.31 399 THR A N 1
ATOM 3062 C CA . THR A 1 399 ? -28.003 -0.433 16.832 1.00 86.31 399 THR A CA 1
ATOM 3063 C C . THR A 1 399 ? -29.005 0.711 16.859 1.00 86.31 399 THR A C 1
ATOM 3065 O O . THR A 1 399 ? -30.120 0.579 17.362 1.00 86.31 399 THR A O 1
ATOM 3068 N N . ARG A 1 400 ? -28.611 1.853 16.299 1.00 84.12 400 ARG A N 1
ATOM 3069 C CA . ARG A 1 400 ? -29.496 3.003 16.070 1.00 84.12 400 ARG A CA 1
ATOM 3070 C C . ARG A 1 400 ? -29.956 3.105 14.614 1.00 84.12 400 ARG A C 1
ATOM 3072 O O . ARG A 1 400 ? -30.618 4.078 14.260 1.00 84.12 400 ARG A O 1
ATOM 3079 N N . ARG A 1 401 ? -29.586 2.146 13.755 1.00 77.06 401 ARG A N 1
ATOM 3080 C CA . ARG A 1 401 ? -30.012 2.148 12.353 1.00 77.06 401 ARG A CA 1
ATOM 3081 C C . ARG A 1 401 ? -31.525 2.008 12.248 1.00 77.06 401 ARG A C 1
ATOM 3083 O O . ARG A 1 401 ? -32.171 1.390 13.098 1.00 77.06 401 ARG A O 1
ATOM 3090 N N . LEU A 1 402 ? -32.062 2.597 11.179 1.00 74.56 402 LEU A N 1
ATOM 3091 C CA . LEU A 1 402 ? -33.471 2.463 10.828 1.00 74.56 402 LEU A CA 1
ATOM 3092 C C . LEU A 1 402 ? -33.799 1.003 10.490 1.00 74.56 402 LEU A C 1
ATOM 3094 O O . LEU A 1 402 ? -34.812 0.499 10.966 1.00 74.56 402 LEU A O 1
ATOM 3098 N N . ASP A 1 403 ? -32.909 0.343 9.738 1.00 81.12 403 ASP A N 1
ATOM 3099 C CA . ASP A 1 403 ? -32.946 -1.096 9.487 1.00 81.12 403 ASP A CA 1
ATOM 3100 C C . ASP A 1 403 ? -31.826 -1.813 10.275 1.00 81.12 403 ASP A C 1
ATOM 3102 O O . ASP A 1 403 ? -30.646 -1.718 9.920 1.00 81.12 403 ASP A O 1
ATOM 3106 N N . PRO A 1 404 ? -32.158 -2.506 11.379 1.00 84.44 404 PRO A N 1
ATOM 3107 C CA . PRO A 1 404 ? -31.184 -3.246 12.176 1.00 84.44 404 PRO A CA 1
ATOM 3108 C C . PRO A 1 404 ? -30.644 -4.504 11.476 1.00 84.44 404 PRO A C 1
ATOM 3110 O O . PRO A 1 404 ? -29.574 -4.983 11.851 1.00 84.44 404 PRO A O 1
ATOM 3113 N N . LEU A 1 405 ? -31.345 -5.049 10.473 1.00 87.25 405 LEU A N 1
ATOM 3114 C CA . LEU A 1 405 ? -30.921 -6.269 9.781 1.00 87.25 405 LEU A CA 1
ATOM 3115 C C . LEU A 1 405 ? -29.729 -6.014 8.852 1.00 87.25 405 LEU A C 1
ATOM 3117 O O . LEU A 1 405 ? -28.853 -6.873 8.754 1.00 87.25 405 LEU A O 1
ATOM 3121 N N . GLU A 1 406 ? -29.642 -4.832 8.235 1.00 84.69 406 GLU A N 1
ATOM 3122 C CA . GLU A 1 406 ? -28.495 -4.438 7.401 1.00 84.69 406 GLU A CA 1
ATOM 3123 C C . GLU A 1 406 ? -27.179 -4.451 8.194 1.00 84.69 406 GLU A C 1
ATOM 3125 O O . GLU A 1 406 ? -26.175 -4.991 7.733 1.00 84.69 406 GLU A O 1
ATOM 3130 N N . GLU A 1 407 ? -27.178 -3.933 9.429 1.00 85.62 407 GLU A N 1
ATOM 3131 C CA . GLU A 1 407 ? -25.980 -3.958 10.279 1.00 85.62 407 GLU A CA 1
ATOM 3132 C C . GLU A 1 407 ? -25.563 -5.390 10.634 1.00 85.62 407 GLU A C 1
ATOM 3134 O O . GLU A 1 407 ? -24.377 -5.717 10.637 1.00 85.62 407 GLU A O 1
ATOM 3139 N N . ILE A 1 408 ? -26.530 -6.271 10.899 1.00 87.38 408 ILE A N 1
ATOM 3140 C CA . ILE A 1 408 ? -26.255 -7.682 11.191 1.00 87.38 408 ILE A CA 1
ATOM 3141 C C . ILE A 1 408 ? -25.660 -8.388 9.962 1.00 87.38 408 ILE A C 1
ATOM 3143 O O . ILE A 1 408 ? -24.757 -9.221 10.106 1.00 87.38 408 ILE A O 1
ATOM 3147 N N . GLN A 1 409 ? -26.116 -8.048 8.755 1.00 85.69 409 GLN A N 1
ATOM 3148 C CA . GLN A 1 409 ? -25.549 -8.567 7.509 1.00 85.69 409 GLN A CA 1
ATOM 3149 C C . GLN A 1 409 ? -24.116 -8.069 7.281 1.00 85.69 409 GLN A C 1
ATOM 3151 O O . GLN A 1 409 ? -23.236 -8.873 6.972 1.00 85.69 409 GLN A O 1
ATOM 3156 N N . GLU A 1 410 ? -23.841 -6.783 7.508 1.00 83.06 410 GLU A N 1
ATOM 3157 C CA . GLU A 1 410 ? -22.480 -6.229 7.440 1.00 83.06 410 GLU A CA 1
ATOM 3158 C C . GLU A 1 410 ? -21.538 -6.913 8.446 1.00 83.06 410 GLU A C 1
ATOM 3160 O O . GLU A 1 410 ? -20.425 -7.318 8.099 1.00 83.06 410 GLU A O 1
ATOM 3165 N N . LEU A 1 411 ? -22.005 -7.109 9.686 1.00 82.62 411 LEU A N 1
ATOM 3166 C CA . LEU A 1 411 ? -21.270 -7.830 10.728 1.00 82.62 411 LEU A CA 1
ATOM 3167 C C . LEU A 1 411 ? -21.001 -9.289 10.348 1.00 82.62 411 LEU A C 1
ATOM 3169 O O . LEU A 1 411 ? -19.965 -9.836 10.725 1.00 82.62 411 LEU A O 1
ATOM 3173 N N . SER A 1 412 ? -21.925 -9.915 9.619 1.00 80.50 412 SER A N 1
ATOM 3174 C CA . SER A 1 412 ? -21.772 -11.279 9.115 1.00 80.50 412 SER A CA 1
ATOM 3175 C C . SER A 1 412 ? -20.676 -11.358 8.051 1.00 80.50 412 SER A C 1
ATOM 3177 O O . SER A 1 412 ? -19.739 -12.137 8.196 1.00 80.50 412 SER A O 1
ATOM 3179 N N . GLY A 1 413 ? -20.757 -10.519 7.013 1.00 71.44 413 GLY A N 1
ATOM 3180 C CA . GLY A 1 413 ? -19.881 -10.607 5.840 1.00 71.44 413 GLY A CA 1
ATOM 3181 C C . GLY A 1 413 ? -18.412 -10.262 6.099 1.00 71.44 413 GLY A C 1
ATOM 3182 O O . GLY A 1 413 ? -17.540 -10.739 5.378 1.00 71.44 413 GLY A O 1
ATOM 3183 N N . ALA A 1 414 ? -18.119 -9.452 7.120 1.00 63.16 414 ALA A N 1
ATOM 3184 C CA . ALA A 1 414 ? -16.761 -8.973 7.388 1.00 63.16 414 ALA A CA 1
ATOM 3185 C C . ALA A 1 414 ? -15.992 -9.777 8.453 1.00 63.16 414 ALA A C 1
ATOM 3187 O O . ALA A 1 414 ? -14.770 -9.659 8.529 1.00 63.16 414 ALA A O 1
ATOM 3188 N N . ALA A 1 415 ? -16.678 -10.537 9.317 1.00 73.38 415 ALA A N 1
ATOM 3189 C CA . ALA A 1 415 ? -16.077 -11.003 10.573 1.00 73.38 415 ALA A CA 1
ATOM 3190 C C . ALA A 1 415 ? -16.159 -12.514 10.833 1.00 73.38 415 ALA A C 1
ATOM 3192 O O . ALA A 1 415 ? -15.417 -13.006 11.688 1.00 73.38 415 ALA A O 1
ATOM 3193 N N . VAL A 1 416 ? -17.050 -13.251 10.161 1.00 83.31 416 VAL A N 1
ATOM 3194 C CA . VAL A 1 416 ? -17.317 -14.668 10.463 1.00 83.31 416 VAL A CA 1
ATOM 3195 C C . VAL A 1 416 ? -17.496 -15.518 9.195 1.00 83.31 416 VAL A C 1
ATOM 3197 O O . VAL A 1 416 ? -17.927 -14.993 8.176 1.00 83.31 416 VAL A O 1
ATOM 3200 N N . PRO A 1 417 ? -17.195 -16.835 9.232 1.00 84.94 417 PRO A N 1
ATOM 3201 C CA . PRO A 1 417 ? -17.274 -17.707 8.050 1.00 84.94 417 PRO A CA 1
ATOM 3202 C C . PRO A 1 417 ? -18.685 -17.975 7.502 1.00 84.94 417 PRO A C 1
ATOM 3204 O O . PRO A 1 417 ? -18.806 -18.463 6.385 1.00 84.94 417 PRO A O 1
ATOM 3207 N N . PHE A 1 418 ? -19.728 -17.717 8.293 1.00 87.69 418 PHE A N 1
ATOM 3208 C CA . PHE A 1 418 ? -21.134 -17.961 7.946 1.00 87.69 418 PHE A CA 1
ATOM 3209 C C . PHE A 1 418 ? -21.984 -16.775 8.395 1.00 87.69 418 PHE A C 1
ATOM 3211 O O . PHE A 1 418 ? -21.584 -16.065 9.319 1.00 87.69 418 PHE A O 1
ATOM 3218 N N . ALA A 1 419 ? -23.167 -16.585 7.819 1.00 87.38 419 ALA A N 1
ATOM 3219 C CA . ALA A 1 419 ? -24.082 -15.548 8.295 1.00 87.38 419 ALA A CA 1
ATOM 3220 C C . ALA A 1 419 ? -24.551 -15.769 9.749 1.00 87.38 419 ALA A C 1
ATOM 3222 O O . ALA A 1 419 ? -24.646 -16.902 10.228 1.00 87.38 419 ALA A O 1
ATOM 3223 N N . PHE A 1 420 ? -24.838 -14.676 10.464 1.00 91.50 420 PHE A N 1
ATOM 3224 C CA . PHE A 1 420 ? -25.467 -14.740 11.784 1.00 91.50 420 PHE A CA 1
ATOM 3225 C C . PHE A 1 420 ? -26.946 -15.149 11.678 1.00 91.50 420 PHE A C 1
ATOM 3227 O O . PHE A 1 420 ? -27.698 -14.591 10.882 1.00 91.50 420 PHE A O 1
ATOM 3234 N N . ASP A 1 421 ? -27.379 -16.056 12.552 1.00 91.38 421 ASP A N 1
ATOM 3235 C CA . ASP A 1 421 ? -28.790 -16.316 12.827 1.00 91.38 421 ASP A CA 1
ATOM 3236 C C . ASP A 1 421 ? -29.335 -15.224 13.757 1.00 91.38 421 ASP A C 1
ATOM 3238 O O . ASP A 1 421 ? -28.756 -14.947 14.815 1.00 91.38 421 ASP A O 1
ATOM 3242 N N . VAL A 1 422 ? -30.454 -14.604 13.380 1.00 92.06 422 VAL A N 1
ATOM 3243 C CA . VAL A 1 422 ? -31.114 -13.561 14.176 1.00 92.06 422 VAL A CA 1
ATOM 3244 C C . VAL A 1 422 ? -32.138 -14.199 15.105 1.00 92.06 422 VAL A C 1
ATOM 3246 O O . VAL A 1 422 ? -33.113 -14.792 14.655 1.00 92.06 422 VAL A O 1
ATOM 3249 N N . HIS A 1 423 ? -31.930 -14.049 16.411 1.00 91.38 423 HIS A N 1
ATOM 3250 C CA . HIS A 1 423 ? -32.850 -14.554 17.428 1.00 91.38 423 HIS A CA 1
ATOM 3251 C C . HIS A 1 423 ? -33.900 -13.527 17.822 1.00 91.38 423 HIS A C 1
ATOM 3253 O O . HIS A 1 423 ? -35.053 -13.887 18.025 1.00 91.38 423 HIS A O 1
ATOM 3259 N N . ALA A 1 424 ? -33.513 -12.260 17.955 1.00 90.50 424 ALA A N 1
ATOM 3260 C CA . ALA A 1 424 ? -34.425 -11.199 18.357 1.00 90.50 424 ALA A CA 1
ATOM 3261 C C . ALA A 1 424 ? -33.949 -9.844 17.853 1.00 90.50 424 ALA A C 1
ATOM 3263 O O . ALA A 1 424 ? -32.744 -9.584 17.817 1.00 90.50 424 ALA A O 1
ATOM 3264 N N . VAL A 1 425 ? -34.907 -8.969 17.561 1.00 89.75 425 VAL A N 1
ATOM 3265 C CA . VAL A 1 425 ? -34.695 -7.535 17.369 1.00 89.75 425 VAL A CA 1
ATOM 3266 C C . VAL A 1 425 ? -35.783 -6.806 18.148 1.00 89.75 425 VAL A C 1
ATOM 3268 O O . VAL A 1 425 ? -36.964 -6.917 17.834 1.00 89.75 425 VAL A O 1
ATOM 3271 N N . VAL A 1 426 ? -35.388 -6.078 19.187 1.00 88.38 426 VAL A N 1
ATOM 3272 C CA . VAL A 1 426 ? -36.298 -5.374 20.093 1.00 88.38 426 VAL A CA 1
ATOM 3273 C C . VAL A 1 426 ? -36.096 -3.882 19.923 1.00 88.38 426 VAL A C 1
ATOM 3275 O O . VAL A 1 426 ? -35.043 -3.348 20.272 1.00 88.38 426 VAL A O 1
ATOM 3278 N N . ARG A 1 427 ? -37.109 -3.202 19.387 1.00 85.50 427 ARG A N 1
ATOM 3279 C CA . ARG A 1 427 ? -37.143 -1.740 19.346 1.00 85.50 427 ARG A CA 1
ATOM 3280 C C . ARG A 1 427 ? -37.533 -1.212 20.722 1.00 85.50 427 ARG A C 1
ATOM 3282 O O . ARG A 1 427 ? -38.526 -1.660 21.286 1.00 85.50 427 ARG A O 1
ATOM 3289 N N . GLY A 1 428 ? -36.799 -0.225 21.219 1.00 81.56 428 GLY A N 1
ATOM 3290 C CA . GLY A 1 428 ? -37.141 0.444 22.467 1.00 81.56 428 GLY A CA 1
ATOM 3291 C C . GLY A 1 428 ? -36.691 1.896 22.485 1.00 81.56 428 GLY A C 1
ATOM 3292 O O . GLY A 1 428 ? -35.700 2.260 21.847 1.00 81.56 428 GLY A O 1
ATOM 3293 N N . ASP A 1 429 ? -37.410 2.707 23.258 1.00 79.38 429 ASP A N 1
ATOM 3294 C CA . ASP A 1 429 ? -37.042 4.100 23.537 1.00 79.38 429 ASP A CA 1
ATOM 3295 C C . ASP A 1 429 ? -35.793 4.192 24.437 1.00 79.38 429 ASP A C 1
ATOM 3297 O O . ASP A 1 429 ? -35.121 5.212 24.463 1.00 79.38 429 ASP A O 1
ATOM 3301 N N . ASP A 1 430 ? -35.430 3.106 25.131 1.00 81.75 430 ASP A N 1
ATOM 3302 C CA . ASP A 1 430 ? -34.168 2.955 25.871 1.00 81.75 430 ASP A CA 1
ATOM 3303 C C . ASP A 1 430 ? -33.499 1.609 25.536 1.00 81.75 430 ASP A C 1
ATOM 3305 O O . ASP A 1 430 ? -33.371 0.704 26.368 1.00 81.75 430 ASP A O 1
ATOM 3309 N N . ALA A 1 431 ? -33.103 1.448 24.270 1.00 85.88 431 ALA A N 1
ATOM 3310 C CA . ALA A 1 431 ? -32.424 0.243 23.795 1.00 85.88 431 ALA A CA 1
ATOM 3311 C C . ALA A 1 431 ? -31.058 0.051 24.475 1.00 85.88 431 ALA A C 1
ATOM 3313 O O . ALA A 1 431 ? -30.676 -1.073 24.802 1.00 85.88 431 ALA A O 1
ATOM 3314 N N . VAL A 1 432 ? -30.346 1.150 24.747 1.00 84.12 432 VAL A N 1
ATOM 3315 C CA . VAL A 1 432 ? -29.064 1.119 25.469 1.00 84.12 432 VAL A CA 1
ATOM 3316 C C . VAL A 1 432 ? -29.249 0.561 26.881 1.00 84.12 432 VAL A C 1
ATOM 3318 O O . VAL A 1 432 ? -28.564 -0.393 27.247 1.00 84.12 432 VAL A O 1
ATOM 3321 N N . GLY A 1 433 ? -30.215 1.074 27.650 1.00 84.44 433 GLY A N 1
ATOM 3322 C CA . GLY A 1 433 ? -30.474 0.587 29.004 1.00 84.44 433 GLY A CA 1
ATOM 3323 C C . GLY A 1 433 ? -30.966 -0.862 29.041 1.00 84.44 433 GLY A C 1
ATOM 3324 O O . GLY A 1 433 ? -30.604 -1.614 29.949 1.00 84.44 433 GLY A O 1
ATOM 3325 N N . LEU A 1 434 ? -31.757 -1.302 28.054 1.00 87.31 434 LEU A N 1
ATOM 3326 C CA . LEU A 1 434 ? -32.139 -2.714 27.925 1.00 87.31 434 LEU A CA 1
ATOM 3327 C C . LEU A 1 434 ? -30.911 -3.612 27.705 1.00 87.31 434 LEU A C 1
ATOM 3329 O O . LEU A 1 434 ? -30.776 -4.641 28.372 1.00 87.31 434 LEU A O 1
ATOM 3333 N N . ALA A 1 435 ? -29.996 -3.219 26.818 1.00 88.94 435 ALA A N 1
ATOM 3334 C CA . ALA A 1 435 ? -28.776 -3.978 26.571 1.00 88.94 435 ALA A CA 1
ATOM 3335 C C . ALA A 1 435 ? -27.844 -4.012 27.785 1.00 88.94 435 ALA A C 1
ATOM 3337 O O . ALA A 1 435 ? -27.312 -5.073 28.098 1.00 88.94 435 ALA A O 1
ATOM 3338 N N . GLU A 1 436 ? -27.690 -2.907 28.521 1.00 87.31 436 GLU A N 1
ATOM 3339 C CA . GLU A 1 436 ? -26.909 -2.876 29.765 1.00 87.31 436 GLU A CA 1
ATOM 3340 C C . GLU A 1 436 ? -27.423 -3.895 30.791 1.00 87.31 436 GLU A C 1
ATOM 3342 O O . GLU A 1 436 ? -26.635 -4.687 31.313 1.00 87.31 436 GLU A O 1
ATOM 3347 N N . ARG A 1 437 ? -28.746 -3.962 31.007 1.00 89.62 437 ARG A N 1
ATOM 3348 C CA . ARG A 1 437 ? -29.360 -4.954 31.910 1.00 89.62 437 ARG A CA 1
ATOM 3349 C C . ARG A 1 437 ? -29.088 -6.392 31.468 1.00 89.62 437 ARG A C 1
ATOM 3351 O O . ARG A 1 437 ? -28.809 -7.254 32.302 1.00 89.62 437 ARG A O 1
ATOM 3358 N N . LEU A 1 438 ? -29.128 -6.667 30.163 1.00 91.75 438 LEU A N 1
ATOM 3359 C CA . LEU A 1 438 ? -28.782 -7.984 29.614 1.00 91.75 438 LEU A CA 1
ATOM 3360 C C . LEU A 1 438 ? -27.288 -8.295 29.795 1.00 91.75 438 LEU A C 1
ATOM 3362 O O . LEU A 1 438 ? -26.921 -9.395 30.212 1.00 91.75 438 LEU A O 1
ATOM 3366 N N . HIS A 1 439 ? -26.420 -7.323 29.523 1.00 91.44 439 HIS A N 1
ATOM 3367 C CA . HIS A 1 439 ? -24.974 -7.453 29.669 1.00 91.44 439 HIS A CA 1
ATOM 3368 C C . HIS A 1 439 ? -24.542 -7.697 31.119 1.00 91.44 439 HIS A C 1
ATOM 3370 O O . HIS A 1 439 ? -23.547 -8.402 31.337 1.00 91.44 439 HIS A O 1
ATOM 3376 N N . GLU A 1 440 ? -25.265 -7.122 32.082 1.00 91.06 440 GLU A N 1
ATOM 3377 C CA . GLU A 1 440 ? -25.103 -7.354 33.517 1.00 91.06 440 GLU A CA 1
ATOM 3378 C C . GLU A 1 440 ? -25.646 -8.731 33.922 1.00 91.06 440 GLU A C 1
ATOM 3380 O O . GLU A 1 440 ? -24.918 -9.513 34.535 1.00 91.06 440 GLU A O 1
ATOM 3385 N N . ARG A 1 441 ? -26.864 -9.094 33.488 1.00 94.00 441 ARG A N 1
ATOM 3386 C CA . ARG A 1 441 ? -27.478 -10.407 33.767 1.00 94.00 441 ARG A CA 1
ATOM 3387 C C . ARG A 1 441 ? -26.595 -11.577 33.327 1.00 94.00 441 ARG A C 1
ATOM 3389 O O . ARG A 1 441 ? -26.541 -12.590 34.019 1.00 94.00 441 ARG A O 1
ATOM 3396 N N . PHE A 1 442 ? -25.902 -11.445 32.197 1.00 94.38 442 PHE A N 1
ATOM 3397 C CA . PHE A 1 442 ? -25.025 -12.487 31.654 1.00 94.38 442 PHE A CA 1
ATOM 3398 C C . PHE A 1 442 ? -23.530 -12.219 31.884 1.00 94.38 442 PHE A C 1
ATOM 3400 O O . PHE A 1 442 ? -22.687 -12.858 31.253 1.00 94.38 442 PHE A O 1
ATOM 3407 N N . ALA A 1 443 ? -23.165 -11.305 32.791 1.00 91.56 443 ALA A N 1
ATOM 3408 C CA . ALA A 1 443 ? -21.773 -10.915 33.021 1.00 91.56 443 ALA A CA 1
ATOM 3409 C C . ALA A 1 443 ? -20.848 -12.105 33.340 1.00 91.56 443 ALA A C 1
ATOM 3411 O O . ALA A 1 443 ? -19.731 -12.163 32.821 1.00 91.56 443 ALA A O 1
ATOM 3412 N N . GLU A 1 444 ? -21.319 -13.085 34.117 1.00 92.44 444 GLU A N 1
ATOM 3413 C CA . GLU A 1 444 ? -20.541 -14.282 34.475 1.00 92.44 444 GLU A CA 1
ATOM 3414 C C . GLU A 1 444 ? -20.286 -15.225 33.287 1.00 92.44 444 GLU A C 1
ATOM 3416 O O . GLU A 1 444 ? -19.257 -15.901 33.235 1.00 92.44 444 GLU A O 1
ATOM 3421 N N . ALA A 1 445 ? -21.186 -15.232 32.299 1.00 93.25 445 ALA A N 1
ATOM 3422 C CA . ALA A 1 445 ? -21.098 -16.066 31.101 1.00 93.25 445 ALA A CA 1
ATOM 3423 C C . ALA A 1 445 ? -20.341 -15.389 29.943 1.00 93.25 445 ALA A C 1
ATOM 3425 O O . ALA A 1 445 ? -20.288 -15.915 28.828 1.00 93.25 445 ALA A O 1
ATOM 3426 N N . ARG A 1 446 ? -19.763 -14.206 30.176 1.00 93.44 446 ARG A N 1
ATOM 3427 C CA . ARG A 1 446 ? -19.080 -13.412 29.150 1.00 93.44 446 ARG A CA 1
ATOM 3428 C C . ARG A 1 446 ? -17.809 -14.101 28.651 1.00 93.44 446 ARG A C 1
ATOM 3430 O O . ARG A 1 446 ? -16.965 -14.530 29.441 1.00 93.44 446 ARG A O 1
ATOM 3437 N N . ILE A 1 447 ? -17.647 -14.148 27.328 1.00 92.00 447 ILE A N 1
ATOM 3438 C CA . ILE A 1 447 ? -16.475 -14.756 26.681 1.00 92.00 447 ILE A CA 1
ATOM 3439 C C . ILE A 1 447 ? -15.271 -13.813 26.763 1.00 92.00 447 ILE A C 1
ATOM 3441 O O . ILE A 1 447 ? -14.200 -14.205 27.225 1.00 92.00 447 ILE A O 1
ATOM 3445 N N . ASN A 1 448 ? -15.449 -12.551 26.360 1.00 85.62 448 ASN A N 1
ATOM 3446 C CA . ASN A 1 448 ? -14.398 -11.543 26.453 1.00 85.62 448 ASN A CA 1
ATOM 3447 C C . ASN A 1 448 ? -14.453 -10.825 27.809 1.00 85.62 448 ASN A C 1
ATOM 3449 O O . ASN A 1 448 ? -15.302 -9.966 28.042 1.00 85.62 448 ASN A O 1
ATOM 3453 N N . ARG A 1 449 ? -13.537 -11.192 28.712 1.00 84.75 449 ARG A N 1
ATOM 3454 C CA . ARG A 1 449 ? -13.433 -10.607 30.061 1.00 84.75 449 ARG A CA 1
ATOM 3455 C C . ARG A 1 449 ? -12.648 -9.293 30.111 1.00 84.75 449 ARG A C 1
ATOM 3457 O O . ARG A 1 449 ? -12.635 -8.652 31.155 1.00 84.75 449 ARG A O 1
ATOM 3464 N N . VAL A 1 450 ? -11.974 -8.921 29.021 1.00 73.94 450 VAL A N 1
ATOM 3465 C CA . VAL A 1 450 ? -11.120 -7.725 28.949 1.00 73.94 450 VAL A CA 1
ATOM 3466 C C . VAL A 1 450 ? -11.863 -6.574 28.280 1.00 73.94 450 VAL A C 1
ATOM 3468 O O . VAL A 1 450 ? -11.923 -5.482 28.834 1.00 73.94 450 VAL A O 1
ATOM 3471 N N . ASP A 1 451 ? -12.450 -6.827 27.110 1.00 75.56 451 ASP A N 1
ATOM 3472 C CA . ASP A 1 451 ? -13.277 -5.864 26.386 1.00 75.56 451 ASP A CA 1
ATOM 3473 C C . ASP A 1 451 ? -14.739 -6.301 26.449 1.00 75.56 451 ASP A C 1
ATOM 3475 O O . ASP A 1 451 ? -15.206 -7.197 25.737 1.00 75.56 451 ASP A O 1
ATOM 3479 N N . GLY A 1 452 ? -15.455 -5.651 27.360 1.00 72.81 452 GLY A N 1
ATOM 3480 C CA . GLY A 1 452 ? -16.843 -5.943 27.619 1.00 72.81 452 GLY A CA 1
ATOM 3481 C C . GLY A 1 452 ? -17.820 -5.429 26.561 1.00 72.81 452 GLY A C 1
ATOM 3482 O O . GLY A 1 452 ? -18.945 -5.923 26.514 1.00 72.81 452 GLY A O 1
ATOM 3483 N N . ALA A 1 453 ? -17.410 -4.488 25.713 1.00 74.50 453 ALA A N 1
ATOM 3484 C CA . ALA A 1 453 ? -18.291 -3.884 24.717 1.00 74.50 453 ALA A CA 1
ATOM 3485 C C . ALA A 1 453 ? -18.597 -4.838 23.550 1.00 74.50 453 ALA A C 1
ATOM 3487 O O . ALA A 1 453 ? -19.569 -4.655 22.827 1.00 74.50 453 ALA A O 1
ATOM 3488 N N . ARG A 1 454 ? -17.803 -5.906 23.383 1.00 82.69 454 ARG A N 1
ATOM 3489 C CA . ARG A 1 454 ? -17.978 -6.887 22.297 1.00 82.69 454 ARG A CA 1
ATOM 3490 C C . ARG A 1 454 ? -19.237 -7.749 22.427 1.00 82.69 454 ARG A C 1
ATOM 3492 O O . ARG A 1 454 ? -19.660 -8.322 21.431 1.00 82.69 454 ARG A O 1
ATOM 3499 N N . GLY A 1 455 ? -19.809 -7.867 23.629 1.00 89.62 455 GLY A N 1
ATOM 3500 C CA . GLY A 1 455 ? -21.154 -8.422 23.822 1.00 89.62 455 GLY A CA 1
ATOM 3501 C C . GLY A 1 455 ? -21.345 -9.918 23.526 1.00 89.62 455 GLY A C 1
ATOM 3502 O O . GLY A 1 455 ? -22.469 -10.316 23.240 1.00 89.62 455 GLY A O 1
ATOM 3503 N N . PHE A 1 456 ? -20.298 -10.754 23.588 1.00 94.00 456 PHE A N 1
ATOM 3504 C CA . PHE A 1 456 ? -20.404 -12.210 23.380 1.00 94.00 456 PHE A CA 1
ATOM 3505 C C . PHE A 1 456 ? -20.503 -13.003 24.692 1.00 94.00 456 PHE A C 1
ATOM 3507 O O . PHE A 1 456 ? -19.682 -12.828 25.604 1.00 94.00 456 PHE A O 1
ATOM 3514 N N . TYR A 1 457 ? -21.451 -13.941 24.745 1.00 95.75 457 TYR A N 1
ATOM 3515 C CA . TYR A 1 457 ? -21.799 -14.724 25.932 1.00 95.75 457 TYR A CA 1
ATOM 3516 C C . TYR A 1 457 ? -21.945 -16.205 25.607 1.00 95.75 457 TYR A C 1
ATOM 3518 O O . TYR A 1 457 ? -22.497 -16.562 24.569 1.00 95.75 457 TYR A O 1
ATOM 3526 N N . ARG A 1 458 ? -21.489 -17.069 26.520 1.00 95.00 458 ARG A N 1
ATOM 3527 C CA . ARG A 1 458 ? -21.699 -18.517 26.446 1.00 95.00 458 ARG A CA 1
ATOM 3528 C C . ARG A 1 458 ? -23.023 -18.888 27.121 1.00 95.00 458 ARG A C 1
ATOM 3530 O O . ARG A 1 458 ? -23.038 -19.311 28.276 1.00 95.00 458 ARG A O 1
ATOM 3537 N N . VAL A 1 459 ? -24.125 -18.631 26.426 1.00 93.94 459 VAL A N 1
ATOM 3538 C CA . VAL A 1 459 ? -25.502 -18.790 26.906 1.00 93.94 459 VAL A CA 1
ATOM 3539 C C . VAL A 1 459 ? -26.377 -19.268 25.747 1.00 93.94 459 VAL A C 1
ATOM 3541 O O . VAL A 1 459 ? -26.265 -18.752 24.639 1.00 93.94 459 VAL A O 1
ATOM 3544 N N . ALA A 1 460 ? -27.273 -20.222 26.006 1.00 90.88 460 ALA A N 1
ATOM 3545 C CA . ALA A 1 460 ? -28.241 -20.679 25.011 1.00 90.88 460 ALA A CA 1
ATOM 3546 C C . ALA A 1 460 ? -29.256 -19.564 24.665 1.00 90.88 460 ALA A C 1
ATOM 3548 O O . ALA A 1 460 ? -29.732 -18.889 25.587 1.00 90.88 460 ALA A O 1
ATOM 3549 N N . PRO A 1 461 ? -29.673 -19.401 23.392 1.00 90.19 461 PRO A N 1
ATOM 3550 C CA . PRO A 1 461 ? -30.623 -18.359 22.979 1.00 90.19 461 PRO A CA 1
ATOM 3551 C C . PRO A 1 461 ? -31.905 -18.309 23.824 1.00 90.19 461 PRO A C 1
ATOM 3553 O O . PRO A 1 461 ? -32.333 -17.234 24.242 1.00 90.19 461 PRO A O 1
ATOM 3556 N N . ALA A 1 462 ? -32.448 -19.472 24.197 1.00 88.94 462 ALA A N 1
ATOM 3557 C CA . ALA A 1 462 ? -33.638 -19.579 25.043 1.00 88.94 462 ALA A CA 1
ATOM 3558 C C . ALA A 1 462 ? -33.501 -18.869 26.408 1.00 88.94 462 ALA A C 1
ATOM 3560 O O . ALA A 1 462 ? -34.468 -18.312 26.919 1.00 88.94 462 ALA A O 1
ATOM 3561 N N . ARG A 1 463 ? -32.298 -18.829 26.996 1.00 90.50 463 ARG A N 1
ATOM 3562 C CA . ARG A 1 463 ? -32.048 -18.097 28.252 1.00 90.50 463 ARG A CA 1
ATOM 3563 C C . ARG A 1 463 ? -32.031 -16.587 28.049 1.00 90.50 463 ARG A C 1
ATOM 3565 O O . ARG A 1 463 ? -32.435 -15.847 28.941 1.00 90.50 463 ARG A O 1
ATOM 3572 N N . VAL A 1 464 ? -31.581 -16.124 26.884 1.00 90.38 464 VAL A N 1
ATOM 3573 C CA . VAL A 1 464 ? -31.652 -14.701 26.530 1.00 90.38 464 VAL A CA 1
ATOM 3574 C C . VAL A 1 464 ? -33.103 -14.285 26.320 1.00 90.38 464 VAL A C 1
ATOM 3576 O O . VAL A 1 464 ? -33.488 -13.215 26.781 1.00 90.38 464 VAL A O 1
ATOM 3579 N N . ARG A 1 465 ? -33.929 -15.153 25.721 1.00 88.56 465 ARG A N 1
ATOM 3580 C CA . ARG A 1 465 ? -35.379 -14.946 25.610 1.00 88.56 465 ARG A CA 1
ATOM 3581 C C . ARG A 1 465 ? -36.034 -14.732 26.974 1.00 88.56 465 ARG A C 1
ATOM 3583 O O . ARG A 1 465 ? -36.775 -13.771 27.131 1.00 88.56 465 ARG A O 1
ATOM 3590 N N . GLU A 1 466 ? -35.737 -15.583 27.962 1.00 88.81 466 GLU A N 1
ATOM 3591 C CA . GLU A 1 466 ? -36.251 -15.433 29.337 1.00 88.81 466 GLU A CA 1
ATOM 3592 C C . GLU A 1 466 ? -35.933 -14.040 29.912 1.00 88.81 466 GLU A C 1
ATOM 3594 O O . GLU A 1 466 ? -36.820 -13.368 30.433 1.00 88.81 466 GLU A O 1
ATOM 3599 N N . ALA A 1 467 ? -34.689 -13.575 29.756 1.00 89.31 467 ALA A N 1
ATOM 3600 C CA . ALA A 1 467 ? -34.272 -12.255 30.231 1.00 89.31 467 ALA A CA 1
ATOM 3601 C C . ALA A 1 467 ? -34.907 -11.099 29.436 1.00 89.31 467 ALA A C 1
ATOM 3603 O O . ALA A 1 467 ? -35.248 -10.069 30.012 1.00 89.31 467 ALA A O 1
ATOM 3604 N N . LEU A 1 468 ? -35.091 -11.258 28.122 1.00 87.00 468 LEU A N 1
ATOM 3605 C CA . LEU A 1 468 ? -35.771 -10.266 27.287 1.00 87.00 468 LEU A CA 1
ATOM 3606 C C . LEU A 1 468 ? -37.242 -10.113 27.675 1.00 87.00 468 LEU A C 1
ATOM 3608 O O . LEU A 1 468 ? -37.710 -8.987 27.790 1.00 87.00 468 LEU A O 1
ATOM 3612 N N . VAL A 1 469 ? -37.950 -11.213 27.938 1.00 85.94 469 VAL A N 1
ATOM 3613 C CA . VAL A 1 469 ? -39.341 -11.168 28.421 1.00 85.94 469 VAL A CA 1
ATOM 3614 C C . VAL A 1 469 ? -39.424 -10.446 29.769 1.00 85.94 469 VAL A C 1
ATOM 3616 O O . VAL A 1 469 ? -40.316 -9.628 29.973 1.00 85.94 469 VAL A O 1
ATOM 3619 N N . GLU A 1 470 ? -38.470 -10.692 30.671 1.00 85.69 470 GLU A N 1
ATOM 3620 C CA . GLU A 1 470 ? -38.406 -10.022 31.976 1.00 85.69 470 GLU A CA 1
ATOM 3621 C C . GLU A 1 470 ? -38.140 -8.508 31.853 1.00 85.69 470 GLU A C 1
ATOM 3623 O O . GLU A 1 470 ? -38.730 -7.717 32.588 1.00 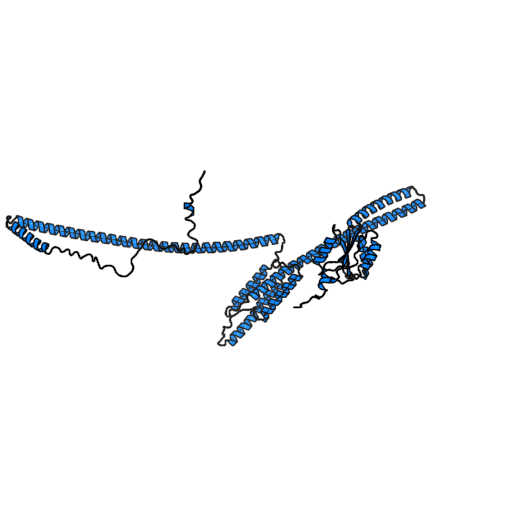85.69 470 GLU A O 1
ATOM 3628 N N . PHE A 1 471 ? -37.257 -8.089 30.940 1.00 84.44 471 PHE A N 1
ATOM 3629 C CA . PHE A 1 471 ? -36.768 -6.704 30.873 1.00 84.44 471 PHE A CA 1
ATOM 3630 C C . PHE A 1 471 ? -37.434 -5.807 29.827 1.00 84.44 471 PHE A C 1
ATOM 3632 O O . PHE A 1 471 ? -37.341 -4.585 29.970 1.00 84.44 471 PHE A O 1
ATOM 3639 N N . ALA A 1 472 ? -38.026 -6.379 28.778 1.00 73.12 472 ALA A N 1
ATOM 3640 C CA . ALA A 1 472 ? -38.664 -5.652 27.677 1.00 73.12 472 ALA A CA 1
ATOM 3641 C C . ALA A 1 472 ? -40.201 -5.764 27.692 1.00 73.12 472 ALA A C 1
ATOM 3643 O O . ALA A 1 472 ? -40.871 -4.968 27.036 1.00 73.12 472 ALA A O 1
ATOM 3644 N N . GLY A 1 473 ? -40.772 -6.713 28.448 1.00 70.44 473 GLY A N 1
ATOM 3645 C CA . GLY A 1 473 ? -42.223 -6.901 28.542 1.00 70.44 473 GLY A CA 1
ATOM 3646 C C . GLY A 1 473 ? -42.882 -7.081 27.167 1.00 70.44 473 GLY A C 1
ATOM 3647 O O . GLY A 1 473 ? -42.410 -7.870 26.349 1.00 70.44 473 GLY A O 1
ATOM 3648 N N . ASP A 1 474 ? -43.940 -6.308 26.899 1.00 60.78 474 ASP A N 1
ATOM 3649 C CA . ASP A 1 474 ? -44.743 -6.358 25.662 1.00 60.78 474 ASP A CA 1
ATOM 3650 C C . ASP A 1 474 ? -44.022 -5.823 24.402 1.00 60.78 474 ASP A C 1
ATOM 3652 O O . ASP A 1 474 ? -44.578 -5.862 23.306 1.00 60.78 474 ASP A O 1
ATOM 3656 N N . GLN A 1 475 ? -42.790 -5.309 24.521 1.00 62.03 475 GLN A N 1
ATOM 3657 C CA . GLN A 1 475 ? -42.005 -4.799 23.383 1.00 62.03 475 GLN A CA 1
ATOM 3658 C C . GLN A 1 475 ? -41.270 -5.907 22.606 1.00 62.03 475 GLN A C 1
ATOM 3660 O O . GLN A 1 475 ? -40.689 -5.645 21.549 1.00 62.03 475 GLN A O 1
ATOM 3665 N N . LEU A 1 476 ? -41.280 -7.147 23.108 1.00 61.28 476 LEU A N 1
ATOM 3666 C CA . LEU A 1 476 ? -40.736 -8.305 22.401 1.00 61.28 476 LEU A CA 1
ATOM 3667 C C . LEU A 1 476 ? -41.752 -8.800 21.361 1.00 61.28 476 LEU A C 1
ATOM 3669 O O . LEU A 1 476 ? -42.698 -9.508 21.693 1.00 61.28 476 LEU A O 1
ATOM 3673 N N . ILE A 1 477 ? -41.546 -8.421 20.101 1.00 58.72 477 ILE A N 1
ATOM 3674 C CA . ILE A 1 477 ? -42.480 -8.737 19.010 1.00 58.72 477 ILE A CA 1
ATOM 3675 C C . ILE A 1 477 ? -42.307 -10.187 18.530 1.00 58.72 477 ILE A C 1
ATOM 3677 O O . ILE A 1 477 ? -43.296 -10.875 18.294 1.00 58.72 477 ILE A O 1
ATOM 3681 N N . GLU A 1 478 ? -41.066 -10.673 18.410 1.00 68.81 478 GLU A N 1
ATOM 3682 C CA . GLU A 1 478 ? -40.778 -12.006 17.870 1.00 68.81 478 GLU A CA 1
ATOM 3683 C C . GLU A 1 478 ? -39.415 -12.520 18.369 1.00 68.81 478 GLU A C 1
ATOM 3685 O O . GLU A 1 478 ? -38.442 -11.763 18.426 1.00 68.81 478 GLU A O 1
ATOM 3690 N N . PHE A 1 479 ? -39.344 -13.800 18.758 1.00 82.12 479 PHE A N 1
ATOM 3691 C CA . PHE A 1 479 ? -38.094 -14.474 19.125 1.00 82.12 479 PHE A CA 1
ATOM 3692 C C . PHE A 1 479 ? -37.989 -15.813 18.394 1.00 82.12 479 PHE A C 1
ATOM 3694 O O . PHE A 1 479 ? -38.878 -16.656 18.515 1.00 82.12 479 PHE A O 1
ATOM 3701 N N . THR A 1 480 ? -36.883 -16.029 17.684 1.00 84.50 480 THR A N 1
ATOM 3702 C CA . THR A 1 480 ? -36.590 -17.286 16.987 1.00 84.50 480 THR A CA 1
ATOM 3703 C C . THR A 1 480 ? -35.619 -18.114 17.818 1.00 84.50 480 THR A C 1
ATOM 3705 O O . THR A 1 480 ? -34.466 -17.730 17.997 1.00 84.50 480 THR A O 1
ATOM 3708 N N . ASP A 1 481 ? -36.069 -19.255 18.338 1.00 75.50 481 ASP A N 1
ATOM 3709 C CA . ASP A 1 481 ? -35.229 -20.144 19.157 1.00 75.50 481 ASP A CA 1
ATOM 3710 C C . ASP A 1 481 ? -34.243 -20.965 18.330 1.00 75.50 481 ASP A C 1
ATOM 3712 O O . ASP A 1 481 ? -33.114 -21.218 18.757 1.00 75.50 481 ASP A O 1
ATOM 3716 N N . GLU A 1 482 ? -34.681 -21.400 17.152 1.00 80.25 482 GLU A N 1
ATOM 3717 C CA . GLU A 1 482 ? -33.911 -22.289 16.299 1.00 80.25 482 GLU A CA 1
ATOM 3718 C C . GLU A 1 482 ? -32.855 -21.516 15.509 1.00 80.25 482 GLU A C 1
ATOM 3720 O O . GLU A 1 482 ? -33.136 -20.535 14.827 1.00 80.25 482 GLU A O 1
ATOM 3725 N N . GLN A 1 483 ? -31.617 -21.996 15.575 1.00 84.25 483 GLN A N 1
ATOM 3726 C CA . GLN A 1 483 ? -30.523 -21.517 14.732 1.00 84.25 483 GLN A CA 1
ATOM 3727 C C . GLN A 1 483 ? -30.718 -22.121 13.341 1.00 84.25 483 GLN A C 1
ATOM 3729 O O . GLN A 1 483 ? -30.658 -23.345 13.209 1.00 84.25 483 GLN A O 1
ATOM 3734 N N . ALA A 1 484 ? -31.015 -21.323 12.315 1.00 81.69 484 ALA A N 1
ATOM 3735 C CA . ALA A 1 484 ? -31.305 -21.816 10.967 1.00 81.69 484 ALA A CA 1
ATOM 3736 C C . ALA A 1 484 ? -30.032 -22.223 10.205 1.00 81.69 484 ALA A C 1
ATOM 3738 O O . ALA A 1 484 ? -30.082 -23.172 9.417 1.00 81.69 484 ALA A O 1
ATOM 3739 N N . ALA A 1 485 ? -28.904 -21.555 10.460 1.00 84.25 485 ALA A N 1
ATOM 3740 C CA . ALA A 1 485 ? -27.547 -21.896 10.028 1.00 84.25 485 ALA A CA 1
ATOM 3741 C C . ALA A 1 485 ? -27.451 -22.664 8.682 1.00 84.25 485 ALA A C 1
ATOM 3743 O O . ALA A 1 485 ? -26.845 -23.743 8.639 1.00 84.25 485 ALA A O 1
ATOM 3744 N N . PRO A 1 486 ? -28.070 -22.179 7.584 1.00 83.19 486 PRO A N 1
ATOM 3745 C CA . PRO A 1 486 ? -28.276 -22.985 6.380 1.00 83.19 486 PRO A CA 1
ATOM 3746 C C . PRO A 1 486 ? -26.954 -23.337 5.691 1.00 83.19 486 PRO A C 1
ATOM 3748 O O . PRO A 1 486 ? -26.738 -24.484 5.304 1.00 83.19 486 PRO A O 1
ATOM 3751 N N . GLU A 1 487 ? -26.037 -22.372 5.611 1.00 83.75 487 GLU A N 1
ATOM 3752 C CA . GLU A 1 487 ? -24.706 -22.538 5.017 1.00 83.75 487 GLU A CA 1
ATOM 3753 C C . GLU A 1 487 ? -23.853 -23.537 5.808 1.00 83.75 487 GLU A C 1
ATOM 3755 O O . GLU A 1 487 ? -23.242 -24.444 5.241 1.00 83.75 487 GLU A O 1
ATOM 3760 N N . TRP A 1 488 ? -23.864 -23.427 7.139 1.00 85.88 488 TRP A N 1
ATOM 3761 C CA . TRP A 1 488 ? -23.131 -24.347 8.003 1.00 85.88 488 TRP A CA 1
ATOM 3762 C C . TRP A 1 488 ? -23.689 -25.775 7.918 1.00 85.88 488 TRP A C 1
ATOM 3764 O O . TRP A 1 488 ? -22.922 -26.735 7.804 1.00 85.88 488 TRP A O 1
ATOM 3774 N N . ARG A 1 489 ? -25.018 -25.943 7.897 1.00 85.88 489 ARG A N 1
ATOM 3775 C CA . ARG A 1 489 ? -25.647 -27.263 7.713 1.00 85.88 489 ARG A CA 1
ATOM 3776 C C . ARG A 1 489 ? -25.314 -27.866 6.354 1.00 85.88 489 ARG A C 1
ATOM 3778 O O . ARG A 1 489 ? -24.959 -29.040 6.292 1.00 85.88 489 ARG A O 1
ATOM 3785 N N . ALA A 1 490 ? -25.338 -27.071 5.287 1.00 84.12 490 ALA A N 1
ATOM 3786 C CA . ALA A 1 490 ? -24.910 -27.525 3.966 1.00 84.12 490 ALA A CA 1
ATOM 3787 C C . ALA A 1 490 ? -23.438 -27.980 3.965 1.00 84.12 490 ALA A C 1
ATOM 3789 O O . ALA A 1 490 ? -23.123 -29.012 3.385 1.00 84.12 490 ALA A O 1
ATOM 3790 N N . SER A 1 491 ? -22.554 -27.279 4.686 1.00 81.19 491 SER A N 1
ATOM 3791 C CA . SER A 1 491 ? -21.129 -27.641 4.791 1.00 81.19 491 SER A CA 1
ATOM 3792 C C . SER A 1 491 ? -20.839 -28.890 5.639 1.00 81.19 491 SER A C 1
ATOM 3794 O O . SER A 1 491 ? -19.779 -29.497 5.504 1.00 81.19 491 SER A O 1
ATOM 3796 N N . THR A 1 492 ? -21.762 -29.274 6.527 1.00 76.31 492 THR A N 1
ATOM 3797 C CA . THR A 1 492 ? -21.598 -30.403 7.462 1.00 76.31 492 THR A CA 1
ATOM 3798 C C . THR A 1 492 ? -22.391 -31.640 7.062 1.00 76.31 492 THR A C 1
ATOM 3800 O O . THR A 1 492 ? -22.163 -32.712 7.623 1.00 76.31 492 THR A O 1
ATOM 3803 N N . THR A 1 493 ? -23.291 -31.522 6.085 1.00 64.00 493 THR A N 1
ATOM 3804 C CA . THR A 1 493 ? -23.997 -32.669 5.517 1.00 64.00 493 THR A CA 1
ATOM 3805 C C . THR A 1 493 ? -23.028 -33.398 4.581 1.00 64.00 493 THR A C 1
ATOM 3807 O O . THR A 1 493 ? -22.670 -32.840 3.545 1.00 64.00 493 THR A O 1
ATOM 3810 N N . PRO A 1 494 ? -22.551 -34.615 4.911 1.00 52.59 494 PRO A N 1
ATOM 3811 C CA . PRO A 1 494 ? -21.714 -35.367 3.988 1.00 52.59 494 PRO A CA 1
ATOM 3812 C C . PRO A 1 494 ? -22.514 -35.641 2.714 1.00 52.59 494 PRO A C 1
ATOM 3814 O O . PRO A 1 494 ? -23.672 -36.062 2.807 1.00 52.59 494 PRO A O 1
ATOM 3817 N N . GLU A 1 495 ? -21.900 -35.426 1.546 1.00 52.31 495 GLU A N 1
ATOM 3818 C CA . GLU A 1 495 ? -22.429 -35.848 0.246 1.00 52.31 495 GLU A CA 1
ATOM 3819 C C . GLU A 1 495 ? -22.717 -37.356 0.285 1.00 52.31 495 GLU A C 1
ATOM 3821 O O . GLU A 1 495 ? -21.883 -38.208 -0.011 1.00 52.31 495 GLU A O 1
ATOM 3826 N N . THR A 1 496 ? -23.920 -37.716 0.710 1.00 49.88 496 THR A N 1
ATOM 3827 C CA . THR A 1 496 ? -24.439 -39.075 0.642 1.00 49.88 496 THR A CA 1
ATOM 3828 C C . THR A 1 496 ? -25.167 -39.165 -0.686 1.00 49.88 496 THR A C 1
ATOM 3830 O O . THR A 1 496 ? -26.373 -38.961 -0.771 1.00 49.88 496 THR A O 1
ATOM 3833 N N . GLY A 1 497 ? -24.394 -39.378 -1.755 1.00 43.81 497 GLY A N 1
ATOM 3834 C CA . GLY A 1 497 ? -24.928 -39.245 -3.107 1.00 43.81 497 GLY A CA 1
ATOM 3835 C C . GLY A 1 497 ? -24.009 -39.699 -4.236 1.00 43.81 497 GLY A C 1
ATOM 3836 O O . GLY A 1 497 ? -23.684 -38.914 -5.110 1.00 43.81 497 GLY A O 1
ATOM 3837 N N . THR A 1 498 ? -23.675 -40.989 -4.247 1.00 43.31 498 THR A N 1
ATOM 3838 C CA . THR A 1 498 ? -23.829 -41.816 -5.459 1.00 43.31 498 THR A CA 1
ATOM 3839 C C . THR A 1 498 ? -23.018 -41.423 -6.705 1.00 43.31 498 THR A C 1
ATOM 3841 O O . THR A 1 498 ? -23.580 -41.042 -7.726 1.00 43.31 498 THR A O 1
ATOM 3844 N N . ASN A 1 499 ? -21.711 -41.704 -6.697 1.00 40.44 499 ASN A N 1
ATOM 3845 C CA . ASN A 1 499 ? -21.045 -42.150 -7.928 1.00 40.44 499 ASN A CA 1
ATOM 3846 C C . ASN A 1 499 ? -21.369 -43.637 -8.135 1.00 40.44 499 ASN A C 1
ATOM 3848 O O . ASN A 1 499 ? -20.623 -44.520 -7.712 1.00 40.44 499 ASN A O 1
ATOM 3852 N N . ALA A 1 500 ? -22.530 -43.906 -8.731 1.00 45.44 500 ALA A N 1
ATOM 3853 C CA . ALA A 1 500 ? -22.843 -45.187 -9.345 1.00 45.44 500 ALA A CA 1
ATOM 3854 C C . ALA A 1 500 ? -22.993 -44.972 -10.857 1.00 45.44 500 ALA A C 1
ATOM 3856 O O . ALA A 1 500 ? -23.917 -44.282 -11.284 1.00 45.44 500 ALA A O 1
ATOM 3857 N N . ASN A 1 501 ? -22.099 -45.650 -11.587 1.00 39.59 501 ASN A N 1
ATOM 3858 C CA . ASN A 1 501 ? -21.929 -45.781 -13.041 1.00 39.59 501 ASN A CA 1
ATOM 3859 C C . ASN A 1 501 ? -21.314 -44.618 -13.819 1.00 39.59 501 ASN A C 1
ATOM 3861 O O . ASN A 1 501 ? -22.011 -43.616 -14.078 1.00 39.59 501 ASN A O 1
#

Sequence (501 aa):
MPGEPDPAEMAIHNAWWSGARAEHPADTLVGAPPDGAFGAAPVLPAETLVVPAAALEDEASEVERLRAWIARTQGMDALQAQDAVRRLREEVAEARAAALSDAEAIRKVARDEAKQRKDEALSAEQEAESAHEEAEESQEEVVRSRSLLAELTARITVAEEAALLQEAGVYAYRHVLADAAAYRAELDAVQGAIKDLVKNGQAMTGSSQWASDGSAAEGRRTARDLSKLMLRAYNAEADNAVLTVRPHRLDSFVDRLDKCRETIAKLGAPMELRVADAYHEARVRELRLTADFLRKKDEEKEAERATRTREREEAAAQKELDRELERLRKEAHRCRTALERARKRDDLDAAGKAEDELGDAEEQLAALTDRAGQVRAGHVYVVSNVGAFGADVVRIGVTRRLDPLEEIQELSGAAVPFAFDVHAVVRGDDAVGLAERLHERFAEARINRVDGARGFYRVAPARVREALVEFAGDQLIEFTDEQAAPEWRASTTPETGTNAN

Foldseek 3Di:
DDDDDDPVVVPPPPDPDDPDPDDDDDDDDDDDDDPDDDDDDDPVPPPPPCPPPVVVVVVVVVVVVLVVVCVVPDVVVNVVVVVVVVVVVVVVVVVVVVVVVVVVVVVVVVVVVVVVVVVVVVVVVVVVVVVVVVVVVVVVVVVVVVVVVVVVVVVVVVVVVVVVCVVVVHQDQPDDDDALVRLVVVLVVLVVVLVVCVVVVNQKDWALQDDDPHDSVVRNVVLVVLLVVLVVQLVVLLVVLLVDDELVCLVVSLVVSVVSQVVSCVVCVVGSMGGHPVNNVSSNVSSSSSNSSVVRVVVVVVVVVVVVVVVVVVVVVLVVLVVVLVVLVVQLVVLVVQLVVCVVVVPPVSNVVSVVSNVVSVVVNVVSVLVVLQVQWFKWWKWDACLFPRQQKIFIATDRDPDPVVVQQVCQVPPGPARIFTFFIFTGSRNVVLSVQLLVVQVVQDPDPPDSNRRMGRGQQVVSVVSCCVRVPPRGPGGDRDRPRPVSVVVPPPCPDDPDD

Organism: NCBI:txid2705255

Secondary structure (DSSP, 8-state):
---PPPTTTTSSSSSSS----------S---PPPSS----------------TTTHHHHHHHHHHHHHHHTTS-THHHHHHHHHHHHHHHHHHHHHHHHHHHHHHHHHHHHHHHHHHHHHHHHHHHHHHHHHHHHHHHHHHHHHHHHHHHHHHHHHHHHHHHHHHHHTT----SS--SSHHHHHHHHHHHHHHHHHHHHTT-SEE--S---BTTBHHHHHHHHHHHHHHHHHHHHHHHHHHHHH--GGGHHHHHHHHHHHHHHHHHHHGGGT-EE-HHHHHHHHHHHHHHHHHHHHHHHHHHHHHHHHHHHHHHHHHHHHHHHHHHHHHHHHHHHHHHHHHHHHTT-HHHHHHHHHHHHHHHHHHHHHHHHHHHHH-EEEEEEE-HHHH-TT-EEEEEE--S-HHHHHHHHHHHH-SSPPEEEEEEEETTHHHHHHHHHHHTGGGBS-SS-GGG-EE---HHHHHHHHHHHHGGG---B--S---HHHHHHHS--------

pLDDT: mean 78.17, std 18.61, range [29.08, 97.56]

InterPro domains:
  IPR018306 Bacteriophage T5, Orf172 DNA-binding [SM00974] (388-471)
  IPR025280 SNIPE associated domain [PF13250] (181-297)

Radius of gyration: 58.14 Å; chains: 1; bounding box: 100×78×191 Å